Protein AF-0000000066426567 (afdb_homodimer)

Structure (mmCIF, N/CA/C/O backbone):
data_AF-0000000066426567-model_v1
#
loop_
_entity.id
_entity.type
_entity.pdbx_description
1 polymer beta-lactamase
#
loop_
_atom_site.group_PDB
_atom_site.id
_atom_site.type_symbol
_atom_site.label_atom_id
_atom_site.label_alt_id
_atom_site.label_comp_id
_atom_site.label_asym_id
_atom_site.label_entity_id
_atom_site.label_seq_id
_atom_site.pdbx_PDB_ins_code
_atom_site.Cartn_x
_atom_site.Cartn_y
_atom_site.Cartn_z
_atom_site.occupancy
_atom_site.B_iso_or_equiv
_atom_site.auth_seq_id
_atom_site.auth_comp_id
_atom_site.auth_asym_id
_atom_site.auth_atom_id
_atom_site.pdbx_PDB_model_num
ATOM 1 N N . MET A 1 1 ? -44.25 -19.406 -2.99 1 33.38 1 MET A N 1
ATOM 2 C CA . MET A 1 1 ? -43.844 -18.672 -1.799 1 33.38 1 MET A CA 1
ATOM 3 C C . MET A 1 1 ? -42.312 -18.672 -1.669 1 33.38 1 MET A C 1
ATOM 5 O O . MET A 1 1 ? -41.781 -18.109 -0.719 1 33.38 1 MET A O 1
ATOM 9 N N . ARG A 1 2 ? -41.656 -19.625 -2.244 1 47.28 2 ARG A N 1
ATOM 10 C CA . ARG A 1 2 ? -40.219 -19.734 -2.217 1 47.28 2 ARG A CA 1
ATOM 11 C C . ARG A 1 2 ? -39.562 -18.609 -3.012 1 47.28 2 ARG A C 1
ATOM 13 O O . ARG A 1 2 ? -38.438 -18.203 -2.721 1 47.28 2 ARG A O 1
ATOM 20 N N . ILE A 1 3 ? -40.156 -18.156 -3.947 1 51.81 3 ILE A N 1
ATOM 21 C CA . ILE A 1 3 ? -39.625 -17.125 -4.828 1 51.81 3 ILE A CA 1
ATOM 22 C C . ILE A 1 3 ? -39.562 -15.781 -4.09 1 51.81 3 ILE A C 1
ATOM 24 O O . ILE A 1 3 ? -38.656 -14.977 -4.305 1 51.81 3 ILE A O 1
ATOM 28 N N . PHE A 1 4 ? -40.312 -15.57 -3.094 1 50.72 4 PHE A N 1
ATOM 29 C CA . PHE A 1 4 ? -40.438 -14.25 -2.488 1 50.72 4 PHE A CA 1
ATOM 30 C C . PHE A 1 4 ? -39.25 -13.961 -1.563 1 50.72 4 PHE A C 1
ATOM 32 O O . PHE A 1 4 ? -38.812 -12.812 -1.426 1 50.72 4 PHE A O 1
ATOM 39 N N . LEU A 1 5 ? -38.656 -14.961 -0.998 1 50.44 5 LEU A N 1
ATOM 40 C CA . LEU A 1 5 ? -37.594 -14.719 -0.027 1 50.44 5 LEU A CA 1
ATOM 41 C C . LEU A 1 5 ? -36.281 -14.352 -0.728 1 50.44 5 LEU A C 1
ATOM 43 O O . LEU A 1 5 ? -35.531 -13.516 -0.241 1 50.44 5 LEU A O 1
ATOM 47 N N . THR A 1 6 ? -36 -14.922 -1.84 1 51.44 6 THR A N 1
ATOM 48 C CA . THR A 1 6 ? -34.75 -14.625 -2.529 1 51.44 6 THR A CA 1
ATOM 49 C C . THR A 1 6 ? -34.75 -13.18 -3.016 1 51.44 6 THR A C 1
ATOM 51 O O . THR A 1 6 ? -33.688 -12.531 -3.016 1 51.44 6 THR A O 1
ATOM 54 N N . LEU A 1 7 ? -35.844 -12.758 -3.324 1 52.84 7 LEU A N 1
ATOM 55 C CA . LEU A 1 7 ? -35.969 -11.406 -3.854 1 52.84 7 LEU A CA 1
ATOM 56 C C . LEU A 1 7 ? -35.688 -10.375 -2.764 1 52.84 7 LEU A C 1
ATOM 58 O O . LEU A 1 7 ? -35.125 -9.312 -3.037 1 52.84 7 LEU A O 1
ATOM 62 N N . PHE A 1 8 ? -36 -10.727 -1.576 1 52.53 8 PHE A N 1
ATOM 63 C CA . PHE A 1 8 ? -35.812 -9.766 -0.488 1 52.53 8 PHE A CA 1
ATOM 64 C C . PHE A 1 8 ? -34.344 -9.562 -0.161 1 52.53 8 PHE A C 1
ATOM 66 O O . PHE A 1 8 ? -33.938 -8.445 0.148 1 52.53 8 PHE A O 1
ATOM 73 N N . LEU A 1 9 ? -33.625 -10.57 -0.222 1 53.44 9 LEU A N 1
ATOM 74 C CA . LEU A 1 9 ? -32.219 -10.438 0.154 1 53.44 9 LEU A CA 1
ATOM 75 C C . LEU A 1 9 ? -31.453 -9.609 -0.874 1 53.44 9 LEU A C 1
ATOM 77 O O . LEU A 1 9 ? -30.594 -8.797 -0.512 1 53.44 9 LEU A O 1
ATOM 81 N N . PHE A 1 10 ? -31.734 -9.805 -2.064 1 56.19 10 PHE A N 1
ATOM 82 C CA . PHE A 1 10 ? -31.062 -9.055 -3.117 1 56.19 10 PHE A CA 1
ATOM 83 C C . PHE A 1 10 ? -31.438 -7.578 -3.057 1 56.19 10 PHE A C 1
ATOM 85 O O . PHE A 1 10 ? -30.594 -6.707 -3.299 1 56.19 10 PHE A O 1
ATOM 92 N N . PHE A 1 11 ? -32.625 -7.281 -2.742 1 54.25 11 PHE A N 1
ATOM 93 C CA . PHE A 1 11 ? -33.094 -5.898 -2.689 1 54.25 11 PHE A CA 1
ATOM 94 C C . PHE A 1 11 ? -32.406 -5.141 -1.562 1 54.25 11 PHE A C 1
ATOM 96 O O . PHE A 1 11 ? -32.062 -3.965 -1.713 1 54.25 11 PHE A O 1
ATOM 103 N N . ASN A 1 12 ? -32.094 -5.82 -0.555 1 58.53 12 ASN A N 1
ATOM 104 C CA . ASN A 1 12 ? -31.484 -5.168 0.595 1 58.53 12 ASN A CA 1
ATOM 105 C C . ASN A 1 12 ? -30.047 -4.785 0.312 1 58.53 12 ASN A C 1
ATOM 107 O O . ASN A 1 12 ? -29.578 -3.736 0.758 1 58.53 12 ASN A O 1
ATOM 111 N N . SER A 1 13 ? -29.453 -5.523 -0.525 1 63.12 13 SER A N 1
ATOM 112 C CA . SER A 1 13 ? -28.047 -5.238 -0.817 1 63.12 13 SER A CA 1
ATOM 113 C C . SER A 1 13 ? -27.906 -3.982 -1.675 1 63.12 13 SER A C 1
ATOM 115 O O . SER A 1 13 ? -27.047 -3.137 -1.412 1 63.12 13 SER A O 1
ATOM 117 N N . LEU A 1 14 ? -28.75 -3.771 -2.664 1 67.44 14 LEU A N 1
ATOM 118 C CA . LEU A 1 14 ? -28.703 -2.604 -3.535 1 67.44 14 LEU A CA 1
ATOM 119 C C . LEU A 1 14 ? -29.062 -1.334 -2.77 1 67.44 14 LEU A C 1
ATOM 121 O O . LEU A 1 14 ? -28.453 -0.284 -2.979 1 67.44 14 LEU A O 1
ATOM 125 N N . PHE A 1 15 ? -29.984 -1.5 -1.911 1 73.06 15 PHE A N 1
ATOM 126 C CA . PHE A 1 15 ? -30.375 -0.354 -1.1 1 73.06 15 PHE A CA 1
ATOM 127 C C . PHE A 1 15 ? -29.25 0.048 -0.151 1 73.06 15 PHE A C 1
ATOM 129 O O . PHE A 1 15 ? -28.984 1.237 0.036 1 73.06 15 PHE A O 1
ATOM 136 N N . ALA A 1 16 ? -28.641 -0.868 0.372 1 81.56 16 ALA A N 1
ATOM 137 C CA . ALA A 1 16 ? -27.547 -0.599 1.294 1 81.56 16 ALA A CA 1
ATOM 138 C C . ALA A 1 16 ? -26.406 0.134 0.591 1 81.56 16 ALA A C 1
ATOM 140 O O . ALA A 1 16 ? -25.797 1.039 1.164 1 81.56 16 ALA A O 1
ATOM 141 N N . LEU A 1 17 ? -26.203 -0.146 -0.603 1 81 17 LEU A N 1
ATOM 142 C CA . LEU A 1 17 ? -25.141 0.509 -1.363 1 81 17 LEU A CA 1
ATOM 143 C C . LEU A 1 17 ? -25.484 1.969 -1.634 1 81 17 LEU A C 1
ATOM 145 O O . LEU A 1 17 ? -24.625 2.85 -1.511 1 81 17 LEU A O 1
ATOM 149 N N . SER A 1 18 ? -26.656 2.164 -1.962 1 87.88 18 SER A N 1
ATOM 150 C CA . SER A 1 18 ? -27.109 3.531 -2.197 1 87.88 18 SER A CA 1
ATOM 151 C C . SER A 1 18 ? -27.031 4.367 -0.925 1 87.88 18 SER A C 1
ATOM 153 O O . SER A 1 18 ? -26.609 5.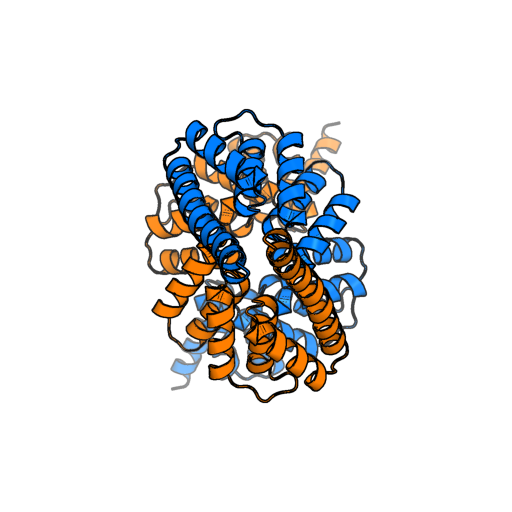527 -0.962 1 87.88 18 SER A O 1
ATOM 155 N N . GLU A 1 19 ? -27.453 3.779 0.129 1 92.94 19 GLU A N 1
ATOM 156 C CA . GLU A 1 19 ? -27.391 4.48 1.407 1 92.94 19 GLU A CA 1
ATOM 157 C C . GLU A 1 19 ? -25.953 4.754 1.816 1 92.94 19 GLU A C 1
ATOM 159 O O . GLU A 1 19 ? -25.641 5.816 2.361 1 92.94 19 GLU A O 1
ATOM 164 N N . LEU A 1 20 ? -25.125 3.857 1.618 1 93.06 20 LEU A N 1
ATOM 165 C CA . LEU A 1 20 ? -23.703 4.051 1.909 1 93.06 20 LEU A CA 1
ATOM 166 C C . LEU A 1 20 ? -23.141 5.223 1.112 1 93.06 20 LEU A C 1
ATOM 168 O O . LEU A 1 20 ? -22.406 6.051 1.655 1 93.06 20 LEU A O 1
ATOM 172 N N . GLU A 1 21 ? -23.5 5.246 -0.104 1 91.88 21 GLU A N 1
ATOM 173 C CA . GLU A 1 21 ? -23.062 6.34 -0.964 1 91.88 21 GLU A CA 1
ATOM 174 C C . GLU A 1 21 ? -23.547 7.688 -0.437 1 91.88 21 GLU A C 1
ATOM 176 O O . GLU A 1 21 ? -22.812 8.672 -0.458 1 91.88 21 GLU A O 1
ATOM 181 N N . GLU A 1 22 ? -24.703 7.691 -0.044 1 94.94 22 GLU A N 1
ATOM 182 C CA . GLU A 1 22 ? -25.25 8.914 0.547 1 94.94 22 GLU A CA 1
ATOM 183 C C . GLU A 1 22 ? -24.453 9.32 1.79 1 94.94 22 GLU A C 1
ATOM 185 O O . GLU A 1 22 ? -24.125 10.492 1.968 1 94.94 22 GLU A O 1
ATOM 190 N N . GLY A 1 23 ? -24.219 8.383 2.656 1 95.81 23 GLY A N 1
ATOM 191 C CA . GLY A 1 23 ? -23.406 8.656 3.838 1 95.81 23 GLY A CA 1
ATOM 192 C C . GLY A 1 23 ? -22.031 9.211 3.51 1 95.81 23 GLY A C 1
ATOM 193 O O . GLY A 1 23 ? -21.578 10.164 4.145 1 95.81 23 GLY A O 1
ATOM 194 N N . LEU A 1 24 ? -21.422 8.68 2.523 1 92.62 24 LEU A N 1
ATOM 19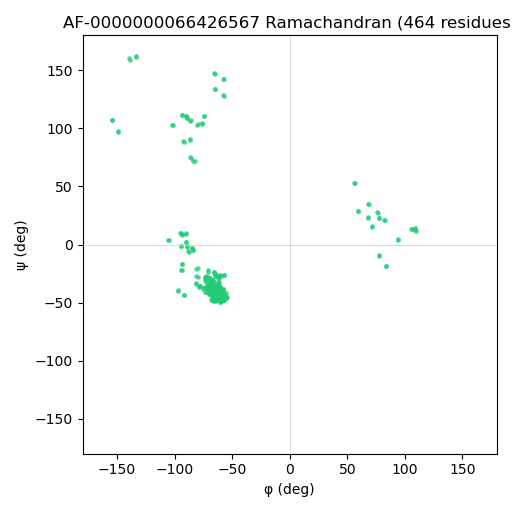5 C CA . LEU A 1 24 ? -20.094 9.125 2.105 1 92.62 24 LEU A CA 1
ATOM 196 C C . LEU A 1 24 ? -20.156 10.539 1.548 1 92.62 24 LEU A C 1
ATOM 198 O O . LEU A 1 24 ? -19.25 11.352 1.808 1 92.62 24 LEU A O 1
ATOM 202 N N . LYS A 1 25 ? -21.172 10.789 0.806 1 93.44 25 LYS A N 1
ATOM 203 C CA . LYS A 1 25 ? -21.344 12.141 0.281 1 93.44 25 LYS A CA 1
ATOM 204 C C . LYS A 1 25 ? -21.5 13.156 1.411 1 93.44 25 LYS A C 1
ATOM 206 O O . LYS A 1 25 ? -20.922 14.234 1.362 1 93.44 25 LYS A O 1
ATOM 211 N N . LEU A 1 26 ? -22.25 12.828 2.348 1 95.75 26 LEU A N 1
ATOM 212 C CA . LEU A 1 26 ? -22.453 13.703 3.502 1 95.75 26 LEU A CA 1
ATOM 213 C C . LEU A 1 26 ? -21.141 13.898 4.266 1 95.75 26 LEU A C 1
ATOM 215 O O . LEU A 1 26 ? -20.828 15.008 4.684 1 95.75 26 LEU A O 1
ATOM 219 N N . TYR A 1 27 ? -20.406 12.852 4.449 1 94.06 27 TYR A N 1
ATOM 220 C CA . TYR A 1 27 ? -19.109 12.914 5.113 1 94.06 27 TYR A CA 1
ATOM 221 C C . TYR A 1 27 ? -18.172 13.875 4.383 1 94.06 27 TYR A C 1
ATOM 223 O O . TYR A 1 27 ? -17.531 14.719 5.008 1 94.06 27 TYR A O 1
ATOM 231 N N . GLU A 1 28 ? -18.141 13.734 3.082 1 88.56 28 GLU A N 1
ATOM 232 C CA . GLU A 1 28 ? -17.281 14.586 2.262 1 88.56 28 GLU A CA 1
ATOM 233 C C . GLU A 1 28 ? -17.719 16.047 2.344 1 88.56 28 GLU A C 1
ATOM 235 O O . GLU A 1 28 ? -16.891 16.953 2.207 1 88.56 28 GLU A O 1
ATOM 240 N N . ALA A 1 29 ? -18.938 16.219 2.625 1 93.69 29 ALA A N 1
ATOM 241 C CA . ALA A 1 29 ? -19.5 17.562 2.748 1 93.69 29 ALA A CA 1
ATOM 242 C C . ALA A 1 29 ? -19.391 18.062 4.184 1 93.69 29 ALA A C 1
ATOM 244 O O . ALA A 1 29 ? -19.969 19.094 4.531 1 93.69 29 ALA A O 1
ATOM 245 N N . ASN A 1 30 ? -18.797 17.234 4.996 1 94.69 30 ASN A N 1
ATOM 246 C CA . ASN A 1 30 ? -18.547 17.578 6.395 1 94.69 30 ASN A CA 1
ATOM 247 C C . ASN A 1 30 ? -19.828 17.594 7.207 1 94.69 30 ASN A C 1
ATOM 249 O O . ASN A 1 30 ? -19.922 18.297 8.211 1 94.69 30 ASN A O 1
ATOM 253 N N . LYS A 1 31 ? -20.828 17.016 6.668 1 97 31 LYS A N 1
ATOM 254 C CA . LYS A 1 31 ? -22.047 16.766 7.434 1 97 31 LYS A CA 1
ATOM 255 C C . LYS A 1 31 ? -21.938 15.484 8.242 1 97 31 LYS A C 1
ATOM 257 O O . LYS A 1 31 ? -22.703 14.539 8.039 1 97 31 LYS A O 1
ATOM 262 N N . PHE A 1 32 ? -21.172 15.531 9.219 1 97.44 32 PHE A N 1
ATOM 263 C CA . PHE A 1 32 ? -20.688 14.336 9.906 1 97.44 32 PHE A CA 1
ATOM 264 C C . PHE A 1 32 ? -21.797 13.711 10.742 1 97.44 32 PHE A C 1
ATOM 266 O O . PHE A 1 32 ? -21.906 12.484 10.836 1 97.44 32 PHE A O 1
ATOM 273 N N . ASP A 1 33 ? -22.641 14.539 11.336 1 96.81 33 ASP A N 1
ATOM 274 C CA . ASP A 1 33 ? -23.719 14.008 12.172 1 96.81 33 ASP A CA 1
ATOM 275 C C . ASP A 1 33 ? -24.672 13.133 11.359 1 96.81 33 ASP A C 1
ATOM 277 O O . ASP A 1 33 ? -25.031 12.031 11.781 1 96.81 33 ASP A O 1
ATOM 281 N N . LYS A 1 34 ? -25.031 13.672 10.242 1 97.56 34 LYS A N 1
ATOM 282 C CA . LYS A 1 34 ? -25.922 12.922 9.367 1 97.56 34 LYS A CA 1
ATOM 283 C C . LYS A 1 34 ? -25.234 11.672 8.812 1 97.56 34 LYS A C 1
ATOM 285 O O . LYS A 1 34 ? -25.859 10.609 8.734 1 97.56 34 LYS A O 1
ATOM 290 N N . ALA A 1 35 ? -23.984 11.836 8.422 1 98 35 ALA A N 1
ATOM 291 C CA . ALA A 1 35 ? -23.219 10.688 7.938 1 98 35 ALA A CA 1
ATOM 292 C C . ALA A 1 35 ? -23.125 9.602 9.008 1 98 35 ALA A C 1
ATOM 294 O O . ALA A 1 35 ? -23.312 8.414 8.711 1 98 35 ALA A O 1
ATOM 295 N N . TYR A 1 36 ? -22.891 10.008 10.203 1 98.12 36 TYR A N 1
ATOM 296 C CA . TYR A 1 36 ? -22.734 9.07 11.32 1 98.12 36 TYR A CA 1
ATOM 297 C C . TYR A 1 36 ? -23.984 8.219 11.484 1 98.12 36 TYR A C 1
ATOM 299 O O . TYR A 1 36 ? -23.891 7.004 11.68 1 98.12 36 TYR A O 1
ATOM 307 N N . GLU A 1 37 ? -25.125 8.852 11.43 1 97.94 37 GLU A N 1
ATOM 308 C CA . GLU A 1 37 ? -26.375 8.141 11.609 1 97.94 37 GLU A CA 1
ATOM 309 C C . GLU A 1 37 ? -26.578 7.09 10.523 1 97.94 37 GLU A C 1
ATOM 311 O O . GLU A 1 37 ? -27.031 5.977 10.797 1 97.94 37 GLU A O 1
ATOM 316 N N . ILE A 1 38 ? -26.25 7.473 9.359 1 97.81 38 ILE A N 1
ATOM 317 C CA . ILE A 1 38 ? -26.375 6.547 8.242 1 97.81 38 ILE A CA 1
ATOM 318 C C . ILE A 1 38 ? -25.406 5.379 8.43 1 97.81 38 ILE A C 1
ATOM 320 O O . ILE A 1 38 ? -25.797 4.215 8.32 1 97.81 38 ILE A O 1
ATOM 324 N N . PHE A 1 39 ? -24.141 5.711 8.766 1 98 39 PHE A N 1
ATOM 325 C CA . PHE A 1 39 ? -23.141 4.668 8.938 1 98 39 PHE A CA 1
ATOM 326 C C . PHE A 1 39 ? -23.516 3.74 10.086 1 98 39 PHE A C 1
ATOM 328 O O . PHE A 1 39 ? -23.328 2.523 9.992 1 98 39 PHE A O 1
ATOM 335 N N . LYS A 1 40 ? -24.031 4.336 11.133 1 98.12 40 LYS A N 1
ATOM 336 C CA . LYS A 1 40 ? -24.422 3.533 12.281 1 98.12 40 LYS A CA 1
ATOM 337 C C . LYS A 1 40 ? -25.516 2.533 11.906 1 98.12 40 LYS A C 1
ATOM 339 O O . LYS A 1 40 ? -25.422 1.352 12.25 1 98.12 40 LYS A O 1
ATOM 344 N N . SER A 1 41 ? -26.5 2.992 11.242 1 97.44 41 SER A N 1
ATOM 345 C CA . SER A 1 41 ? -27.594 2.133 10.805 1 97.44 41 SER A CA 1
ATOM 346 C C . SER A 1 41 ? -27.094 1.011 9.906 1 97.44 41 SER A C 1
ATOM 348 O O . SER A 1 41 ? -27.469 -0.151 10.078 1 97.44 41 SER A O 1
ATOM 350 N N . LEU A 1 42 ? -26.234 1.379 8.977 1 97.38 42 LEU A N 1
ATOM 351 C CA . LEU A 1 42 ? -25.719 0.405 8.031 1 97.38 42 LEU A CA 1
ATOM 352 C C . LEU A 1 42 ? -24.781 -0.579 8.727 1 97.38 42 LEU A C 1
ATOM 354 O O . LEU A 1 42 ? -24.766 -1.766 8.391 1 97.38 42 LEU A O 1
ATOM 358 N N . CYS A 1 43 ? -24.016 -0.107 9.625 1 97.62 43 CYS A N 1
ATOM 359 C CA . CYS A 1 43 ? -23.109 -0.983 10.367 1 97.62 43 CYS A CA 1
ATOM 360 C C . CYS A 1 43 ? -23.891 -1.994 11.195 1 97.62 43 CYS A C 1
ATOM 362 O O . CYS A 1 43 ? -23.484 -3.152 11.312 1 97.62 43 CYS A O 1
ATOM 364 N N . GLU A 1 44 ? -24.984 -1.58 11.758 1 97.06 44 GLU A N 1
ATOM 365 C CA . GLU A 1 44 ? -25.875 -2.486 12.484 1 97.06 44 GLU A CA 1
ATOM 366 C C . GLU A 1 44 ? -26.391 -3.604 11.578 1 97.06 44 GLU A C 1
ATOM 368 O O . GLU A 1 44 ? -26.656 -4.715 12.039 1 97.06 44 GLU A O 1
ATOM 373 N N . LYS A 1 45 ? -26.453 -3.289 10.297 1 95.62 45 LYS A N 1
ATOM 374 C CA . LYS A 1 45 ? -26.891 -4.262 9.305 1 95.62 45 LYS A CA 1
ATOM 375 C C . LYS A 1 45 ? -25.703 -5.004 8.695 1 95.62 45 LYS A C 1
ATOM 377 O O . LYS A 1 45 ? -25.812 -5.555 7.598 1 95.62 45 LYS A O 1
ATOM 382 N N . ASP A 1 46 ? -24.531 -4.797 9.258 1 95.5 46 ASP A N 1
ATOM 383 C CA . ASP A 1 46 ? -23.328 -5.555 8.961 1 95.5 46 ASP A CA 1
ATOM 384 C C . ASP A 1 46 ? -22.719 -5.125 7.621 1 95.5 46 ASP A C 1
ATOM 386 O O . ASP A 1 46 ? -22.188 -5.953 6.883 1 95.5 46 ASP A O 1
ATOM 390 N N . ILE A 1 47 ? -22.984 -3.889 7.293 1 93.81 47 ILE A N 1
ATOM 391 C CA . ILE A 1 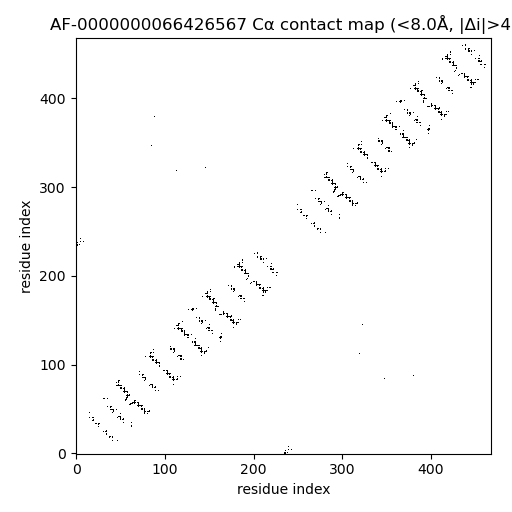47 ? -22.266 -3.332 6.16 1 93.81 47 ILE A CA 1
ATOM 392 C C . ILE A 1 47 ? -20.875 -2.891 6.613 1 93.81 47 ILE A C 1
ATOM 394 O O . ILE A 1 47 ? -20.719 -1.827 7.219 1 93.81 47 ILE A O 1
ATOM 398 N N . SER A 1 48 ? -19.875 -3.676 6.293 1 94.88 48 SER A N 1
ATOM 399 C CA . SER A 1 48 ? -18.531 -3.543 6.848 1 94.88 48 SER A CA 1
ATOM 400 C C . SER A 1 48 ? -17.953 -2.158 6.57 1 94.88 48 SER A C 1
ATOM 402 O O . SER A 1 48 ? -17.297 -1.566 7.438 1 94.88 48 SER A O 1
ATOM 404 N N . LYS A 1 49 ? -18.203 -1.618 5.402 1 93 49 LYS A N 1
ATOM 405 C CA . LYS A 1 49 ? -17.656 -0.316 5.035 1 93 49 LYS A CA 1
ATOM 406 C C . LYS A 1 49 ? -18.219 0.788 5.93 1 93 49 LYS A C 1
ATOM 408 O O . LYS A 1 49 ? -17.516 1.757 6.238 1 93 49 LYS A O 1
ATOM 413 N N . ALA A 1 50 ? -19.453 0.636 6.25 1 96.81 50 ALA A N 1
ATOM 414 C CA . ALA A 1 50 ? -20.047 1.611 7.152 1 96.81 50 ALA A CA 1
ATOM 415 C C . ALA A 1 50 ? -19.422 1.535 8.539 1 96.81 50 ALA A C 1
ATOM 417 O O . ALA A 1 50 ? -19.188 2.564 9.18 1 96.81 50 ALA A O 1
ATOM 418 N N . CYS A 1 51 ? -19.156 0.361 9.047 1 97.94 51 CYS A N 1
ATOM 419 C CA . CYS A 1 51 ? -18.484 0.183 10.32 1 97.94 51 CYS A CA 1
ATOM 420 C C . CYS A 1 51 ? -17.078 0.78 10.281 1 97.94 51 CYS A C 1
ATOM 422 O O . CYS A 1 51 ? -16.641 1.415 11.242 1 97.94 51 CYS A O 1
ATOM 424 N N . PHE A 1 52 ? -16.469 0.602 9.211 1 97.5 52 PHE A N 1
ATOM 425 C CA . PHE A 1 52 ? -15.148 1.19 8.992 1 97.5 52 PHE A CA 1
ATOM 426 C C . PHE A 1 52 ? -15.211 2.709 9.086 1 97.5 52 PHE A C 1
ATOM 428 O O . PHE A 1 52 ? -14.367 3.334 9.734 1 97.5 52 PHE A O 1
ATOM 435 N N . SER A 1 53 ? -16.188 3.24 8.445 1 96.69 53 SER A N 1
ATOM 436 C CA . SER A 1 53 ? -16.344 4.691 8.453 1 96.69 53 SER A CA 1
ATOM 437 C C . SER A 1 53 ? -16.594 5.215 9.859 1 96.69 53 SER A C 1
ATOM 439 O O . SER A 1 53 ? -16.031 6.246 10.25 1 96.69 53 SER A O 1
ATOM 441 N N . LEU A 1 54 ? -17.375 4.5 10.602 1 98 54 LEU A N 1
ATOM 442 C CA . LEU A 1 54 ? -17.594 4.871 11.992 1 98 54 LEU A CA 1
ATOM 443 C C . LEU A 1 54 ? -16.297 4.82 12.781 1 98 54 LEU A C 1
ATOM 445 O O . LEU A 1 54 ? -16 5.723 13.57 1 98 54 LEU A O 1
ATOM 449 N N . ALA A 1 55 ? -15.523 3.762 12.562 1 98.25 55 ALA A N 1
ATOM 450 C CA . ALA A 1 55 ? -14.234 3.621 13.234 1 98.25 55 ALA A CA 1
ATOM 451 C C . ALA A 1 55 ? -13.32 4.801 12.93 1 98.25 55 ALA A C 1
ATOM 453 O O . ALA A 1 55 ? -12.727 5.387 13.836 1 98.25 55 ALA A O 1
ATOM 454 N N . PHE A 1 56 ? -13.281 5.164 11.719 1 95.31 56 PHE A N 1
ATOM 455 C CA . PHE A 1 56 ? -12.438 6.266 11.273 1 95.31 56 PHE A CA 1
ATOM 4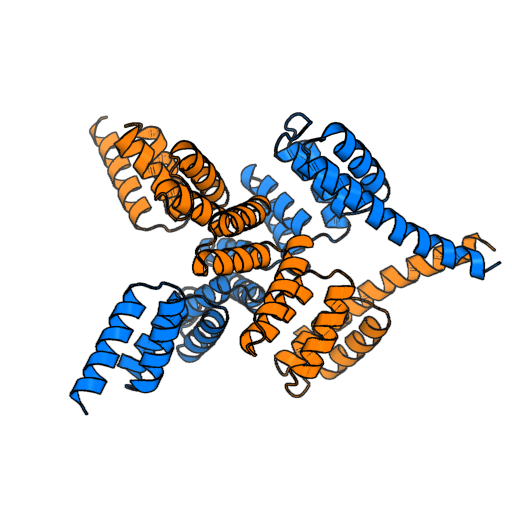56 C C . PHE A 1 56 ? -12.875 7.578 11.906 1 95.31 56 PHE A C 1
ATOM 458 O O . PHE A 1 56 ? -12.031 8.383 12.312 1 95.31 56 PHE A O 1
ATOM 465 N N . MET A 1 57 ? -14.133 7.773 11.945 1 97 57 MET A N 1
ATOM 466 C CA . MET A 1 57 ? -14.664 8.992 12.555 1 97 57 MET A CA 1
ATOM 467 C C . MET A 1 57 ? -14.25 9.094 14.016 1 97 57 MET A C 1
ATOM 469 O O . MET A 1 57 ? -13.859 10.164 14.492 1 97 57 MET A O 1
ATOM 473 N N . HIS A 1 58 ? -14.266 8.023 14.742 1 97.75 58 HIS A N 1
ATOM 474 C CA . HIS A 1 58 ? -13.859 8.016 16.141 1 97.75 58 HIS A CA 1
ATOM 475 C C . HIS A 1 58 ? -12.352 8.172 16.281 1 97.75 58 HIS A C 1
ATOM 477 O O . HIS A 1 58 ? -11.875 8.836 17.203 1 97.75 58 HIS A O 1
ATOM 483 N N . GLU A 1 59 ? -11.586 7.562 15.383 1 96.44 59 GLU A N 1
ATOM 484 C CA . GLU A 1 59 ? -10.133 7.633 15.43 1 96.44 59 GLU A CA 1
ATOM 485 C C . GLU A 1 59 ? -9.641 9.047 15.133 1 96.44 59 GLU A C 1
ATOM 487 O O . GLU A 1 59 ? -8.688 9.523 15.758 1 96.44 59 GLU A O 1
ATOM 492 N N . SER A 1 60 ? -10.367 9.695 14.203 1 93 60 SER A N 1
ATOM 493 C CA . SER A 1 60 ? -9.883 10.977 13.688 1 93 60 SER A CA 1
ATOM 494 C C . SER A 1 60 ? -10.695 12.133 14.258 1 93 60 SER A C 1
ATOM 496 O O . SER A 1 60 ? -10.508 13.281 13.852 1 93 60 SER A O 1
ATOM 498 N N . ALA A 1 61 ? -11.586 11.859 15.109 1 95.06 61 ALA A N 1
ATOM 499 C CA . ALA A 1 61 ? -12.422 12.883 15.734 1 95.06 61 ALA A CA 1
ATOM 500 C C . ALA A 1 61 ? -13.156 13.703 14.68 1 95.06 61 ALA A C 1
ATOM 502 O O . ALA A 1 61 ? -13.078 14.93 14.68 1 95.06 61 ALA A O 1
ATOM 503 N N . ARG A 1 62 ? -13.812 13.062 13.836 1 93.81 62 ARG A N 1
ATOM 504 C CA . ARG A 1 62 ? -14.625 13.719 12.812 1 93.81 62 ARG A CA 1
ATOM 505 C C . ARG A 1 62 ? -16.094 13.695 13.188 1 93.81 62 ARG A C 1
ATOM 507 O O . ARG A 1 62 ? -16.797 12.703 12.953 1 93.81 62 ARG A O 1
ATOM 514 N N . GLY A 1 63 ? -16.656 14.75 13.648 1 94.38 63 GLY A N 1
ATOM 515 C CA . GLY A 1 63 ? -18.062 14.867 14.016 1 94.38 63 GLY A CA 1
ATOM 516 C C . GLY A 1 63 ? -18.375 14.234 15.359 1 94.38 63 GLY A C 1
ATOM 517 O O . GLY A 1 63 ? -19.516 14.328 15.836 1 94.38 63 GLY A O 1
ATOM 518 N N . VAL A 1 64 ? -17.453 13.547 15.891 1 96.31 64 VAL A N 1
ATOM 519 C CA . VAL A 1 64 ? -17.562 12.938 17.203 1 96.31 64 VAL A CA 1
ATOM 520 C C . VAL A 1 64 ? -16.234 13.094 17.953 1 96.31 64 VAL A C 1
ATOM 522 O O . VAL A 1 64 ? -15.211 13.438 17.344 1 96.31 64 VAL A O 1
ATOM 525 N N . SER A 1 65 ? -16.172 12.977 19.25 1 96.12 65 SER A N 1
ATOM 526 C CA . SER A 1 65 ? -14.922 13.016 20.016 1 96.12 65 SER A CA 1
ATOM 527 C C . SER A 1 65 ? -14.031 11.82 19.703 1 96.12 65 SER A C 1
ATOM 529 O O . SER A 1 65 ? -14.531 10.727 19.422 1 96.12 65 SER A O 1
ATOM 531 N N . LYS A 1 66 ? -12.742 12.055 19.766 1 96.75 66 LYS A N 1
ATOM 532 C CA . LYS A 1 66 ? -11.812 10.945 19.609 1 96.75 66 LYS A CA 1
ATOM 533 C C . LYS A 1 66 ? -12.062 9.867 20.656 1 96.75 66 LYS A C 1
ATOM 535 O O . LYS A 1 66 ? -12.203 10.172 21.844 1 96.75 66 LYS A O 1
ATOM 540 N N . ASP A 1 67 ? -12.195 8.727 20.234 1 98 67 ASP A N 1
ATOM 541 C CA . ASP A 1 67 ? -12.406 7.566 21.094 1 98 67 ASP A CA 1
ATOM 542 C C . ASP A 1 67 ? -11.797 6.312 20.469 1 98 67 ASP A C 1
ATOM 544 O O . ASP A 1 67 ? -12.445 5.629 19.672 1 98 67 ASP A O 1
ATOM 548 N N . LEU A 1 68 ? -10.602 5.973 20.875 1 97.44 68 LEU A N 1
ATOM 549 C CA . LEU A 1 68 ? -9.844 4.887 20.266 1 97.44 68 LEU A CA 1
ATOM 550 C C . LEU A 1 68 ? -10.469 3.533 20.594 1 97.44 68 LEU A C 1
ATOM 552 O O . LEU A 1 68 ? -10.359 2.586 19.812 1 97.44 68 LEU A O 1
ATOM 556 N N . ASN A 1 69 ? -11.109 3.475 21.719 1 97.69 69 ASN A N 1
ATOM 557 C CA . ASN A 1 69 ? -11.797 2.232 22.047 1 97.69 69 ASN A CA 1
ATOM 558 C C . ASN A 1 69 ? -12.977 1.965 21.125 1 97.69 69 ASN A C 1
ATOM 560 O O . ASN A 1 69 ? -13.164 0.837 20.656 1 97.69 69 ASN A O 1
ATOM 564 N N . GLN A 1 70 ? -13.758 3.018 20.906 1 98.06 70 GLN A N 1
ATOM 565 C CA . GLN A 1 70 ? -14.859 2.865 19.953 1 98.06 70 GLN A CA 1
ATOM 566 C C . GLN A 1 70 ? -14.336 2.57 18.547 1 98.06 70 GLN A C 1
ATOM 568 O O . GLN A 1 70 ? -14.891 1.736 17.844 1 98.06 70 GLN A O 1
ATOM 573 N N . ALA A 1 71 ? -13.266 3.268 18.156 1 98.38 71 ALA A N 1
ATOM 574 C CA . ALA A 1 71 ? -12.648 3 16.859 1 98.38 71 ALA A CA 1
ATOM 575 C C . ALA A 1 71 ? -12.258 1.53 16.734 1 98.38 71 ALA A C 1
ATOM 577 O O . ALA A 1 71 ? -12.602 0.878 15.742 1 98.38 71 ALA A O 1
ATOM 578 N N . TYR A 1 72 ? -11.656 0.983 17.75 1 98.44 72 TYR A N 1
ATOM 579 C CA . TYR A 1 72 ? -11.234 -0.413 17.766 1 98.44 72 TYR A CA 1
ATOM 580 C C . TYR A 1 72 ? -12.422 -1.345 17.578 1 98.44 72 TYR A C 1
ATOM 582 O O . TYR A 1 72 ? -12.367 -2.277 16.766 1 98.44 72 TYR A O 1
ATOM 590 N N . LYS A 1 73 ? -13.445 -1.107 18.297 1 98.44 73 LYS A N 1
ATOM 591 C CA . LYS A 1 73 ? -14.617 -1.974 18.25 1 98.44 73 LYS A CA 1
ATOM 592 C C . LYS A 1 73 ? -15.211 -2.014 16.844 1 98.44 73 LYS A C 1
ATOM 594 O O . LYS A 1 73 ? -15.555 -3.084 16.344 1 98.44 73 LYS A O 1
ATOM 599 N N . PHE A 1 74 ? -15.32 -0.837 16.266 1 98.62 74 PHE A N 1
ATOM 600 C CA . PHE A 1 74 ? -15.898 -0.771 14.938 1 98.62 74 PHE A CA 1
ATOM 601 C C . PHE A 1 74 ? -14.945 -1.359 13.898 1 98.62 74 PHE A C 1
ATOM 603 O O . PHE A 1 74 ? -15.375 -2.033 12.961 1 98.62 74 PHE A O 1
ATOM 610 N N . TYR A 1 75 ? -13.625 -1.11 14.016 1 98.5 75 TYR A N 1
ATOM 611 C CA . TYR A 1 75 ? -12.664 -1.766 13.133 1 98.5 75 TYR A CA 1
ATOM 612 C C . TYR A 1 75 ? -12.75 -3.281 13.266 1 98.5 75 TYR A C 1
ATOM 614 O O . TYR A 1 75 ? -12.711 -4 12.266 1 98.5 75 TYR A O 1
ATOM 622 N N . ASP A 1 76 ? -12.812 -3.723 14.5 1 98.56 76 ASP A N 1
ATOM 623 C CA . ASP A 1 76 ? -12.891 -5.16 14.75 1 98.56 76 ASP A CA 1
ATOM 624 C C . ASP A 1 76 ? -14.102 -5.777 14.062 1 98.56 76 ASP A C 1
ATOM 626 O O . ASP A 1 76 ? -14 -6.84 13.445 1 98.56 76 ASP A O 1
ATOM 630 N N . LYS A 1 77 ? -15.242 -5.121 14.203 1 98.12 77 LYS A N 1
ATOM 631 C CA . LYS A 1 77 ? -16.453 -5.617 13.547 1 98.12 77 LYS A CA 1
ATOM 632 C C . LYS A 1 77 ? -16.266 -5.648 12.031 1 98.12 77 LYS A C 1
ATOM 634 O O . LYS A 1 77 ? -16.578 -6.656 11.391 1 98.12 77 LYS A O 1
ATOM 639 N N . ALA A 1 78 ? -15.797 -4.559 11.453 1 97.75 78 ALA A N 1
ATOM 640 C CA . ALA A 1 78 ? -15.578 -4.492 10.008 1 97.75 78 ALA A CA 1
ATOM 641 C C . ALA A 1 78 ? -14.586 -5.559 9.555 1 97.75 78 ALA A C 1
ATOM 643 O O . ALA A 1 78 ? -14.766 -6.168 8.5 1 97.75 78 ALA A O 1
ATOM 644 N N . CYS A 1 79 ? -13.562 -5.777 10.305 1 97.25 79 CYS A N 1
ATOM 645 C CA . CYS A 1 79 ? -12.562 -6.793 10 1 97.25 79 CYS A CA 1
ATOM 646 C C . CYS A 1 79 ? -13.172 -8.188 10.023 1 97.25 79 CYS A C 1
ATOM 648 O O . CYS A 1 79 ? -12.945 -8.984 9.117 1 97.25 79 CYS A O 1
ATOM 650 N N . LYS A 1 80 ? -13.953 -8.438 11.039 1 96.06 80 LYS A N 1
ATOM 651 C CA . LYS A 1 80 ? -14.625 -9.734 11.156 1 96.06 80 LYS A CA 1
ATOM 652 C C . LYS A 1 80 ? -15.562 -9.969 9.977 1 96.06 80 LYS A C 1
ATOM 654 O O . LYS A 1 80 ? -15.789 -11.117 9.578 1 96.06 80 LYS A O 1
ATOM 659 N N . LEU A 1 81 ? -16.031 -8.891 9.422 1 93.06 81 LEU A N 1
ATOM 660 C CA . LEU A 1 81 ? -16.922 -8.977 8.266 1 93.06 81 LEU A CA 1
ATOM 661 C C . LEU A 1 81 ? -16.125 -9.086 6.973 1 93.06 81 LEU A C 1
ATOM 663 O O . LEU A 1 81 ? -16.703 -9.109 5.883 1 93.06 81 LEU A O 1
ATOM 667 N N . GLY A 1 82 ? -14.828 -9.023 7.055 1 90.94 82 GLY A N 1
ATOM 668 C CA . GLY A 1 82 ? -14.016 -9.375 5.906 1 90.94 82 GLY A CA 1
ATOM 669 C C . GLY A 1 82 ? -13.391 -8.164 5.227 1 90.94 82 GLY A C 1
ATOM 670 O O . GLY A 1 82 ? -12.867 -8.273 4.121 1 90.94 82 GLY A O 1
ATOM 671 N N . LEU A 1 83 ? -13.414 -6.992 5.867 1 92.69 83 LEU A N 1
ATOM 672 C CA . LEU A 1 83 ? -12.836 -5.801 5.258 1 92.69 83 LEU A CA 1
ATOM 673 C C . LEU A 1 83 ? -11.359 -5.668 5.625 1 92.69 83 LEU A C 1
ATOM 675 O O . LEU A 1 83 ? -11.031 -5.238 6.73 1 92.69 83 LEU A O 1
ATOM 679 N N . ALA A 1 84 ? -10.5 -5.887 4.699 1 94.12 84 ALA A N 1
ATOM 680 C CA . ALA A 1 84 ? -9.062 -5.965 4.93 1 94.12 84 ALA A CA 1
ATOM 681 C C . ALA A 1 84 ? -8.523 -4.66 5.508 1 94.12 84 ALA A C 1
ATOM 683 O O . ALA A 1 84 ? -7.746 -4.668 6.465 1 94.12 84 ALA A O 1
ATOM 684 N N . ASN A 1 85 ? -9.008 -3.547 5 1 94.88 85 ASN A N 1
ATOM 685 C CA . ASN A 1 85 ? -8.539 -2.244 5.461 1 94.88 85 ASN A CA 1
ATOM 686 C C . ASN A 1 85 ? -8.859 -2.021 6.934 1 94.88 85 ASN A C 1
ATOM 688 O O . ASN A 1 85 ? -8.094 -1.38 7.652 1 94.88 85 ASN A O 1
ATOM 692 N N . ALA A 1 86 ? -9.961 -2.516 7.266 1 97.25 86 ALA A N 1
ATOM 693 C CA . ALA A 1 86 ? -10.344 -2.381 8.672 1 97.25 86 ALA A CA 1
ATOM 694 C C . ALA A 1 86 ? -9.391 -3.164 9.57 1 97.25 86 ALA A C 1
ATOM 696 O O . ALA A 1 86 ? -9.016 -2.688 10.648 1 97.25 86 ALA A O 1
ATOM 697 N N . CYS A 1 87 ? -8.984 -4.355 9.141 1 98 87 CYS A N 1
ATOM 698 C CA . CYS A 1 87 ? -8.031 -5.156 9.898 1 98 87 CYS A CA 1
ATOM 699 C C . CYS A 1 87 ? -6.684 -4.453 9.992 1 98 87 CYS A C 1
ATOM 701 O O . CYS A 1 87 ? -6.062 -4.434 11.062 1 98 87 CYS A O 1
ATOM 703 N N . SER A 1 88 ? -6.305 -3.873 8.922 1 97.81 88 SER A N 1
ATOM 704 C CA . SER A 1 88 ? -5.023 -3.178 8.891 1 97.81 88 SER A CA 1
ATOM 705 C C . SER A 1 88 ? -5.035 -1.958 9.805 1 97.81 88 SER A C 1
ATOM 707 O O . SER A 1 88 ? -4.098 -1.743 10.578 1 97.81 88 SER A O 1
ATOM 709 N N . ASN A 1 89 ? -6.113 -1.167 9.742 1 97.38 89 ASN A N 1
ATOM 710 C CA . ASN A 1 89 ? -6.199 0.014 10.594 1 97.38 89 ASN A CA 1
ATOM 711 C C . ASN A 1 89 ? -6.297 -0.364 12.07 1 97.38 89 ASN A C 1
ATOM 713 O O . ASN A 1 89 ? -5.715 0.305 12.922 1 97.38 89 ASN A O 1
ATOM 717 N N . MET A 1 90 ? -7 -1.407 12.297 1 98.06 90 MET A N 1
ATOM 718 C CA . MET A 1 90 ? -7.051 -1.933 13.656 1 98.06 90 MET A CA 1
ATOM 719 C C . MET A 1 90 ? -5.656 -2.318 14.141 1 98.06 90 MET A C 1
ATOM 721 O O . MET A 1 90 ? -5.285 -2.014 15.281 1 98.06 90 MET A O 1
ATOM 725 N N . ALA A 1 91 ? -4.91 -2.971 13.297 1 98.44 91 ALA A N 1
ATOM 726 C CA . ALA A 1 91 ? -3.551 -3.391 13.625 1 98.44 91 ALA A CA 1
ATOM 727 C C . ALA A 1 91 ? -2.672 -2.189 13.961 1 98.44 91 ALA A C 1
ATOM 729 O O . ALA A 1 91 ? -1.928 -2.211 14.945 1 98.44 91 ALA A O 1
ATOM 730 N N . LEU A 1 92 ? -2.793 -1.179 13.18 1 96.94 92 LEU A N 1
ATOM 731 C CA . LEU A 1 92 ? -2.008 0.03 13.406 1 96.94 92 LEU A CA 1
ATOM 732 C C . LEU A 1 92 ? -2.391 0.69 14.727 1 96.94 92 LEU A C 1
ATOM 734 O O . LEU A 1 92 ? -1.522 1.163 15.461 1 96.94 92 LEU A O 1
ATOM 738 N N . LEU A 1 93 ? -3.678 0.745 14.984 1 97 93 LEU A N 1
ATOM 739 C CA . LEU A 1 93 ? -4.148 1.281 16.25 1 97 93 LEU A CA 1
ATOM 740 C C . LEU A 1 93 ? -3.549 0.507 17.422 1 97 93 LEU A C 1
ATOM 742 O O . LEU A 1 93 ? -3.045 1.105 18.375 1 97 93 LEU A O 1
ATOM 746 N N . LEU A 1 94 ? -3.553 -0.8 17.312 1 97.62 94 LEU A N 1
ATOM 747 C CA . LEU A 1 94 ? -3.016 -1.672 18.359 1 97.62 94 LEU A CA 1
ATOM 748 C C . LEU A 1 94 ? -1.51 -1.481 18.5 1 97.62 94 LEU A C 1
ATOM 750 O O . LEU A 1 94 ? -0.998 -1.385 19.609 1 97.62 94 LEU A O 1
ATOM 754 N N . GLN A 1 95 ? -0.853 -1.402 17.406 1 95.88 95 GLN A N 1
ATOM 755 C CA . GLN A 1 95 ? 0.591 -1.196 17.422 1 95.88 95 GLN A CA 1
ATOM 756 C C . GLN A 1 95 ? 0.956 0.104 18.125 1 95.88 95 GLN A C 1
ATOM 758 O O . GLN A 1 95 ? 1.878 0.132 18.938 1 95.88 95 GLN A O 1
ATOM 763 N N . ASN A 1 96 ? 0.212 1.119 17.812 1 92.75 96 ASN A N 1
ATOM 764 C CA . ASN A 1 96 ? 0.462 2.43 18.406 1 92.75 96 ASN A CA 1
ATOM 765 C C . ASN A 1 96 ? 0.2 2.424 19.906 1 92.75 96 ASN A C 1
ATOM 767 O O . ASN A 1 96 ? 0.762 3.238 20.641 1 92.75 96 ASN A O 1
ATOM 771 N N . GLN A 1 97 ? -0.61 1.506 20.297 1 94.94 97 GLN A N 1
ATOM 772 C CA . GLN A 1 97 ? -0.935 1.415 21.719 1 94.94 97 GLN A CA 1
ATOM 773 C C . GLN A 1 97 ? -0.024 0.417 22.422 1 94.94 97 GLN A C 1
ATOM 775 O O . GLN A 1 97 ? -0.186 0.161 23.625 1 94.94 97 GLN A O 1
ATOM 780 N N . GLY A 1 98 ? 0.881 -0.23 21.656 1 93.75 98 GLY A N 1
ATOM 781 C CA . GLY A 1 98 ? 1.878 -1.106 22.25 1 93.75 98 GLY A CA 1
ATOM 782 C C . GLY A 1 98 ? 1.448 -2.561 22.281 1 93.75 98 GLY A C 1
ATOM 783 O O . GLY A 1 98 ? 2.139 -3.404 22.859 1 93.75 98 GLY A O 1
ATOM 784 N N . TYR A 1 99 ? 0.302 -2.814 21.703 1 96.5 99 TYR A N 1
ATOM 785 C CA . TYR A 1 99 ? -0.168 -4.191 21.625 1 96.5 99 TYR A CA 1
ATOM 786 C C . TYR A 1 99 ? 0.4 -4.898 20.406 1 96.5 99 TYR A C 1
ATOM 788 O O . TYR A 1 99 ? -0.334 -5.203 19.453 1 96.5 99 TYR A O 1
ATOM 796 N N . GLU A 1 100 ? 1.638 -5.266 20.422 1 95.44 100 GLU A N 1
ATOM 797 C CA . GLU A 1 100 ? 2.396 -5.738 19.281 1 95.44 100 GLU A CA 1
ATOM 798 C C . GLU A 1 100 ? 1.871 -7.082 18.781 1 95.44 100 GLU A C 1
ATOM 800 O O . GLU A 1 100 ? 1.679 -7.281 17.578 1 95.44 100 GLU A O 1
ATOM 805 N N . ASN A 1 101 ? 1.624 -7.973 19.641 1 96.94 101 ASN A N 1
ATOM 806 C CA . ASN A 1 101 ? 1.17 -9.297 19.25 1 96.94 101 ASN A CA 1
ATOM 807 C C . ASN A 1 101 ? -0.22 -9.25 18.609 1 96.94 101 ASN A C 1
ATOM 809 O O . ASN A 1 101 ? -0.468 -9.891 17.594 1 96.94 101 ASN A O 1
ATOM 813 N N . GLU A 1 102 ? -1.054 -8.469 19.281 1 97.75 102 GLU A N 1
ATOM 814 C CA . GLU A 1 102 ? -2.396 -8.305 18.734 1 97.75 102 GLU A CA 1
ATOM 815 C C . GLU A 1 102 ? -2.354 -7.617 17.359 1 97.75 102 GLU A C 1
ATOM 817 O O . GLU A 1 102 ? -3.127 -7.957 16.469 1 97.75 102 GLU A O 1
ATOM 822 N N . ALA A 1 103 ? -1.461 -6.691 17.281 1 98.19 103 ALA A N 1
ATOM 823 C CA . ALA A 1 103 ? -1.288 -6.004 16 1 98.19 103 ALA A CA 1
ATOM 824 C C . ALA A 1 103 ? -0.847 -6.973 14.914 1 98.19 103 ALA A C 1
ATOM 826 O O . ALA A 1 103 ? -1.38 -6.949 13.797 1 98.19 103 ALA A O 1
ATOM 827 N N . LEU A 1 104 ? 0.062 -7.816 15.234 1 98.19 104 LEU A N 1
ATOM 828 C CA . LEU A 1 104 ? 0.57 -8.789 14.273 1 98.19 104 LEU A CA 1
ATOM 829 C C . LEU A 1 104 ? -0.543 -9.711 13.797 1 98.19 104 LEU A C 1
ATOM 831 O O . LEU A 1 104 ? -0.629 -10.023 12.602 1 98.19 104 LEU A O 1
ATOM 835 N N . LEU A 1 105 ? -1.355 -10.141 14.695 1 98 105 LEU A N 1
ATOM 836 C CA . LEU A 1 105 ? -2.479 -11 14.336 1 98 105 LEU A CA 1
ATOM 837 C C . LEU A 1 105 ? -3.434 -10.273 13.391 1 98 105 LEU A C 1
ATOM 839 O O . LEU A 1 105 ? -3.926 -10.867 12.43 1 98 105 LEU A O 1
ATOM 843 N N . ALA A 1 106 ? -3.66 -9.016 13.703 1 98.38 106 ALA A N 1
ATOM 844 C CA . ALA A 1 106 ? -4.555 -8.227 12.867 1 98.38 106 ALA A CA 1
ATOM 845 C C . ALA A 1 106 ? -3.941 -7.973 11.492 1 98.38 106 ALA A C 1
ATOM 847 O O . ALA A 1 106 ? -4.633 -8.047 10.469 1 98.38 106 ALA A O 1
ATOM 848 N N . PHE A 1 107 ? -2.674 -7.672 11.422 1 98.44 107 PHE A N 1
ATOM 849 C CA . PHE A 1 107 ? -1.989 -7.547 10.141 1 98.44 107 PHE A CA 1
ATOM 850 C C . PHE A 1 107 ? -2.09 -8.844 9.344 1 98.44 107 PHE A C 1
ATOM 852 O O . PHE A 1 107 ? -2.285 -8.812 8.125 1 98.44 107 PHE A O 1
ATOM 859 N N . ASN A 1 108 ? -1.912 -9.93 10.023 1 97.88 108 ASN A N 1
ATOM 860 C CA . ASN A 1 108 ? -1.981 -11.211 9.328 1 97.88 108 ASN A CA 1
ATOM 861 C C . ASN A 1 108 ? -3.357 -11.445 8.719 1 97.88 108 ASN A C 1
ATOM 863 O O . ASN A 1 108 ? -3.467 -11.977 7.609 1 97.88 108 ASN A O 1
ATOM 867 N N . LYS A 1 109 ? -4.395 -11.055 9.461 1 96.31 109 LYS A N 1
ATOM 868 C CA . LYS A 1 109 ? -5.738 -11.148 8.898 1 96.31 109 LYS A CA 1
ATOM 869 C C . LYS A 1 109 ? -5.879 -10.273 7.652 1 96.31 109 LYS A C 1
ATOM 871 O O . LYS A 1 109 ? -6.402 -10.719 6.629 1 96.31 109 LYS A O 1
ATOM 876 N N . ALA A 1 110 ? -5.414 -9.086 7.766 1 97.19 110 ALA A N 1
ATOM 877 C CA . ALA A 1 110 ? -5.457 -8.18 6.621 1 97.19 110 ALA A CA 1
ATOM 878 C C . ALA A 1 110 ? -4.68 -8.75 5.441 1 97.19 110 ALA A C 1
ATOM 880 O O . ALA A 1 110 ? -5.152 -8.711 4.301 1 97.19 110 ALA A O 1
ATOM 881 N N . CYS A 1 111 ? -3.51 -9.273 5.727 1 95.69 111 CYS A N 1
ATOM 882 C CA . CYS A 1 111 ? -2.678 -9.875 4.684 1 95.69 111 CYS A CA 1
ATOM 883 C C . CYS A 1 111 ? -3.387 -11.055 4.031 1 95.69 111 CYS A C 1
ATOM 885 O O . CYS A 1 111 ? -3.4 -11.172 2.805 1 95.69 111 CYS A O 1
ATOM 887 N N . THR A 1 112 ? -4.02 -11.859 4.852 1 91.94 112 THR A N 1
ATOM 888 C CA . THR A 1 112 ? -4.754 -13.016 4.352 1 91.94 112 THR A CA 1
ATOM 889 C C . THR A 1 112 ? -5.922 -12.57 3.477 1 91.94 112 THR A C 1
ATOM 891 O O . THR A 1 112 ? -6.277 -13.258 2.516 1 91.94 112 THR A O 1
ATOM 894 N N . LEU A 1 113 ? -6.41 -11.367 3.76 1 90 113 LEU A N 1
ATOM 895 C CA . LEU A 1 113 ? -7.527 -10.828 2.988 1 90 113 LEU A CA 1
ATOM 896 C C . LEU A 1 113 ? -7.027 -10.062 1.771 1 90 113 LEU A C 1
ATOM 898 O O . LEU A 1 113 ? -7.82 -9.484 1.024 1 90 113 LEU A O 1
ATOM 902 N N . GLY A 1 114 ? -5.754 -9.953 1.596 1 90.5 114 GLY A N 1
ATOM 903 C CA . GLY A 1 114 ? -5.219 -9.469 0.335 1 90.5 114 GLY A CA 1
ATOM 904 C C . GLY A 1 114 ? -4.625 -8.078 0.44 1 90.5 114 GLY A C 1
ATOM 905 O O . GLY A 1 114 ? -4.387 -7.418 -0.576 1 90.5 114 GLY A O 1
ATOM 906 N N . GLU A 1 115 ? -4.398 -7.586 1.627 1 94.19 115 GLU A N 1
ATOM 907 C CA . GLU A 1 115 ? -3.822 -6.254 1.788 1 94.19 115 GLU A CA 1
ATOM 908 C C . GLU A 1 115 ? -2.299 -6.316 1.844 1 94.19 115 GLU A C 1
ATOM 910 O O . GLU A 1 115 ? -1.725 -6.719 2.857 1 94.19 115 GLU A O 1
ATOM 915 N N . SER A 1 116 ? -1.655 -5.848 0.871 1 95.25 116 SER A N 1
ATOM 916 C CA . SER A 1 116 ? -0.229 -6.07 0.658 1 95.25 116 SER A CA 1
ATOM 917 C C . SER A 1 116 ? 0.608 -5.316 1.684 1 95.25 116 SER A C 1
ATOM 919 O O . SER A 1 116 ? 1.654 -5.801 2.119 1 95.25 116 SER A O 1
ATOM 921 N N . LEU A 1 117 ? 0.153 -4.105 2.061 1 95.94 117 LEU A N 1
ATOM 922 C CA . LEU A 1 117 ? 0.918 -3.314 3.02 1 95.94 117 LEU A CA 1
ATOM 923 C C . LEU A 1 117 ? 1.011 -4.031 4.363 1 95.94 117 LEU A C 1
ATOM 925 O O . LEU A 1 117 ? 2.049 -3.984 5.027 1 95.94 117 LEU A O 1
ATOM 929 N N . SER A 1 118 ? -0.053 -4.691 4.711 1 97.56 118 SER A N 1
ATOM 930 C CA . SER A 1 118 ? -0.037 -5.438 5.965 1 97.56 118 SER A CA 1
ATOM 931 C C . SER A 1 118 ? 0.918 -6.625 5.891 1 97.56 118 SER A C 1
ATOM 933 O O . SER A 1 118 ? 1.601 -6.941 6.867 1 97.56 118 SER A O 1
ATOM 935 N N . CYS A 1 119 ? 0.958 -7.305 4.73 1 97.31 119 CYS A N 1
ATOM 936 C CA . CYS A 1 119 ? 1.952 -8.359 4.562 1 97.31 119 CYS A CA 1
ATOM 937 C C . CYS A 1 119 ? 3.363 -7.809 4.719 1 97.31 119 CYS A C 1
ATOM 939 O O . CYS A 1 119 ? 4.211 -8.43 5.359 1 97.31 119 CYS A O 1
ATOM 941 N N . ASN A 1 120 ? 3.539 -6.668 4.168 1 96.94 120 ASN A N 1
ATOM 942 C CA . ASN A 1 120 ? 4.836 -6.008 4.281 1 96.94 120 ASN A CA 1
ATOM 943 C C . ASN A 1 120 ? 5.172 -5.676 5.73 1 96.94 120 ASN A C 1
ATOM 945 O O . ASN A 1 120 ? 6.316 -5.832 6.16 1 96.94 120 ASN A O 1
ATOM 949 N N . ASN A 1 121 ? 4.18 -5.195 6.473 1 96.5 121 ASN A N 1
ATOM 950 C CA . ASN A 1 121 ? 4.406 -4.852 7.871 1 96.5 121 ASN A CA 1
ATOM 951 C C . ASN A 1 121 ? 4.824 -6.07 8.688 1 96.5 121 ASN A C 1
ATOM 953 O O . ASN A 1 121 ? 5.695 -5.977 9.555 1 96.5 121 ASN A O 1
ATOM 957 N N . ILE A 1 122 ? 4.273 -7.18 8.391 1 97.88 122 ILE A N 1
ATOM 958 C CA . ILE A 1 122 ? 4.66 -8.414 9.07 1 97.88 122 ILE A CA 1
ATOM 959 C C . ILE A 1 122 ? 6.098 -8.773 8.703 1 97.88 122 ILE A C 1
ATOM 961 O O . ILE A 1 122 ? 6.891 -9.148 9.57 1 97.88 122 ILE A O 1
ATOM 965 N N . ALA A 1 123 ? 6.398 -8.617 7.445 1 98 123 ALA A N 1
ATOM 966 C CA . ALA A 1 123 ? 7.75 -8.914 6.98 1 98 123 ALA A CA 1
ATOM 967 C C . ALA A 1 123 ? 8.781 -8.039 7.691 1 98 123 ALA A C 1
ATOM 969 O O . ALA A 1 123 ? 9.828 -8.531 8.125 1 98 123 ALA A O 1
ATOM 970 N N . LEU A 1 124 ? 8.477 -6.766 7.773 1 95.44 124 LEU A N 1
ATOM 971 C CA . LEU A 1 124 ? 9.367 -5.848 8.477 1 95.44 124 LEU A CA 1
ATOM 972 C C . LEU A 1 124 ? 9.578 -6.297 9.914 1 95.44 124 LEU A C 1
ATOM 974 O O . LEU A 1 124 ? 10.703 -6.246 10.43 1 95.44 124 LEU A O 1
ATOM 978 N N . PHE A 1 125 ? 8.516 -6.711 10.57 1 95.94 125 PHE A N 1
ATOM 979 C CA . PHE A 1 125 ? 8.609 -7.203 11.945 1 95.94 125 PHE A CA 1
ATOM 980 C C . PHE A 1 125 ? 9.578 -8.375 12.031 1 95.94 125 PHE A C 1
ATOM 982 O O . PHE A 1 125 ? 10.492 -8.367 12.867 1 95.94 125 PHE A O 1
ATOM 989 N N . TYR A 1 126 ? 9.422 -9.305 11.141 1 97.44 126 TYR A N 1
ATOM 990 C CA . TYR A 1 126 ? 10.242 -10.508 11.211 1 97.44 126 TYR A CA 1
ATOM 991 C C . TYR A 1 126 ? 11.672 -10.219 10.766 1 97.44 126 TYR A C 1
ATOM 993 O O . TYR A 1 126 ? 12.617 -10.867 11.219 1 97.44 126 TYR A O 1
ATOM 1001 N N . GLU A 1 127 ? 11.805 -9.273 9.883 1 96.38 127 GLU A N 1
ATOM 1002 C CA . GLU A 1 127 ? 13.156 -8.844 9.539 1 96.38 127 GLU A CA 1
ATOM 1003 C C . GLU A 1 127 ? 13.891 -8.281 10.75 1 96.38 127 GLU A C 1
ATOM 1005 O O . GLU A 1 127 ? 15.055 -8.609 10.992 1 96.38 127 GLU A O 1
ATOM 1010 N N . LYS A 1 128 ? 13.203 -7.465 11.508 1 93.56 128 LYS A N 1
ATOM 1011 C CA . LYS A 1 128 ? 13.773 -6.898 12.727 1 93.56 128 LYS A CA 1
ATOM 1012 C C . LYS A 1 128 ? 14.109 -7.996 13.734 1 93.56 128 LYS A C 1
ATOM 1014 O O . LYS A 1 128 ? 15.117 -7.902 14.438 1 93.56 128 LYS A O 1
ATOM 1019 N N . GLU A 1 129 ? 13.344 -9.039 13.719 1 96.31 129 GLU A N 1
ATOM 1020 C CA . GLU A 1 129 ? 13.555 -10.164 14.625 1 96.31 129 GLU A CA 1
ATOM 1021 C C . GLU A 1 129 ? 14.594 -11.133 14.07 1 96.31 129 GLU A C 1
ATOM 1023 O O . GLU A 1 129 ? 14.859 -12.18 14.664 1 96.31 129 GLU A O 1
ATOM 1028 N N . LYS A 1 130 ? 15.062 -10.867 12.82 1 97.31 130 LYS A N 1
ATOM 1029 C CA . LYS A 1 130 ? 16.094 -11.641 12.156 1 97.31 130 LYS A CA 1
ATOM 1030 C C . LYS A 1 130 ? 15.602 -13.047 11.812 1 97.31 130 LYS A C 1
ATOM 1032 O O . LYS A 1 130 ? 16.375 -14 11.805 1 97.31 130 LYS A O 1
ATOM 1037 N N . ASP A 1 131 ? 14.352 -13.172 11.711 1 98 131 ASP A N 1
ATOM 1038 C CA . ASP A 1 131 ? 13.75 -14.391 11.188 1 98 131 ASP A CA 1
ATOM 1039 C C . ASP A 1 131 ? 13.641 -14.344 9.664 1 98 131 ASP A C 1
ATOM 1041 O O . ASP A 1 131 ? 12.625 -13.906 9.125 1 98 131 ASP A O 1
ATOM 1045 N N . GLY A 1 132 ? 14.656 -14.812 9 1 97.81 132 GLY A N 1
ATOM 1046 C CA . GLY A 1 132 ? 14.766 -14.703 7.555 1 97.81 132 GLY A CA 1
ATOM 1047 C C . GLY A 1 132 ? 13.695 -15.484 6.816 1 97.81 132 GLY A C 1
ATOM 1048 O O . GLY A 1 132 ? 13.211 -15.047 5.77 1 97.81 132 GLY A O 1
ATOM 1049 N N . GLN A 1 133 ? 13.352 -16.578 7.344 1 97.44 133 GLN A N 1
ATOM 1050 C CA . GLN A 1 133 ? 12.344 -17.406 6.703 1 97.44 133 GLN A CA 1
ATOM 1051 C C . GLN A 1 133 ? 10.984 -16.719 6.68 1 97.44 133 GLN A C 1
ATOM 1053 O O . GLN A 1 133 ? 10.359 -16.594 5.625 1 97.44 133 GLN A O 1
ATOM 1058 N N . MET A 1 134 ? 10.594 -16.188 7.84 1 97.88 134 MET A N 1
ATOM 1059 C CA . MET A 1 134 ? 9.297 -15.531 7.906 1 97.88 134 MET A CA 1
ATOM 1060 C C . MET A 1 134 ? 9.32 -14.211 7.145 1 97.88 134 MET A C 1
ATOM 1062 O O . MET A 1 134 ? 8.367 -13.883 6.43 1 97.88 134 MET A O 1
ATOM 1066 N N . ALA A 1 135 ? 10.391 -13.469 7.277 1 98.44 135 ALA A N 1
ATOM 1067 C CA . ALA A 1 135 ? 10.5 -12.195 6.566 1 98.44 135 ALA A CA 1
ATOM 1068 C C . ALA A 1 135 ? 10.375 -12.398 5.059 1 98.44 135 ALA A C 1
ATOM 1070 O O . ALA A 1 135 ? 9.578 -11.727 4.402 1 98.44 135 ALA A O 1
ATOM 1071 N N . SER A 1 136 ? 11.117 -13.375 4.562 1 98.5 136 SER A N 1
ATOM 1072 C CA . SER A 1 136 ? 11.102 -13.625 3.125 1 98.5 136 SER A CA 1
ATOM 1073 C C . SER A 1 136 ? 9.734 -14.109 2.658 1 98.5 136 SER A C 1
ATOM 1075 O O . SER A 1 136 ? 9.266 -13.727 1.584 1 98.5 136 SER A O 1
ATOM 1077 N N . SER A 1 137 ? 9.109 -14.906 3.467 1 97.44 137 SER A N 1
ATOM 1078 C CA . SER A 1 137 ? 7.793 -15.422 3.109 1 97.44 137 SER A CA 1
ATOM 1079 C C . SER A 1 137 ? 6.77 -14.297 2.992 1 97.44 137 SER A C 1
ATOM 1081 O O . SER A 1 137 ? 6 -14.25 2.031 1 97.44 137 SER A O 1
ATOM 1083 N N . PHE A 1 138 ? 6.789 -13.367 3.887 1 98.31 138 PHE A N 1
ATOM 1084 C CA . PHE A 1 138 ? 5.781 -12.32 3.879 1 98.31 138 PHE A CA 1
ATOM 1085 C C . PHE A 1 138 ? 6.133 -11.234 2.861 1 98.31 138 PHE A C 1
ATOM 1087 O O . PHE A 1 138 ? 5.242 -10.641 2.252 1 98.31 138 PHE A O 1
ATOM 1094 N N . TYR A 1 139 ? 7.41 -10.961 2.65 1 98.44 139 TYR A N 1
ATOM 1095 C CA . TYR A 1 139 ? 7.762 -10.102 1.531 1 98.44 139 TYR A CA 1
ATOM 1096 C C . TYR A 1 139 ? 7.281 -10.688 0.212 1 98.44 139 TYR A C 1
ATOM 1098 O O . TYR A 1 139 ? 6.789 -9.961 -0.656 1 98.44 139 TYR A O 1
ATOM 1106 N N . LYS A 1 140 ? 7.484 -11.977 0.056 1 97.5 140 LYS A N 1
ATOM 1107 C CA . LYS A 1 140 ? 7.043 -12.625 -1.174 1 97.5 140 LYS A CA 1
ATOM 1108 C C . LYS A 1 140 ? 5.535 -12.492 -1.357 1 97.5 140 LYS A C 1
ATOM 1110 O O . LYS A 1 140 ? 5.059 -12.211 -2.461 1 97.5 140 LYS A O 1
ATOM 1115 N N . ARG A 1 141 ? 4.797 -12.719 -0.26 1 94.19 141 ARG A N 1
ATOM 1116 C CA . ARG A 1 141 ? 3.348 -12.562 -0.333 1 94.19 141 ARG A CA 1
ATOM 1117 C C . ARG A 1 141 ? 2.975 -11.141 -0.74 1 94.19 141 ARG A C 1
ATOM 1119 O O . ARG A 1 141 ? 2.119 -10.938 -1.604 1 94.19 141 ARG A O 1
ATOM 1126 N N . SER A 1 142 ? 3.598 -10.18 -0.08 1 97.44 142 SER A N 1
ATOM 1127 C CA . SER A 1 142 ? 3.352 -8.781 -0.417 1 97.44 142 SER A CA 1
ATOM 1128 C C . SER A 1 142 ? 3.709 -8.492 -1.871 1 97.44 142 SER A C 1
ATOM 1130 O O . SER A 1 142 ? 2.973 -7.789 -2.568 1 97.44 142 SER A O 1
ATOM 1132 N N . CYS A 1 143 ? 4.797 -9.039 -2.344 1 97.19 143 CYS A N 1
ATOM 1133 C CA . CYS A 1 143 ? 5.238 -8.891 -3.727 1 97.19 143 CYS A CA 1
ATOM 1134 C C . CYS A 1 143 ? 4.23 -9.508 -4.691 1 97.19 143 CYS A C 1
ATOM 1136 O O . CYS A 1 143 ? 3.896 -8.906 -5.715 1 97.19 143 CYS A O 1
ATOM 1138 N N . ASP A 1 144 ? 3.709 -10.648 -4.332 1 93.12 144 ASP A N 1
ATOM 1139 C CA . ASP A 1 144 ? 2.713 -11.32 -5.156 1 93.12 144 ASP A CA 1
ATOM 1140 C C . ASP A 1 144 ? 1.428 -10.508 -5.25 1 93.12 144 ASP A C 1
ATOM 1142 O O . ASP A 1 144 ? 0.704 -10.586 -6.242 1 93.12 144 ASP A O 1
ATOM 1146 N N . LEU A 1 145 ? 1.271 -9.711 -4.219 1 92.62 145 LEU A N 1
ATOM 1147 C CA . LEU A 1 145 ? 0.127 -8.805 -4.211 1 92.62 145 LEU A CA 1
ATOM 1148 C C . LEU A 1 145 ? 0.489 -7.469 -4.852 1 92.62 145 LEU A C 1
ATOM 1150 O O . LEU A 1 145 ? -0.203 -6.469 -4.645 1 92.62 145 LEU A O 1
ATOM 1154 N N . LYS A 1 146 ? 1.636 -7.352 -5.484 1 95.44 146 LYS A N 1
ATOM 1155 C CA . LYS A 1 146 ? 2.064 -6.281 -6.379 1 95.44 146 LYS A CA 1
ATOM 1156 C C . LYS A 1 146 ? 2.582 -5.078 -5.59 1 95.44 146 LYS A C 1
ATOM 1158 O O . LYS A 1 146 ? 2.514 -3.943 -6.062 1 95.44 146 LYS A O 1
ATOM 1163 N N . ASN A 1 147 ? 2.984 -5.293 -4.352 1 96.19 147 ASN A N 1
ATOM 1164 C CA . ASN A 1 147 ? 3.717 -4.262 -3.619 1 96.19 147 ASN A CA 1
ATOM 1165 C C . ASN A 1 147 ? 5.164 -4.168 -4.086 1 96.19 147 ASN A C 1
ATOM 1167 O O . ASN A 1 147 ? 5.992 -5.012 -3.738 1 96.19 147 ASN A O 1
ATOM 1171 N N . ALA A 1 148 ? 5.445 -3.172 -4.84 1 96.25 148 ALA A N 1
ATOM 1172 C CA . ALA A 1 148 ? 6.742 -3.027 -5.5 1 96.25 148 ALA A CA 1
ATOM 1173 C C . ALA A 1 148 ? 7.871 -2.941 -4.48 1 96.25 148 ALA A C 1
ATOM 1175 O O . ALA A 1 148 ? 8.945 -3.518 -4.68 1 96.25 148 ALA A O 1
ATOM 1176 N N . ARG A 1 149 ? 7.652 -2.221 -3.455 1 95.12 149 ARG A N 1
ATOM 1177 C CA . ARG A 1 149 ? 8.672 -2.051 -2.43 1 95.12 149 ARG A CA 1
ATOM 1178 C C . ARG A 1 149 ? 9.023 -3.385 -1.778 1 95.12 149 ARG A C 1
ATOM 1180 O O . ARG A 1 149 ? 10.195 -3.656 -1.5 1 95.12 149 ARG A O 1
ATOM 1187 N N . ALA A 1 150 ? 7.973 -4.18 -1.532 1 97.88 150 ALA A N 1
ATOM 1188 C CA . ALA A 1 150 ? 8.203 -5.492 -0.937 1 97.88 150 ALA A CA 1
ATOM 1189 C C . ALA A 1 150 ? 9.039 -6.375 -1.862 1 97.88 150 ALA A C 1
ATOM 1191 O O . ALA A 1 150 ? 9.906 -7.121 -1.402 1 97.88 150 ALA A O 1
ATOM 1192 N N . CYS A 1 151 ? 8.766 -6.312 -3.16 1 98.31 151 CYS A N 1
ATOM 1193 C CA . CYS A 1 151 ? 9.562 -7.059 -4.121 1 98.31 151 CYS A CA 1
ATOM 1194 C C . CYS A 1 151 ? 11.031 -6.633 -4.059 1 98.31 151 CYS A C 1
ATOM 1196 O O . CYS A 1 151 ? 11.922 -7.48 -4.039 1 98.31 151 CYS A O 1
ATOM 1198 N N . TYR A 1 152 ? 11.266 -5.348 -3.973 1 98.44 152 TYR A N 1
ATOM 1199 C CA . TYR A 1 152 ? 12.617 -4.805 -3.887 1 98.44 152 TYR A CA 1
ATOM 1200 C C . TYR A 1 152 ? 13.32 -5.285 -2.619 1 98.44 152 TYR A C 1
ATOM 1202 O O . TYR A 1 152 ? 14.484 -5.68 -2.658 1 98.44 152 TYR A O 1
ATOM 1210 N N . GLN A 1 153 ? 12.586 -5.25 -1.534 1 97.56 153 GLN A N 1
ATOM 1211 C CA . GLN A 1 153 ? 13.188 -5.641 -0.266 1 97.56 153 GLN A CA 1
ATOM 1212 C C . GLN A 1 153 ? 13.586 -7.113 -0.278 1 97.56 153 GLN A C 1
ATOM 1214 O O . GLN A 1 153 ? 14.664 -7.477 0.199 1 97.56 153 GLN A O 1
ATOM 1219 N N . LEU A 1 154 ? 12.695 -7.922 -0.833 1 98.56 154 LEU A N 1
ATOM 1220 C CA . LEU A 1 154 ? 13.031 -9.336 -0.939 1 98.56 154 LEU A CA 1
ATOM 1221 C C . LEU A 1 154 ? 14.242 -9.547 -1.841 1 98.56 154 LEU A C 1
ATOM 1223 O O . LEU A 1 154 ? 15.141 -10.32 -1.509 1 98.56 154 LEU A O 1
ATOM 1227 N N . GLY A 1 155 ? 14.281 -8.812 -2.92 1 98.69 155 GLY A N 1
ATOM 1228 C CA . GLY A 1 155 ? 15.453 -8.844 -3.783 1 98.69 155 GLY A CA 1
ATOM 1229 C C . GLY A 1 155 ? 16.719 -8.422 -3.074 1 98.69 155 GLY A C 1
ATOM 1230 O O . GLY A 1 155 ? 17.766 -9.055 -3.244 1 98.69 155 GLY A O 1
ATOM 1231 N N . SER A 1 156 ? 16.641 -7.418 -2.328 1 98.12 156 SER A N 1
ATOM 1232 C CA . SER A 1 156 ? 17.797 -6.91 -1.587 1 98.12 156 SER A CA 1
ATOM 1233 C C . SER A 1 156 ? 18.312 -7.938 -0.587 1 98.12 156 SER A C 1
ATOM 1235 O O . SER A 1 156 ? 19.516 -8.102 -0.421 1 98.12 156 SER A O 1
ATOM 1237 N N . LEU A 1 157 ? 17.406 -8.648 0.096 1 98.25 157 LEU A N 1
ATOM 1238 C CA . LEU A 1 157 ? 17.828 -9.688 1.029 1 98.25 157 LEU A CA 1
ATOM 1239 C C . LEU A 1 157 ? 18.641 -10.758 0.317 1 98.25 157 LEU A C 1
ATOM 1241 O O . LEU A 1 157 ? 19.688 -11.188 0.82 1 98.25 157 LEU A O 1
ATOM 1245 N N . TYR A 1 158 ? 18.188 -11.141 -0.84 1 98.62 158 TYR A N 1
ATOM 1246 C CA . TYR A 1 158 ? 18.906 -12.148 -1.621 1 98.62 158 TYR A CA 1
ATOM 1247 C C . TYR A 1 158 ? 20.219 -11.602 -2.139 1 98.62 158 TYR A C 1
ATOM 1249 O O . TYR A 1 158 ? 21.219 -12.328 -2.203 1 98.62 158 TYR A O 1
ATOM 1257 N N . ASP A 1 159 ? 20.188 -10.383 -2.518 1 98.38 159 ASP A N 1
ATOM 1258 C CA . ASP A 1 159 ? 21.375 -9.734 -3.084 1 98.38 159 ASP A CA 1
ATOM 1259 C C . ASP A 1 159 ? 22.5 -9.656 -2.057 1 98.38 159 ASP A C 1
ATOM 1261 O O . ASP A 1 159 ? 23.641 -10.008 -2.357 1 98.38 159 ASP A O 1
ATOM 1265 N N . LYS A 1 160 ? 22.141 -9.328 -0.851 1 97.31 160 LYS A N 1
ATOM 1266 C CA . LYS A 1 160 ? 23.125 -9.094 0.198 1 97.31 160 LYS A CA 1
ATOM 1267 C C . LYS A 1 160 ? 23.375 -10.367 1.008 1 97.31 160 LYS A C 1
ATOM 1269 O O . LYS A 1 160 ? 24.344 -10.445 1.755 1 97.31 160 LYS A O 1
ATOM 1274 N N . GLY A 1 161 ? 22.516 -11.281 0.898 1 98 161 GLY A N 1
ATOM 1275 C CA . GLY A 1 161 ? 22.609 -12.469 1.736 1 98 161 GLY A CA 1
ATOM 1276 C C . GLY A 1 161 ? 22.328 -12.188 3.201 1 98 161 GLY A C 1
ATOM 1277 O O . GLY A 1 161 ? 23.016 -12.711 4.082 1 98 161 GLY A O 1
ATOM 1278 N N . GLU A 1 162 ? 21.422 -11.273 3.385 1 96.62 162 GLU A N 1
ATOM 1279 C CA . GLU A 1 162 ? 21.016 -10.93 4.742 1 96.62 162 GLU A CA 1
ATOM 1280 C C . GLU A 1 162 ? 19.797 -11.734 5.18 1 96.62 162 GLU A C 1
ATOM 1282 O O . GLU A 1 162 ? 18.719 -11.586 4.609 1 96.62 162 GLU A O 1
ATOM 1287 N N . LEU A 1 163 ? 19.828 -12.648 6.094 1 97.25 163 LEU A N 1
ATOM 1288 C CA . LEU A 1 163 ? 18.766 -13.438 6.703 1 97.25 163 LEU A CA 1
ATOM 1289 C C . LEU A 1 163 ? 18.422 -14.648 5.84 1 97.25 163 LEU A C 1
ATOM 1291 O O . LEU A 1 163 ? 17.703 -15.547 6.277 1 97.25 163 LEU A O 1
ATOM 1295 N N . VAL A 1 164 ? 18.859 -14.547 4.516 1 97.56 164 VAL A N 1
ATOM 1296 C CA . VAL A 1 164 ? 18.719 -15.68 3.604 1 97.56 164 VAL A CA 1
ATOM 1297 C C . VAL A 1 164 ? 20.016 -15.898 2.838 1 97.56 164 VAL A C 1
ATOM 1299 O O . VAL A 1 164 ? 20.891 -15.023 2.83 1 97.56 164 VAL A O 1
ATOM 1302 N N . LYS A 1 165 ? 20.203 -17.016 2.271 1 97.62 165 LYS A N 1
ATOM 1303 C CA . LYS A 1 165 ? 21.375 -17.266 1.438 1 97.62 165 LYS A CA 1
ATOM 1304 C C . LYS A 1 165 ? 21.359 -16.375 0.195 1 97.62 165 LYS A C 1
ATOM 1306 O O . LYS A 1 165 ? 20.328 -16.25 -0.467 1 97.62 165 LYS A O 1
ATOM 1311 N N . ALA A 1 166 ? 22.453 -15.789 -0.073 1 98.31 166 ALA A N 1
ATOM 1312 C CA . ALA A 1 166 ? 22.562 -14.93 -1.245 1 98.31 166 ALA A CA 1
ATOM 1313 C C . ALA A 1 166 ? 22.234 -15.688 -2.523 1 98.31 166 ALA A C 1
ATOM 1315 O O . ALA A 1 166 ? 22.547 -16.875 -2.652 1 98.31 166 ALA A O 1
ATOM 1316 N N . SER A 1 167 ? 21.609 -15.047 -3.391 1 98.5 167 SER A N 1
ATOM 1317 C CA . SER A 1 167 ? 21.25 -15.578 -4.703 1 98.5 167 SER A CA 1
ATOM 1318 C C . SER A 1 167 ? 21.078 -14.453 -5.723 1 98.5 167 SER A C 1
ATOM 1320 O O . SER A 1 167 ? 20.047 -13.773 -5.73 1 98.5 167 SER A O 1
ATOM 1322 N N . VAL A 1 168 ? 22.016 -14.352 -6.605 1 98 168 VAL A N 1
ATOM 1323 C CA . VAL A 1 168 ? 21.953 -13.312 -7.629 1 98 168 VAL A CA 1
ATOM 1324 C C . VAL A 1 168 ? 20.734 -13.539 -8.516 1 98 168 VAL A C 1
ATOM 1326 O O . VAL A 1 168 ? 20.031 -12.578 -8.867 1 98 168 VAL A O 1
ATOM 1329 N N . LYS A 1 169 ? 20.5 -14.742 -8.82 1 98.19 169 LYS A N 1
ATOM 1330 C CA . LYS A 1 169 ? 19.359 -15.086 -9.656 1 98.19 169 LYS A CA 1
ATOM 1331 C C . LYS A 1 169 ? 18.047 -14.625 -9.023 1 98.19 169 LYS A C 1
ATOM 1333 O O . LYS A 1 169 ? 17.234 -13.961 -9.672 1 98.19 169 LYS A O 1
ATOM 1338 N N . SER A 1 170 ? 17.891 -14.938 -7.742 1 98.38 170 SER A N 1
ATOM 1339 C CA . SER A 1 170 ? 16.672 -14.531 -7.047 1 98.38 170 SER A CA 1
ATOM 1340 C C . SER A 1 170 ? 16.578 -13.016 -6.914 1 98.38 170 SER A C 1
ATOM 1342 O O . SER A 1 170 ? 15.516 -12.43 -7.113 1 98.38 170 SER A O 1
ATOM 1344 N N . ALA A 1 171 ? 17.703 -12.43 -6.598 1 98.75 171 ALA A N 1
ATOM 1345 C CA . ALA A 1 171 ? 17.734 -10.977 -6.449 1 98.75 171 ALA A CA 1
ATOM 1346 C C . ALA A 1 171 ? 17.266 -10.281 -7.727 1 98.75 171 ALA A C 1
ATOM 1348 O O . ALA A 1 171 ? 16.375 -9.43 -7.688 1 98.75 171 ALA A O 1
ATOM 1349 N N . LEU A 1 172 ? 17.781 -10.719 -8.828 1 98.69 172 LEU A N 1
ATOM 1350 C CA . LEU A 1 172 ? 17.469 -10.094 -10.102 1 98.69 172 LEU A CA 1
ATOM 1351 C C . LEU A 1 172 ? 16 -10.328 -10.469 1 98.69 172 LEU A C 1
ATOM 1353 O O . LEU A 1 172 ? 15.352 -9.445 -11.031 1 98.69 172 LEU A O 1
ATOM 1357 N N . ALA A 1 173 ? 15.531 -11.508 -10.195 1 98.25 173 ALA A N 1
ATOM 1358 C CA . ALA A 1 173 ? 14.133 -11.82 -10.484 1 98.25 173 ALA A CA 1
ATOM 1359 C C . ALA A 1 173 ? 13.195 -10.883 -9.727 1 98.25 173 ALA A C 1
ATOM 1361 O O . ALA A 1 173 ? 12.242 -10.352 -10.305 1 98.25 173 ALA A O 1
ATOM 1362 N N . PHE A 1 174 ? 13.461 -10.625 -8.469 1 98.75 174 PHE A N 1
ATOM 1363 C CA . PHE A 1 174 ? 12.578 -9.797 -7.66 1 98.75 174 PHE A CA 1
ATOM 1364 C C . PHE A 1 174 ? 12.789 -8.32 -7.965 1 98.75 174 PHE A C 1
ATOM 1366 O O . PHE A 1 174 ? 11.836 -7.539 -7.957 1 98.75 174 PHE A O 1
ATOM 1373 N N . TYR A 1 175 ? 14.039 -7.918 -8.242 1 98.75 175 TYR A N 1
ATOM 1374 C CA . TYR A 1 175 ? 14.25 -6.555 -8.711 1 98.75 175 TYR A CA 1
ATOM 1375 C C . TYR A 1 175 ? 13.477 -6.301 -10.008 1 98.75 175 TYR A C 1
ATOM 1377 O O . TYR A 1 175 ? 12.922 -5.215 -10.195 1 98.75 175 TYR A O 1
ATOM 1385 N N . SER A 1 176 ? 13.484 -7.297 -10.875 1 98.44 176 SER A N 1
ATOM 1386 C CA . SER A 1 176 ? 12.758 -7.148 -12.141 1 98.44 176 SER A CA 1
ATOM 1387 C C . SER A 1 176 ? 11.266 -6.945 -11.898 1 98.44 176 SER A C 1
ATOM 1389 O O . SER A 1 176 ? 10.648 -6.086 -12.523 1 98.44 176 SER A O 1
ATOM 1391 N N . LYS A 1 177 ? 10.711 -7.742 -11 1 96.5 177 LYS A N 1
ATOM 1392 C CA . LYS A 1 177 ? 9.305 -7.57 -10.656 1 96.5 177 LYS A CA 1
ATOM 1393 C C . LYS A 1 177 ? 9.047 -6.176 -10.086 1 96.5 177 LYS A C 1
ATOM 1395 O O . LYS A 1 177 ? 8.094 -5.504 -10.484 1 96.5 177 LYS A O 1
ATOM 1400 N N . SER A 1 178 ? 9.867 -5.777 -9.188 1 98.19 178 SER A N 1
ATOM 1401 C CA . SER A 1 178 ? 9.75 -4.469 -8.547 1 98.19 178 SER A CA 1
ATOM 1402 C C . SER A 1 178 ? 9.82 -3.346 -9.578 1 98.19 178 SER A C 1
ATOM 1404 O O . SER A 1 178 ? 9.016 -2.41 -9.539 1 98.19 178 SER A O 1
ATOM 1406 N N . CYS A 1 179 ? 10.734 -3.475 -10.484 1 97.56 179 CYS A N 1
ATOM 1407 C CA . CYS A 1 179 ? 10.906 -2.482 -11.539 1 97.56 179 CYS A CA 1
ATOM 1408 C C . CYS A 1 179 ? 9.672 -2.4 -12.43 1 97.56 179 CYS A C 1
ATOM 1410 O O . CYS A 1 179 ? 9.195 -1.307 -12.734 1 97.56 179 CYS A O 1
ATOM 1412 N N . THR A 1 180 ? 9.164 -3.523 -12.781 1 94.69 180 THR A N 1
ATOM 1413 C CA . THR A 1 180 ? 7.977 -3.584 -13.625 1 94.69 180 THR A CA 1
ATOM 1414 C C . THR A 1 180 ? 6.789 -2.926 -12.93 1 94.69 180 THR A C 1
ATOM 1416 O O . THR A 1 180 ? 5.941 -2.309 -13.586 1 94.69 180 THR A O 1
ATOM 1419 N N . LEU A 1 181 ? 6.848 -2.99 -11.617 1 93.5 181 LEU A N 1
ATOM 1420 C CA . LEU A 1 181 ? 5.762 -2.41 -10.836 1 93.5 181 LEU A CA 1
ATOM 1421 C C . LEU A 1 181 ? 6.023 -0.935 -10.555 1 93.5 181 LEU A C 1
ATOM 1423 O O . LEU A 1 181 ? 5.238 -0.282 -9.859 1 93.5 181 LEU A O 1
ATOM 1427 N N . GLY A 1 182 ? 7.23 -0.387 -10.938 1 92.19 182 GLY A N 1
ATOM 1428 C CA . GLY A 1 182 ? 7.418 1.055 -10.93 1 92.19 182 GLY A CA 1
ATOM 1429 C C . GLY A 1 182 ? 8.344 1.528 -9.82 1 92.19 182 GLY A C 1
ATOM 1430 O O . GLY A 1 182 ? 8.367 2.713 -9.484 1 92.19 182 GLY A O 1
ATOM 1431 N N . PHE A 1 183 ? 9.031 0.625 -9.203 1 95.12 183 PHE A N 1
ATOM 1432 C CA . PHE A 1 183 ? 9.984 1.047 -8.188 1 95.12 183 PHE A CA 1
ATOM 1433 C C . PHE A 1 183 ? 11.328 1.386 -8.812 1 95.12 183 PHE A C 1
ATOM 1435 O O . PHE A 1 183 ? 12.148 0.496 -9.062 1 95.12 183 PHE A O 1
ATOM 1442 N N . GLY A 1 184 ? 11.641 2.615 -8.891 1 96.31 184 GLY A N 1
ATOM 1443 C CA . GLY A 1 184 ? 12.773 3.119 -9.656 1 96.31 184 GLY A CA 1
ATOM 1444 C C . GLY A 1 184 ? 14.109 2.568 -9.188 1 96.31 184 GLY A C 1
ATOM 1445 O O . GLY A 1 184 ? 14.984 2.275 -10 1 96.31 184 GLY A O 1
ATOM 1446 N N . GLU A 1 185 ? 14.258 2.428 -7.895 1 96.62 185 GLU A N 1
ATOM 1447 C CA . GLU A 1 185 ? 15.516 1.91 -7.359 1 96.62 185 GLU A CA 1
ATOM 1448 C C . GLU A 1 185 ? 15.82 0.521 -7.914 1 96.62 185 GLU A C 1
ATOM 1450 O O . GLU A 1 185 ? 16.969 0.212 -8.227 1 96.62 185 GLU A O 1
ATOM 1455 N N . ALA A 1 186 ? 14.797 -0.26 -8.008 1 98.5 186 ALA A N 1
ATOM 1456 C CA . ALA A 1 186 ? 14.984 -1.61 -8.539 1 98.5 186 ALA A CA 1
ATOM 1457 C C . ALA A 1 186 ? 15.422 -1.576 -10 1 98.5 186 ALA A C 1
ATOM 1459 O O . ALA A 1 186 ? 16.297 -2.344 -10.406 1 98.5 186 ALA A O 1
ATOM 1460 N N . CYS A 1 187 ? 14.828 -0.672 -10.711 1 98.38 187 CYS A N 1
ATOM 1461 C CA . CYS A 1 187 ? 15.219 -0.522 -12.109 1 98.38 187 CYS A CA 1
ATOM 1462 C C . CYS A 1 187 ? 16.672 -0.059 -12.227 1 98.38 187 CYS A C 1
ATOM 1464 O O . CYS A 1 187 ? 17.406 -0.532 -13.086 1 98.38 187 CYS A O 1
ATOM 1466 N N . TYR A 1 188 ? 17.047 0.842 -11.414 1 98.62 188 TYR A N 1
ATOM 1467 C CA . TYR A 1 188 ? 18.422 1.343 -11.398 1 98.62 188 TYR A CA 1
ATOM 1468 C C . TYR A 1 188 ? 19.422 0.213 -11.156 1 98.62 188 TYR A C 1
ATOM 1470 O O . TYR A 1 188 ? 20.438 0.116 -11.836 1 98.62 188 TYR A O 1
ATOM 1478 N N . LEU A 1 189 ? 19.062 -0.637 -10.219 1 98.56 189 LEU A N 1
ATOM 1479 C CA . LEU A 1 189 ? 19.953 -1.738 -9.883 1 98.56 189 LEU A CA 1
ATOM 1480 C C . LEU A 1 189 ? 20.078 -2.709 -11.055 1 98.56 189 LEU A C 1
ATOM 1482 O O . LEU A 1 189 ? 21.172 -3.221 -11.328 1 98.56 189 LEU A O 1
ATOM 1486 N N . LEU A 1 190 ? 18.984 -2.943 -11.703 1 98.69 190 LEU A N 1
ATOM 1487 C CA . LEU A 1 190 ? 19.016 -3.781 -12.898 1 98.69 190 LEU A CA 1
ATOM 1488 C C . LEU A 1 190 ? 19.891 -3.143 -13.977 1 98.69 190 LEU A C 1
ATOM 1490 O O . LEU A 1 190 ? 20.625 -3.834 -14.672 1 98.69 190 LEU A O 1
ATOM 1494 N N . GLY A 1 191 ? 19.734 -1.821 -14.078 1 98.5 191 GLY A N 1
ATOM 1495 C CA . GLY A 1 191 ? 20.594 -1.102 -15.016 1 98.5 191 GLY A CA 1
ATOM 1496 C C . GLY A 1 191 ? 22.062 -1.243 -14.711 1 98.5 191 GLY A C 1
ATOM 1497 O O . GLY A 1 191 ? 22.859 -1.536 -15.609 1 98.5 191 GLY A O 1
ATOM 1498 N N . ARG A 1 192 ? 22.391 -1.086 -13.555 1 98.44 192 ARG A N 1
ATOM 1499 C CA . ARG A 1 192 ? 23.781 -1.212 -13.133 1 98.44 192 ARG A CA 1
ATOM 1500 C C . ARG A 1 192 ? 24.297 -2.623 -13.391 1 98.44 192 ARG A C 1
ATOM 1502 O O . ARG A 1 192 ? 25.438 -2.801 -13.828 1 98.44 192 ARG A O 1
ATOM 1509 N N . TYR A 1 193 ? 23.547 -3.605 -13.07 1 98.44 193 TYR A N 1
ATOM 1510 C CA . TYR A 1 193 ? 23.938 -4.992 -13.312 1 98.44 193 TYR A CA 1
ATOM 1511 C C . TYR A 1 193 ? 24.234 -5.227 -14.781 1 98.44 193 TYR A C 1
ATOM 1513 O O . TYR A 1 193 ? 25.25 -5.852 -15.125 1 98.44 193 TYR A O 1
ATOM 1521 N N . ASN A 1 194 ? 23.391 -4.766 -15.594 1 98.5 194 ASN A N 1
ATOM 1522 C CA . ASN A 1 194 ? 23.578 -4.965 -17.016 1 98.5 194 ASN A CA 1
ATOM 1523 C C . ASN A 1 194 ? 24.781 -4.176 -17.547 1 98.5 194 ASN A C 1
ATOM 1525 O O . ASN A 1 194 ? 25.484 -4.633 -18.438 1 98.5 194 ASN A O 1
ATOM 1529 N N . GLN A 1 195 ? 24.922 -3.021 -16.922 1 97.62 195 GLN A N 1
ATOM 1530 C CA . GLN A 1 195 ? 26.047 -2.172 -17.328 1 97.62 195 GLN A CA 1
ATOM 1531 C C . GLN A 1 195 ? 27.375 -2.797 -16.922 1 97.62 195 GLN A C 1
ATOM 1533 O O . GLN A 1 195 ? 28.297 -2.9 -17.75 1 97.62 195 GLN A O 1
ATOM 1538 N N . LEU A 1 196 ? 27.469 -3.229 -15.703 1 97.5 196 LEU A N 1
ATOM 1539 C CA . LEU A 1 196 ? 28.766 -3.564 -15.133 1 97.5 196 LEU A CA 1
ATOM 1540 C C . LEU A 1 196 ? 29.031 -5.062 -15.227 1 97.5 196 LEU A C 1
ATOM 1542 O O . LEU A 1 196 ? 30.156 -5.48 -15.492 1 97.5 196 LEU A O 1
ATOM 1546 N N . GLU A 1 197 ? 28.047 -5.863 -15.008 1 97.56 197 GLU A N 1
ATOM 1547 C CA . GLU A 1 197 ? 28.25 -7.305 -14.953 1 97.56 197 GLU A CA 1
ATOM 1548 C C . GLU A 1 197 ? 28.047 -7.949 -16.312 1 97.56 197 GLU A C 1
ATOM 1550 O O . GLU A 1 197 ? 28.844 -8.781 -16.75 1 97.56 197 GLU A O 1
ATOM 1555 N N . LYS A 1 198 ? 27.031 -7.562 -17.016 1 97.62 198 LYS A N 1
ATOM 1556 C CA . LYS A 1 198 ? 26.719 -8.172 -18.297 1 97.62 198 LYS A CA 1
ATOM 1557 C C . LYS A 1 198 ? 27.344 -7.387 -19.453 1 97.62 198 LYS A C 1
ATOM 1559 O O . LYS A 1 198 ? 27.453 -7.891 -20.578 1 97.62 198 LYS A O 1
ATOM 1564 N N . GLN A 1 199 ? 27.625 -6.117 -19.141 1 97.12 199 GLN A N 1
ATOM 1565 C CA . GLN A 1 199 ? 28.156 -5.203 -20.141 1 97.12 199 GLN A CA 1
ATOM 1566 C C . GLN A 1 199 ? 27.203 -5.051 -21.328 1 97.12 199 GLN A C 1
ATOM 1568 O O . GLN A 1 199 ? 27.641 -4.973 -22.469 1 97.12 199 GLN A O 1
ATOM 1573 N N . ASP A 1 200 ? 25.984 -5.215 -21.078 1 97.31 200 ASP A N 1
ATOM 1574 C CA . ASP A 1 200 ? 24.906 -4.973 -22.047 1 97.31 200 ASP A CA 1
ATOM 1575 C C . ASP A 1 200 ? 24.375 -3.543 -21.922 1 97.31 200 ASP A C 1
ATOM 1577 O O . ASP A 1 200 ? 23.391 -3.295 -21.219 1 97.31 200 ASP A O 1
ATOM 1581 N N . LEU A 1 201 ? 24.953 -2.689 -22.609 1 96.44 201 LEU A N 1
ATOM 1582 C CA . LEU A 1 201 ? 24.688 -1.263 -22.484 1 96.44 201 LEU A CA 1
ATOM 1583 C C . LEU A 1 201 ? 23.281 -0.931 -22.969 1 96.44 201 LEU A C 1
ATOM 1585 O O . LEU A 1 201 ? 22.641 -0.02 -22.438 1 96.44 201 LEU A O 1
ATOM 1589 N N . THR A 1 202 ? 22.812 -1.662 -23.938 1 96.88 202 THR A N 1
ATOM 1590 C CA . THR A 1 202 ? 21.469 -1.433 -24.438 1 96.88 202 THR A CA 1
ATOM 1591 C C . THR A 1 202 ? 20.422 -1.725 -23.359 1 96.88 202 THR A C 1
ATOM 1593 O O . THR A 1 202 ? 19.531 -0.91 -23.109 1 96.88 202 THR A O 1
ATOM 1596 N N . LYS A 1 203 ? 20.594 -2.842 -22.734 1 97.5 203 LYS A N 1
ATOM 1597 C CA . LYS A 1 203 ? 19.688 -3.195 -21.656 1 97.5 203 LYS A CA 1
ATOM 1598 C C . LYS A 1 203 ? 19.844 -2.252 -20.469 1 97.5 203 LYS A C 1
ATOM 1600 O O . LYS A 1 203 ? 18.859 -1.874 -19.828 1 97.5 203 LYS A O 1
ATOM 1605 N N . ALA A 1 204 ? 21.078 -1.938 -20.156 1 98.25 204 ALA A N 1
ATOM 1606 C CA . ALA A 1 204 ? 21.328 -0.987 -19.078 1 98.25 204 ALA A CA 1
ATOM 1607 C C . ALA A 1 204 ? 20.594 0.329 -19.328 1 98.25 204 ALA A C 1
ATOM 1609 O O . ALA A 1 204 ? 19.922 0.85 -18.438 1 98.25 204 ALA A O 1
ATOM 1610 N N . LYS A 1 205 ? 20.688 0.799 -20.516 1 97.31 205 LYS A N 1
ATOM 1611 C CA . LYS A 1 205 ? 20.047 2.059 -20.891 1 97.31 205 LYS A CA 1
ATOM 1612 C C . LYS A 1 205 ? 18.531 1.979 -20.719 1 97.31 205 LYS A C 1
ATOM 1614 O O . LYS A 1 205 ? 17.906 2.92 -20.234 1 97.31 205 LYS A O 1
ATOM 1619 N N . ARG A 1 206 ? 18.031 0.925 -21.156 1 97.62 206 ARG A N 1
ATOM 1620 C CA . ARG A 1 206 ? 16.594 0.732 -21.016 1 97.62 206 ARG A CA 1
ATOM 1621 C C . ARG A 1 206 ? 16.156 0.796 -19.562 1 97.62 206 ARG A C 1
ATOM 1623 O O . ARG A 1 206 ? 15.211 1.501 -19.219 1 97.62 206 ARG A O 1
ATOM 1630 N N . TYR A 1 207 ? 16.875 0.121 -18.688 1 98.44 207 TYR A N 1
ATOM 1631 C CA . TYR A 1 207 ? 16.516 0.097 -17.266 1 98.44 207 TYR A CA 1
ATOM 1632 C C . TYR A 1 207 ? 16.75 1.454 -16.625 1 98.44 207 TYR A C 1
ATOM 1634 O O . TYR A 1 207 ? 15.961 1.911 -15.805 1 98.44 207 TYR A O 1
ATOM 1642 N N . PHE A 1 208 ? 17.828 2.098 -16.969 1 98.38 208 PHE A N 1
ATOM 1643 C CA . PHE A 1 208 ? 18.062 3.445 -16.453 1 98.38 208 PHE A CA 1
ATOM 1644 C C . PHE A 1 208 ? 16.953 4.387 -16.906 1 98.38 208 PHE A C 1
ATOM 1646 O O . PHE A 1 208 ? 16.516 5.246 -16.125 1 98.38 208 PHE A O 1
ATOM 1653 N N . GLY A 1 209 ? 16.531 4.258 -18.156 1 97.38 209 GLY A N 1
ATOM 1654 C CA . GLY A 1 209 ? 15.406 5.047 -18.641 1 97.38 209 GLY A CA 1
ATOM 1655 C C . GLY A 1 209 ? 14.133 4.84 -17.828 1 97.38 209 GLY A C 1
ATOM 1656 O O . GLY A 1 209 ? 13.453 5.805 -17.484 1 97.38 209 GLY A O 1
ATOM 1657 N N . MET A 1 210 ? 13.867 3.582 -17.516 1 95.69 210 MET A N 1
ATOM 1658 C CA . MET A 1 210 ? 12.703 3.256 -16.703 1 95.69 210 MET A CA 1
ATOM 1659 C C . MET A 1 210 ? 12.82 3.863 -15.312 1 95.69 210 MET A C 1
ATOM 1661 O O . MET A 1 210 ? 11.852 4.406 -14.781 1 95.69 210 MET A O 1
ATOM 1665 N N . ALA A 1 211 ? 13.953 3.705 -14.727 1 97.75 211 ALA A N 1
ATOM 1666 C CA . ALA A 1 211 ? 14.188 4.293 -13.414 1 97.75 211 ALA A CA 1
ATOM 1667 C C . ALA A 1 211 ? 14.039 5.809 -13.453 1 97.75 211 ALA A C 1
ATOM 1669 O O . ALA A 1 211 ? 13.5 6.414 -12.523 1 97.75 211 ALA A O 1
ATOM 1670 N N . CYS A 1 212 ? 14.539 6.434 -14.531 1 96.06 212 CYS A N 1
ATOM 1671 C CA . CYS A 1 212 ? 14.445 7.879 -14.695 1 96.06 212 CYS A CA 1
ATOM 1672 C C . CYS A 1 212 ? 12.992 8.328 -14.812 1 96.06 212 CYS A C 1
ATOM 1674 O O . CYS A 1 212 ? 12.609 9.352 -14.258 1 96.06 212 CYS A O 1
ATOM 1676 N N . ASP A 1 213 ? 12.227 7.57 -15.508 1 91.81 213 ASP A N 1
ATOM 1677 C CA . ASP A 1 213 ? 10.797 7.844 -15.609 1 91.81 213 ASP A CA 1
ATOM 1678 C C . ASP A 1 213 ? 10.148 7.875 -14.227 1 91.81 213 ASP A C 1
ATOM 1680 O O . ASP A 1 213 ? 9.141 8.562 -14.031 1 91.81 213 ASP A O 1
ATOM 1684 N N . GLN A 1 214 ? 10.766 7.16 -13.328 1 91.25 214 GLN A N 1
ATOM 1685 C CA . GLN A 1 214 ? 10.281 7.141 -11.953 1 91.25 214 GLN A CA 1
ATOM 1686 C C . GLN A 1 214 ? 11.016 8.164 -11.094 1 91.25 214 GLN A C 1
ATOM 1688 O O . GLN A 1 214 ? 11.039 8.047 -9.859 1 91.25 214 GLN A O 1
ATOM 1693 N N . LYS A 1 215 ? 11.805 9.031 -11.656 1 88.38 215 LYS A N 1
ATOM 1694 C CA . LYS A 1 215 ? 12.438 10.188 -11.047 1 88.38 215 LYS A CA 1
ATOM 1695 C C . LYS A 1 215 ? 13.648 9.781 -10.203 1 88.38 215 LYS A C 1
ATOM 1697 O O . LYS A 1 215 ? 13.992 10.453 -9.234 1 88.38 215 LYS A O 1
ATOM 1702 N N . HIS A 1 216 ? 14.172 8.656 -10.523 1 94.5 216 HIS A N 1
ATOM 1703 C CA . HIS A 1 216 ? 15.406 8.242 -9.875 1 94.5 216 HIS A CA 1
ATOM 1704 C C . HIS A 1 216 ? 16.594 9.031 -10.406 1 94.5 216 HIS A C 1
ATOM 1706 O O . HIS A 1 216 ? 17.078 8.758 -11.508 1 94.5 216 HIS A O 1
ATOM 1712 N N . GLN A 1 217 ? 17.141 9.836 -9.672 1 94.25 217 GLN A N 1
ATOM 1713 C CA . GLN A 1 217 ? 18.062 10.867 -10.141 1 94.25 217 GLN A CA 1
ATOM 1714 C C . GLN A 1 217 ? 19.344 10.25 -10.695 1 94.25 217 GLN A C 1
ATOM 1716 O O . GLN A 1 217 ? 19.781 10.586 -11.797 1 94.25 217 GLN A O 1
ATOM 1721 N N . GLU A 1 218 ? 19.906 9.344 -9.938 1 96.88 218 GLU A N 1
ATOM 1722 C CA . GLU A 1 218 ? 21.141 8.719 -10.391 1 96.88 218 GLU A CA 1
ATOM 1723 C C . GLU A 1 218 ? 20.938 7.973 -11.703 1 96.88 218 GLU A C 1
ATOM 1725 O O . GLU A 1 218 ? 21.812 7.953 -12.562 1 96.88 218 GLU A O 1
ATOM 1730 N N . ALA A 1 219 ? 19.781 7.406 -11.828 1 97.94 219 ALA A N 1
ATOM 1731 C CA . ALA A 1 219 ? 19.484 6.668 -13.055 1 97.94 219 ALA A CA 1
ATOM 1732 C C . ALA A 1 219 ? 19.344 7.613 -14.242 1 97.94 219 ALA A C 1
ATOM 1734 O O . ALA A 1 219 ? 19.719 7.27 -15.367 1 97.94 219 ALA A O 1
ATOM 1735 N N . CYS A 1 220 ? 18.766 8.758 -14.008 1 97.25 220 CYS A N 1
ATOM 1736 C CA . CYS A 1 220 ? 18.656 9.742 -15.07 1 97.25 220 CYS A CA 1
ATOM 1737 C C . CYS A 1 220 ? 20.031 10.188 -15.555 1 97.25 220 CYS A C 1
ATOM 1739 O O . CYS A 1 220 ? 20.266 10.328 -16.766 1 97.25 220 CYS A O 1
ATOM 1741 N N . ALA A 1 221 ? 20.922 10.414 -14.664 1 97.31 221 ALA A N 1
ATOM 1742 C CA . ALA A 1 221 ? 22.297 10.781 -15.016 1 97.31 221 ALA A CA 1
ATOM 1743 C C . ALA A 1 221 ? 22.969 9.672 -15.82 1 97.31 221 ALA A C 1
ATOM 1745 O O . ALA A 1 221 ? 23.609 9.938 -16.844 1 97.31 221 ALA A O 1
ATOM 1746 N N . ALA A 1 222 ? 22.797 8.453 -15.391 1 96.94 222 ALA A N 1
ATOM 1747 C CA . ALA A 1 222 ? 23.391 7.309 -16.078 1 96.94 222 ALA A CA 1
ATOM 1748 C C . ALA A 1 222 ? 22.797 7.16 -17.484 1 96.94 222 ALA A C 1
ATOM 1750 O O . ALA A 1 222 ? 23.531 6.855 -18.438 1 96.94 222 ALA A O 1
ATOM 1751 N N . TYR A 1 223 ? 21.5 7.34 -17.594 1 97.19 223 TYR A N 1
ATOM 1752 C CA . TYR A 1 223 ? 20.812 7.289 -18.891 1 97.19 223 TYR A CA 1
ATOM 1753 C C . TYR A 1 223 ? 21.391 8.32 -19.844 1 97.19 223 TYR A C 1
ATOM 1755 O O . TYR A 1 223 ? 21.672 8.008 -21 1 97.19 223 TYR A O 1
ATOM 1763 N N . LYS A 1 224 ? 21.578 9.508 -19.359 1 95.62 224 LYS A N 1
ATOM 1764 C CA . LYS A 1 224 ? 22.141 10.594 -20.156 1 95.62 224 LYS A CA 1
ATOM 1765 C C . LYS A 1 224 ? 23.562 10.273 -20.609 1 95.62 224 LYS A C 1
ATOM 1767 O O . LYS A 1 224 ? 23.922 10.523 -21.766 1 95.62 224 LYS A O 1
ATOM 1772 N N . GLU A 1 225 ? 24.328 9.766 -19.719 1 95.25 225 GLU A N 1
ATOM 1773 C CA . GLU A 1 225 ? 25.703 9.406 -20.016 1 95.25 225 GLU A CA 1
ATOM 1774 C C . GLU A 1 225 ? 25.781 8.367 -21.125 1 95.25 225 GLU A C 1
ATOM 1776 O O . GLU A 1 225 ? 26.609 8.469 -22.031 1 95.25 225 GLU A O 1
ATOM 1781 N N . LEU A 1 226 ? 24.953 7.398 -21.094 1 94.06 226 LEU A N 1
ATOM 1782 C CA . LEU A 1 226 ? 24.969 6.336 -22.094 1 94.06 226 LEU A CA 1
ATOM 1783 C C . LEU A 1 226 ? 24.469 6.848 -23.438 1 94.06 226 LEU A C 1
ATOM 1785 O O . LEU A 1 226 ? 24.922 6.398 -24.484 1 94.06 226 LEU A O 1
ATOM 1789 N N . ASN A 1 227 ? 23.531 7.754 -23.391 1 90.69 227 ASN A N 1
ATOM 1790 C CA . ASN A 1 227 ? 23.016 8.352 -24.609 1 90.69 227 ASN A CA 1
ATOM 1791 C C . ASN A 1 227 ? 24.062 9.234 -25.297 1 90.69 227 ASN A C 1
ATOM 1793 O O . ASN A 1 227 ? 24.094 9.32 -26.516 1 90.69 227 ASN A O 1
ATOM 1797 N N . SER A 1 228 ? 24.781 9.875 -24.469 1 86.38 228 SER A N 1
ATOM 1798 C CA . SER A 1 228 ? 25.812 10.727 -25.016 1 86.38 228 SER A CA 1
ATOM 1799 C C . SER A 1 228 ? 26.922 9.898 -25.672 1 86.38 228 SER A C 1
ATOM 1801 O O . SER A 1 228 ? 27.531 10.328 -26.656 1 86.38 228 SER A O 1
ATOM 1803 N N . LYS A 1 229 ? 27.156 8.734 -25.203 1 78.88 229 LYS A N 1
ATOM 1804 C CA . LYS A 1 229 ? 28.172 7.855 -25.766 1 78.88 229 LYS A CA 1
ATOM 1805 C C . LYS A 1 229 ? 27.703 7.254 -27.094 1 78.88 229 LYS A C 1
ATOM 1807 O O . LYS A 1 229 ? 28.516 6.984 -27.984 1 78.88 229 LYS A O 1
ATOM 1812 N N . ASP A 1 230 ? 26.484 6.953 -27.141 1 69.75 230 ASP A N 1
ATOM 1813 C CA . ASP A 1 230 ? 25.953 6.461 -28.406 1 69.75 230 ASP A CA 1
ATOM 1814 C C . ASP A 1 230 ? 26.109 7.508 -29.516 1 69.75 230 ASP A C 1
ATOM 1816 O O . ASP A 1 230 ? 26.328 7.164 -30.672 1 69.75 230 ASP A O 1
ATOM 1820 N N . ILE A 1 231 ? 25.922 8.727 -29.094 1 61.38 231 ILE A N 1
ATOM 1821 C CA . ILE A 1 231 ? 26.078 9.797 -30.078 1 61.38 231 ILE A CA 1
ATOM 1822 C C . ILE A 1 231 ? 27.547 9.922 -30.5 1 61.38 231 ILE A C 1
ATOM 1824 O O . ILE A 1 231 ? 27.844 10.164 -31.656 1 61.38 231 ILE A O 1
ATOM 1828 N N . GLU A 1 232 ? 28.344 9.664 -29.516 1 53.94 232 GLU A N 1
ATOM 1829 C CA . GLU A 1 232 ? 29.75 9.797 -29.891 1 53.94 232 GLU A CA 1
ATOM 1830 C C . GLU A 1 232 ? 30.188 8.641 -30.797 1 53.94 232 GLU A C 1
ATOM 1832 O O . GLU A 1 232 ? 31.125 8.789 -31.578 1 53.94 232 GLU A O 1
ATOM 1837 N N . LEU A 1 233 ? 29.516 7.59 -30.609 1 49.06 233 LEU A N 1
ATOM 1838 C CA . LEU A 1 233 ? 29.953 6.469 -31.438 1 49.06 233 LEU A CA 1
ATOM 1839 C C . LEU A 1 233 ? 29.375 6.574 -32.844 1 49.06 233 LEU A C 1
ATOM 1841 O O . LEU A 1 233 ? 29.828 5.887 -33.75 1 49.06 233 LEU A O 1
ATOM 1845 N N . TYR A 1 234 ? 28.297 7.305 -33.062 1 44.09 234 TYR A N 1
ATOM 1846 C CA . TYR A 1 234 ? 27.922 7.535 -34.469 1 44.09 234 TYR A CA 1
ATOM 1847 C C . TYR A 1 234 ? 28.438 8.883 -34.938 1 44.09 234 TYR A C 1
ATOM 1849 O O . TYR A 1 234 ? 28.516 9.844 -34.188 1 44.09 234 TYR A O 1
ATOM 1857 N N . MET B 1 1 ? -43.125 -21.328 5.16 1 30.55 1 MET B N 1
ATOM 1858 C CA . MET B 1 1 ? -42.344 -21.531 3.955 1 30.55 1 MET B CA 1
ATOM 1859 C C . MET B 1 1 ? -41.344 -20.375 3.764 1 30.55 1 MET B C 1
ATOM 1861 O O . MET B 1 1 ? -40.594 -20.344 2.791 1 30.55 1 MET B O 1
ATOM 1865 N N . ARG B 1 2 ? -41.625 -19.234 4.332 1 46.03 2 ARG B N 1
ATOM 1866 C CA . ARG B 1 2 ? -40.75 -18.078 4.227 1 46.03 2 ARG B CA 1
ATOM 1867 C C . ARG B 1 2 ? -39.469 -18.297 4.984 1 46.03 2 ARG B C 1
ATOM 1869 O O . ARG B 1 2 ? -38.438 -17.688 4.66 1 46.03 2 ARG B O 1
ATOM 1876 N N . ILE B 1 3 ? -39.5 -19 5.914 1 50.47 3 ILE B N 1
ATOM 1877 C CA . ILE B 1 3 ? -38.344 -19.266 6.758 1 50.47 3 ILE B CA 1
ATOM 1878 C C . ILE B 1 3 ? -37.344 -20.125 5.996 1 50.47 3 ILE B C 1
ATOM 1880 O O . ILE B 1 3 ? -36.125 -19.969 6.16 1 50.47 3 ILE B O 1
ATOM 1884 N N . PHE B 1 4 ? -37.688 -20.828 5.035 1 50.41 4 PHE B N 1
ATOM 1885 C CA . PHE B 1 4 ? -36.812 -21.797 4.406 1 50.41 4 PHE B CA 1
ATOM 1886 C C . PHE B 1 4 ? -35.875 -21.109 3.42 1 50.41 4 PHE B C 1
ATOM 1888 O O . PHE B 1 4 ? -34.719 -21.547 3.229 1 50.41 4 PHE B O 1
ATOM 1895 N N . LEU B 1 5 ? -36.25 -20.016 2.857 1 50.66 5 LEU B N 1
ATOM 1896 C CA . LEU B 1 5 ? -35.438 -19.375 1.829 1 50.66 5 LEU B CA 1
ATOM 1897 C C . LEU B 1 5 ? -34.281 -18.609 2.455 1 50.66 5 LEU B C 1
ATOM 1899 O O . LEU B 1 5 ? -33.156 -18.594 1.914 1 50.66 5 LEU B O 1
ATOM 1903 N N . THR B 1 6 ? -34.469 -18 3.574 1 51.72 6 THR B N 1
ATOM 1904 C CA . THR B 1 6 ? -33.375 -17.234 4.195 1 51.72 6 THR B CA 1
ATOM 1905 C C . THR B 1 6 ? -32.25 -18.141 4.652 1 51.72 6 THR B C 1
ATOM 1907 O O . THR B 1 6 ? -31.094 -17.781 4.582 1 51.72 6 THR B O 1
ATOM 1910 N N . LEU B 1 7 ? -32.656 -19.25 5 1 52.75 7 LEU B N 1
ATOM 1911 C CA . LEU B 1 7 ? -31.656 -20.203 5.5 1 52.75 7 LEU B CA 1
ATOM 1912 C C . LEU B 1 7 ? -30.75 -20.688 4.371 1 52.75 7 LEU B C 1
ATOM 1914 O O . LEU B 1 7 ? -29.578 -20.938 4.59 1 52.75 7 LEU B O 1
ATOM 1918 N N . PHE B 1 8 ? -31.297 -20.734 3.215 1 52.56 8 PHE B N 1
ATOM 1919 C CA . PHE B 1 8 ? -30.531 -21.266 2.092 1 52.56 8 PHE B CA 1
ATOM 1920 C C . PHE B 1 8 ? -29.438 -20.281 1.685 1 52.56 8 PHE B C 1
ATOM 1922 O O . PHE B 1 8 ? -28.328 -20.688 1.311 1 52.56 8 PHE B O 1
ATOM 1929 N N . LEU B 1 9 ? -29.734 -19.062 1.727 1 53.66 9 LEU B N 1
ATOM 1930 C CA . LEU B 1 9 ? -28.734 -18.094 1.284 1 53.66 9 LEU B CA 1
ATOM 1931 C C . LEU B 1 9 ? -27.562 -18.031 2.254 1 53.66 9 LEU B C 1
ATOM 1933 O O . LEU B 1 9 ? -26.406 -17.922 1.831 1 53.66 9 LEU B O 1
ATOM 1937 N N . PHE B 1 10 ? -27.828 -18.094 3.459 1 56.41 10 PHE B N 1
ATOM 1938 C CA . PHE B 1 10 ? -26.766 -18.047 4.457 1 56.41 10 PHE B CA 1
ATOM 1939 C C . PHE B 1 10 ? -25.891 -19.297 4.375 1 56.41 10 PHE B C 1
ATOM 1941 O O . PHE B 1 10 ? -24.672 -19.219 4.551 1 56.41 10 PHE B O 1
ATOM 1948 N N . PHE B 1 11 ? -26.469 -20.391 4.109 1 54.66 11 PHE B N 1
ATOM 1949 C CA . PHE B 1 11 ? -25.734 -21.656 4.039 1 54.66 11 PHE B CA 1
ATOM 1950 C C . PHE B 1 11 ? -24.766 -21.641 2.857 1 54.66 11 PHE B C 1
ATOM 1952 O O . PHE B 1 11 ? -23.641 -22.156 2.959 1 54.66 11 PHE B O 1
ATOM 1959 N N . ASN B 1 12 ? -25.141 -21.016 1.854 1 58.62 12 ASN B N 1
ATOM 1960 C CA . ASN B 1 12 ? -24.312 -21 0.656 1 58.62 12 ASN B CA 1
ATOM 1961 C C . ASN B 1 12 ? -23.062 -20.141 0.854 1 58.62 12 ASN B C 1
ATOM 1963 O O . ASN B 1 12 ? -21.984 -20.484 0.349 1 58.62 12 ASN B O 1
ATOM 1967 N N . SER B 1 13 ? -23.188 -19.188 1.674 1 63.22 13 SER B N 1
ATOM 1968 C CA . SER B 1 13 ? -22.047 -18.312 1.886 1 63.22 13 SER B CA 1
ATOM 1969 C C . SER B 1 13 ? -20.969 -19.016 2.699 1 63.22 13 SER B C 1
ATOM 1971 O O . SER B 1 13 ? -19.781 -18.922 2.369 1 63.22 13 SER B O 1
ATOM 1973 N N . LEU B 1 14 ? -21.312 -19.766 3.711 1 67.62 14 LEU B N 1
ATOM 1974 C CA . LEU B 1 14 ? -20.344 -20.469 4.547 1 67.62 14 LEU B CA 1
ATOM 1975 C C . LEU B 1 14 ? -19.656 -21.594 3.768 1 67.62 14 LEU B C 1
ATOM 1977 O O . LEU B 1 14 ? -18.453 -21.812 3.918 1 67.62 14 LEU B O 1
ATOM 1981 N N . PHE B 1 15 ? -20.438 -22.203 2.967 1 73.56 15 PHE B N 1
ATOM 1982 C CA . PHE B 1 15 ? -19.875 -23.266 2.148 1 73.56 15 PHE B CA 1
ATOM 1983 C C . PHE B 1 15 ? -18.891 -22.703 1.132 1 73.56 15 PHE B C 1
ATOM 1985 O O . PHE B 1 15 ? -17.828 -23.297 0.898 1 73.56 15 PHE B O 1
ATOM 1992 N N . ALA B 1 16 ? -19.219 -21.656 0.603 1 81.88 16 ALA B N 1
ATOM 1993 C CA . ALA B 1 16 ? -18.344 -21.031 -0.385 1 81.88 16 ALA B CA 1
ATOM 1994 C C . ALA B 1 16 ? -17 -20.641 0.237 1 81.88 16 ALA B C 1
ATOM 1996 O O . ALA B 1 16 ? -15.953 -20.781 -0.392 1 81.88 16 ALA B O 1
ATOM 1997 N N . LEU B 1 17 ? -17 -20.266 1.425 1 81.56 17 LEU B N 1
ATOM 1998 C CA . LEU B 1 17 ? -15.781 -19.875 2.111 1 81.56 17 LEU B CA 1
ATOM 1999 C C . LEU B 1 17 ? -14.891 -21.094 2.361 1 81.56 17 LEU B C 1
ATOM 2001 O O . LEU B 1 17 ? -13.672 -21.016 2.168 1 81.56 17 LEU B O 1
ATOM 2005 N N . SER B 1 18 ? -15.484 -22.094 2.744 1 88 18 SER B N 1
ATOM 2006 C CA . SER B 1 18 ? -14.734 -23.312 2.967 1 88 18 SER B CA 1
ATOM 2007 C C . SER B 1 18 ? -14.117 -23.828 1.67 1 88 18 SER B C 1
ATOM 2009 O O . SER B 1 18 ? -12.969 -24.281 1.655 1 88 18 SER B O 1
ATOM 2011 N N . GLU B 1 19 ? -14.906 -23.797 0.66 1 93 19 GLU B N 1
ATOM 2012 C CA . GLU B 1 19 ? -14.406 -24.234 -0.639 1 93 19 GLU B CA 1
ATOM 2013 C C . GLU B 1 19 ? -13.281 -23.344 -1.129 1 93 19 GLU B C 1
ATOM 2015 O O . GLU B 1 19 ? -12.305 -23.812 -1.715 1 93 19 GLU B O 1
ATOM 2020 N N . LEU B 1 20 ? -13.398 -22.125 -0.951 1 93.19 20 LEU B N 1
ATOM 2021 C CA . LEU B 1 20 ? -12.344 -21.188 -1.319 1 93.19 20 LEU B CA 1
ATOM 2022 C C . LEU B 1 20 ? -11.047 -21.516 -0.583 1 93.19 20 LEU B C 1
ATOM 2024 O O . LEU B 1 20 ? -9.969 -21.531 -1.185 1 93.19 20 LEU B O 1
ATOM 2028 N N . GLU B 1 21 ? -11.211 -21.781 0.653 1 92.06 21 GLU B N 1
ATOM 2029 C CA . GLU B 1 21 ? -10.055 -22.156 1.461 1 92.06 21 GLU B CA 1
ATOM 2030 C C . GLU B 1 21 ? -9.383 -23.406 0.928 1 92.06 21 GLU B C 1
ATOM 2032 O O . GLU B 1 21 ? -8.148 -23.5 0.888 1 92.06 21 GLU B O 1
ATOM 2037 N N . GLU B 1 22 ? -10.148 -24.297 0.59 1 95 22 GLU B N 1
ATOM 2038 C CA . GLU B 1 22 ? -9.617 -25.516 -0.001 1 95 22 GLU B CA 1
ATOM 2039 C C . GLU B 1 22 ? -8.859 -25.219 -1.294 1 95 22 GLU B C 1
ATOM 2041 O O . GLU B 1 22 ? -7.773 -25.75 -1.519 1 95 22 GLU B O 1
ATOM 2046 N N . GLY B 1 23 ? -9.453 -24.438 -2.148 1 95.88 23 GLY B N 1
ATOM 2047 C CA . GLY B 1 23 ? -8.781 -24.047 -3.377 1 95.88 23 GLY B CA 1
ATOM 2048 C C . GLY B 1 23 ? -7.449 -23.359 -3.137 1 95.88 23 GLY B C 1
ATOM 2049 O O . GLY B 1 23 ? -6.465 -23.656 -3.82 1 95.88 23 GLY B O 1
ATOM 2050 N N . LEU B 1 24 ? -7.395 -22.531 -2.174 1 92.88 24 LEU B N 1
ATOM 2051 C CA . LEU B 1 24 ? -6.168 -21.812 -1.84 1 92.88 24 LEU B CA 1
ATOM 2052 C C . LEU B 1 24 ? -5.105 -22.781 -1.314 1 92.88 24 LEU B C 1
ATOM 2054 O O . LEU B 1 24 ? -3.926 -22.641 -1.641 1 92.88 24 LEU B O 1
ATOM 2058 N N . LYS B 1 25 ? -5.539 -23.688 -0.529 1 93.62 25 LYS B N 1
ATOM 2059 C CA . LYS B 1 25 ? -4.613 -24.703 -0.028 1 93.62 25 LYS B CA 1
ATOM 2060 C C . LYS B 1 25 ? -4.008 -25.516 -1.173 1 93.62 25 LYS B C 1
ATOM 2062 O O . LYS B 1 25 ? -2.805 -25.781 -1.183 1 93.62 25 LYS B O 1
ATOM 2067 N N . LEU B 1 26 ? -4.805 -25.891 -2.051 1 95.94 26 LEU B N 1
ATOM 2068 C CA . LEU B 1 26 ? -4.34 -26.641 -3.215 1 95.94 26 LEU B CA 1
ATOM 2069 C C . LEU B 1 26 ? -3.379 -25.797 -4.051 1 95.94 26 LEU B C 1
ATOM 2071 O O . LEU B 1 26 ? -2.35 -26.297 -4.508 1 95.94 26 LEU B O 1
ATOM 2075 N N . TYR B 1 27 ? -3.684 -24.562 -4.258 1 94.19 27 TYR B N 1
ATOM 2076 C CA . TYR B 1 27 ? -2.818 -23.641 -4.988 1 94.19 27 TYR B CA 1
ATOM 2077 C C . TYR B 1 27 ? -1.446 -23.547 -4.332 1 94.19 27 TYR B C 1
ATOM 2079 O O . TYR B 1 27 ? -0.42 -23.625 -5.012 1 94.19 27 TYR B O 1
ATOM 2087 N N . GLU B 1 28 ? -1.456 -23.406 -3.031 1 88.88 28 GLU B N 1
ATOM 2088 C CA . GLU B 1 28 ? -0.21 -23.297 -2.279 1 88.88 28 GLU B CA 1
ATOM 2089 C C . GLU B 1 28 ? 0.604 -24.578 -2.371 1 88.88 28 GLU B C 1
ATOM 2091 O O . GLU B 1 28 ? 1.834 -24.547 -2.301 1 88.88 28 GLU B O 1
ATOM 2096 N N . ALA B 1 29 ? -0.099 -25.625 -2.596 1 93.94 29 ALA B N 1
ATOM 2097 C CA . ALA B 1 29 ? 0.548 -26.922 -2.723 1 93.94 29 ALA B CA 1
ATOM 2098 C C . ALA B 1 29 ? 0.93 -27.203 -4.172 1 93.94 29 ALA B C 1
ATOM 2100 O O . ALA B 1 29 ? 1.311 -28.328 -4.512 1 93.94 29 ALA B O 1
ATOM 2101 N N . ASN B 1 30 ? 0.65 -26.234 -5 1 94.75 30 ASN B N 1
ATOM 2102 C CA . ASN B 1 30 ? 0.994 -26.312 -6.418 1 94.75 30 ASN B CA 1
ATOM 2103 C C . ASN B 1 30 ? 0.117 -27.312 -7.16 1 94.75 30 ASN B C 1
ATOM 2105 O O . ASN B 1 30 ? 0.528 -27.875 -8.18 1 94.75 30 ASN B O 1
ATOM 2109 N N . LYS B 1 31 ? -0.941 -27.688 -6.551 1 97.06 31 LYS B N 1
ATOM 2110 C CA . LYS B 1 31 ? -1.972 -28.453 -7.242 1 97.06 31 LYS B CA 1
ATOM 2111 C C . LYS B 1 31 ? -2.906 -27.531 -8.031 1 97.06 31 LYS B C 1
ATOM 2113 O O . LYS B 1 31 ? -4.105 -27.484 -7.754 1 97.06 31 LYS B O 1
ATOM 2118 N N . PHE B 1 32 ? -2.422 -27.016 -9.039 1 97.5 32 PHE B N 1
ATOM 2119 C CA . PHE B 1 32 ? -3.043 -25.891 -9.727 1 97.5 32 PHE B CA 1
ATOM 2120 C C . PHE B 1 32 ? -4.289 -26.344 -10.484 1 97.5 32 PHE B C 1
ATOM 2122 O O . PHE B 1 32 ? -5.281 -25.609 -10.539 1 97.5 32 PHE B O 1
ATOM 2129 N N . ASP B 1 33 ? -4.246 -27.547 -11.047 1 96.81 33 ASP B N 1
ATOM 2130 C CA . ASP B 1 33 ? -5.398 -28.016 -11.805 1 96.81 33 ASP B CA 1
ATOM 2131 C C . ASP B 1 33 ? -6.633 -28.141 -10.922 1 96.81 33 ASP B C 1
ATOM 2133 O O . ASP B 1 33 ? -7.723 -27.703 -11.297 1 96.81 33 ASP B O 1
ATOM 2137 N N . LYS B 1 34 ? -6.406 -28.719 -9.805 1 97.62 34 LYS B N 1
ATOM 2138 C CA . LYS B 1 34 ? -7.516 -28.891 -8.867 1 97.62 34 LYS B CA 1
ATOM 2139 C C . LYS B 1 34 ? -7.977 -27.547 -8.32 1 97.62 34 LYS B C 1
ATOM 2141 O O . LYS B 1 34 ? -9.18 -27.297 -8.188 1 97.62 34 LYS B O 1
ATOM 2146 N N . ALA B 1 35 ? -7.008 -26.688 -8 1 98.06 35 ALA B N 1
ATOM 2147 C CA . ALA B 1 35 ? -7.344 -25.344 -7.531 1 98.06 35 ALA B CA 1
ATOM 2148 C C . ALA B 1 35 ? -8.156 -24.578 -8.57 1 98.06 35 ALA B C 1
ATOM 2150 O O . ALA B 1 35 ? -9.156 -23.938 -8.242 1 98.06 35 ALA B O 1
ATOM 2151 N N . TYR B 1 36 ? -7.762 -24.703 -9.789 1 98.12 36 TYR B N 1
ATOM 2152 C CA . TYR B 1 36 ? -8.422 -24 -10.891 1 98.12 36 TYR B CA 1
ATOM 2153 C C . TYR B 1 36 ? -9.898 -24.391 -10.969 1 98.12 36 TYR B C 1
ATOM 2155 O O . TYR B 1 36 ? -10.766 -23.5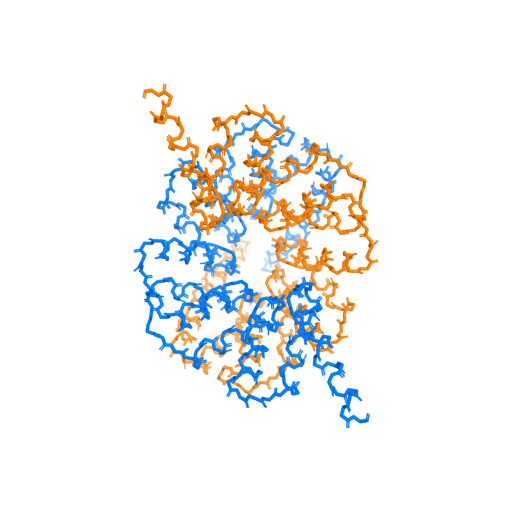31 -11.133 1 98.12 36 TYR B O 1
ATOM 2163 N N . GLU B 1 37 ? -10.164 -25.656 -10.875 1 97.94 37 GLU B N 1
ATOM 2164 C CA . GLU B 1 37 ? -11.539 -26.141 -10.969 1 97.94 37 GLU B CA 1
ATOM 2165 C C . GLU B 1 37 ? -12.406 -25.578 -9.844 1 97.94 37 GLU B C 1
ATOM 2167 O O . GLU B 1 37 ? -13.555 -25.188 -10.07 1 97.94 37 GLU B O 1
ATOM 2172 N N . ILE B 1 38 ? -11.836 -25.547 -8.703 1 97.88 38 ILE B N 1
ATOM 2173 C CA . ILE B 1 38 ? -12.555 -25.016 -7.555 1 97.88 38 ILE B CA 1
ATOM 2174 C C . ILE B 1 38 ? -12.812 -23.516 -7.762 1 97.88 38 ILE B C 1
ATOM 2176 O O . ILE B 1 38 ? -13.938 -23.047 -7.605 1 97.88 38 ILE B O 1
ATOM 2180 N N . PHE B 1 39 ? -11.742 -22.781 -8.18 1 98 39 PHE B N 1
ATOM 2181 C CA . PHE B 1 39 ? -11.875 -21.344 -8.383 1 98 39 PHE B CA 1
ATOM 2182 C C . PHE B 1 39 ? -12.883 -21.047 -9.484 1 98 39 PHE B C 1
ATOM 2184 O O . PHE B 1 39 ? -13.68 -20.109 -9.367 1 98 39 PHE B O 1
ATOM 2191 N N . LYS B 1 40 ? -12.836 -21.859 -10.516 1 98.06 40 LYS B N 1
ATOM 2192 C CA . LYS B 1 40 ? -13.766 -21.656 -11.625 1 98.06 40 LYS B CA 1
ATOM 2193 C C . LYS B 1 40 ? -15.211 -21.812 -11.164 1 98.06 40 LYS B C 1
ATOM 2195 O O . LYS B 1 40 ? -16.062 -20.969 -11.484 1 98.06 40 LYS B O 1
ATOM 2200 N N . SER B 1 41 ? -15.484 -22.844 -10.461 1 97.5 41 SER B N 1
ATOM 2201 C CA . SER B 1 41 ? -16.828 -23.078 -9.945 1 97.5 41 SER B CA 1
ATOM 2202 C C . SER B 1 41 ? -17.297 -21.953 -9.039 1 97.5 41 SER B C 1
ATOM 2204 O O . SER B 1 41 ? -18.422 -21.469 -9.164 1 97.5 41 SER B O 1
ATOM 2206 N N . LEU B 1 42 ? -16.406 -21.531 -8.172 1 97.44 42 LEU B N 1
ATOM 2207 C CA . LEU B 1 42 ? -16.734 -20.469 -7.23 1 97.44 42 LEU B CA 1
ATOM 2208 C C . LEU B 1 42 ? -16.906 -19.125 -7.949 1 97.44 42 LEU B C 1
ATOM 2210 O O . LEU B 1 42 ? -17.766 -18.328 -7.586 1 97.44 42 LEU B O 1
ATOM 2214 N N . CYS B 1 43 ? -16.094 -18.891 -8.898 1 97.62 43 CYS B N 1
ATOM 2215 C CA . CYS B 1 43 ? -16.188 -17.656 -9.664 1 97.62 43 CYS B CA 1
ATOM 2216 C C . CYS B 1 43 ? -17.516 -17.594 -10.43 1 97.62 43 CYS B C 1
ATOM 2218 O O . CYS B 1 43 ? -18.125 -16.531 -10.539 1 97.62 43 CYS B O 1
ATOM 2220 N N . GLU B 1 44 ? -17.953 -18.703 -10.93 1 97.06 44 GLU B N 1
ATOM 2221 C CA . GLU B 1 44 ? -19.266 -18.781 -11.586 1 97.06 44 GLU B CA 1
ATOM 2222 C C . GLU B 1 44 ? -20.391 -18.422 -10.625 1 97.06 44 GLU B C 1
ATOM 2224 O O . GLU B 1 44 ? -21.422 -17.891 -11.039 1 97.06 44 GLU B O 1
ATOM 2229 N N . LYS B 1 45 ? -20.125 -18.641 -9.352 1 95.62 45 LYS B N 1
ATOM 2230 C CA . LYS B 1 45 ? -21.094 -18.312 -8.312 1 95.62 45 LYS B CA 1
ATOM 2231 C C . LYS B 1 45 ? -20.844 -16.922 -7.746 1 95.62 45 LYS B C 1
ATOM 2233 O O . LYS B 1 45 ? -21.266 -16.609 -6.633 1 95.62 45 LYS B O 1
ATOM 2238 N N . ASP B 1 46 ? -19.938 -16.172 -8.375 1 95.5 46 ASP B N 1
ATOM 2239 C CA . ASP B 1 46 ? -19.688 -14.758 -8.125 1 95.5 46 ASP B CA 1
ATOM 2240 C C . ASP B 1 46 ? -18.906 -14.555 -6.832 1 95.5 46 ASP B C 1
ATOM 2242 O O . ASP B 1 46 ? -19.125 -13.594 -6.102 1 95.5 46 ASP B O 1
ATOM 2246 N N . ILE B 1 47 ? -18.141 -15.57 -6.523 1 93.88 47 ILE B N 1
ATOM 2247 C CA . ILE B 1 47 ? -17.172 -15.359 -5.449 1 93.88 47 ILE B CA 1
ATOM 2248 C C . ILE B 1 47 ? -15.953 -14.617 -5.984 1 93.88 47 ILE B C 1
ATOM 2250 O O . ILE B 1 47 ? -15.086 -15.211 -6.625 1 93.88 47 ILE B O 1
ATOM 2254 N N . SER B 1 48 ? -15.867 -13.344 -5.691 1 94.94 48 SER B N 1
ATOM 2255 C CA . SER B 1 48 ? -14.914 -12.43 -6.324 1 94.94 48 SER B CA 1
ATOM 2256 C C . SER B 1 48 ? -13.477 -12.898 -6.117 1 94.94 48 SER B C 1
ATOM 2258 O O . SER B 1 48 ? -12.656 -12.82 -7.031 1 94.94 48 SER B O 1
ATOM 2260 N N . LYS B 1 49 ? -13.188 -13.422 -4.945 1 93.25 49 LYS B N 1
ATOM 2261 C CA . LYS B 1 49 ? -11.828 -13.852 -4.645 1 93.25 49 LYS B CA 1
ATOM 2262 C C . LYS B 1 49 ? -11.414 -15.023 -5.535 1 93.25 49 LYS B C 1
ATOM 2264 O O . LYS B 1 49 ? -10.242 -15.141 -5.906 1 93.25 49 LYS B O 1
ATOM 2269 N N . ALA B 1 50 ? -12.352 -15.859 -5.789 1 96.94 50 ALA B N 1
ATOM 2270 C CA . ALA B 1 50 ? -12.062 -16.969 -6.684 1 96.94 50 ALA B CA 1
ATOM 2271 C C . ALA B 1 50 ? -11.781 -16.484 -8.102 1 96.94 50 ALA B C 1
ATOM 2273 O O . ALA B 1 50 ? -10.883 -17 -8.773 1 96.94 50 ALA B O 1
ATOM 2274 N N . CYS B 1 51 ? -12.531 -15.539 -8.578 1 98 51 CYS B N 1
ATOM 2275 C CA . CYS B 1 51 ? -12.289 -14.938 -9.891 1 98 51 CYS B CA 1
ATOM 2276 C C . CYS B 1 51 ? -10.914 -14.273 -9.938 1 98 51 CYS B C 1
ATOM 2278 O O . CYS B 1 51 ? -10.203 -14.391 -10.938 1 98 51 CYS B O 1
ATOM 2280 N N . PHE B 1 52 ? -10.57 -13.656 -8.914 1 97.62 52 PHE B N 1
ATOM 2281 C CA . PHE B 1 52 ? -9.25 -13.047 -8.781 1 97.62 52 PHE B CA 1
ATOM 2282 C C . PHE B 1 52 ? -8.156 -14.102 -8.906 1 97.62 52 PHE B C 1
ATOM 2284 O O . PHE B 1 52 ? -7.168 -13.891 -9.609 1 97.62 52 PHE B O 1
ATOM 2291 N N . SER B 1 53 ? -8.367 -15.164 -8.227 1 96.81 53 SER B N 1
ATOM 2292 C CA . SER B 1 53 ? -7.371 -16.234 -8.258 1 96.81 53 SER B CA 1
ATOM 2293 C C . SER B 1 53 ? -7.219 -16.797 -9.664 1 96.81 53 SER B C 1
ATOM 2295 O O . SER B 1 53 ? -6.102 -17.078 -10.109 1 96.81 53 SER B O 1
ATOM 2297 N N . LEU B 1 54 ? -8.32 -16.953 -10.336 1 98.06 54 LEU B N 1
ATOM 2298 C CA . LEU B 1 54 ? -8.258 -17.391 -11.727 1 98.06 54 LEU B CA 1
ATOM 2299 C C . LEU B 1 54 ? -7.48 -16.391 -12.578 1 98.06 54 LEU B C 1
ATOM 2301 O O . LEU B 1 54 ? -6.656 -16.781 -13.406 1 98.06 54 LEU B O 1
ATOM 2305 N N . ALA B 1 55 ? -7.758 -15.109 -12.383 1 98.31 55 ALA B N 1
ATOM 2306 C CA . ALA B 1 55 ? -7.055 -14.062 -13.117 1 98.31 55 ALA B CA 1
ATOM 2307 C C . ALA B 1 55 ? -5.551 -14.141 -12.891 1 98.31 55 ALA B C 1
ATOM 2309 O O . ALA B 1 55 ? -4.766 -14.109 -13.844 1 98.31 55 ALA B O 1
ATOM 2310 N N . PHE B 1 56 ? -5.176 -14.336 -11.695 1 95.5 56 PHE B N 1
ATOM 2311 C CA . PHE B 1 56 ? -3.77 -14.414 -11.32 1 95.5 56 PHE B CA 1
ATOM 2312 C C . PHE B 1 56 ? -3.104 -15.617 -11.969 1 95.5 56 PHE B C 1
ATOM 2314 O O . PHE B 1 56 ? -1.967 -15.531 -12.438 1 95.5 56 PHE B O 1
ATOM 2321 N N . MET B 1 57 ? -3.795 -16.703 -11.945 1 97.12 57 MET B N 1
ATOM 2322 C CA . MET B 1 57 ? -3.258 -17.922 -12.555 1 97.12 57 MET B CA 1
ATOM 2323 C C . MET B 1 57 ? -2.992 -17.703 -14.039 1 97.12 57 MET B C 1
ATOM 2325 O O . MET B 1 57 ? -1.957 -18.125 -14.555 1 97.12 57 MET B O 1
ATOM 2329 N N . HIS B 1 58 ? -3.852 -17.031 -14.734 1 97.81 58 HIS B N 1
ATOM 2330 C CA . HIS B 1 58 ? -3.666 -16.766 -16.156 1 97.81 58 HIS B CA 1
ATOM 2331 C C . HIS B 1 58 ? -2.564 -15.727 -16.375 1 97.81 58 HIS B C 1
ATOM 2333 O O . HIS B 1 58 ? -1.793 -15.828 -17.328 1 97.81 58 HIS B O 1
ATOM 2339 N N . GLU B 1 59 ? -2.469 -14.727 -15.508 1 96.5 59 GLU B N 1
ATOM 2340 C CA . GLU B 1 59 ? -1.464 -13.68 -15.633 1 96.5 59 GLU B CA 1
ATOM 2341 C C . GLU B 1 59 ? -0.06 -14.227 -15.398 1 96.5 59 GLU B C 1
ATOM 2343 O O . GLU B 1 59 ? 0.885 -13.844 -16.094 1 96.5 59 GLU B O 1
ATOM 2348 N N . SER B 1 60 ? 0.009 -15.172 -14.445 1 93.06 60 SER B N 1
ATOM 2349 C CA . SER B 1 60 ? 1.313 -15.641 -13.992 1 93.06 60 SER B CA 1
ATOM 2350 C C . SER B 1 60 ? 1.627 -17.031 -14.547 1 93.06 60 SER B C 1
ATOM 2352 O O . SER B 1 60 ? 2.639 -17.641 -14.188 1 93.06 60 SER B O 1
ATOM 2354 N N . ALA B 1 61 ? 0.785 -17.531 -15.352 1 95.12 61 ALA B N 1
ATOM 2355 C CA . ALA B 1 61 ? 0.971 -18.844 -15.953 1 95.12 61 ALA B CA 1
ATOM 2356 C C . ALA B 1 61 ? 1.162 -19.922 -14.883 1 95.12 61 ALA B C 1
ATOM 2358 O O . ALA B 1 61 ? 2.139 -20.672 -14.922 1 95.12 61 ALA B O 1
ATOM 2359 N N . ARG B 1 62 ? 0.301 -19.984 -13.992 1 93.88 62 ARG B N 1
ATOM 2360 C CA . ARG B 1 62 ? 0.32 -21 -12.945 1 93.88 62 ARG B CA 1
ATOM 2361 C C . ARG B 1 62 ? -0.689 -22.109 -13.234 1 93.88 62 ARG B C 1
ATOM 2363 O O . ARG B 1 62 ? -1.877 -21.969 -12.938 1 93.88 62 ARG B O 1
ATOM 2370 N N . GLY B 1 63 ? -0.286 -23.219 -13.68 1 94.38 63 GLY B N 1
ATOM 2371 C CA . GLY B 1 63 ? -1.141 -24.359 -13.977 1 94.38 63 GLY B CA 1
ATOM 2372 C C . GLY B 1 63 ? -1.901 -24.219 -15.281 1 94.38 63 GLY B C 1
ATOM 2373 O O . GLY B 1 63 ? -2.604 -25.141 -15.703 1 94.38 63 GLY B O 1
ATOM 2374 N N . VAL B 1 64 ? -1.862 -23.078 -15.852 1 96.38 64 VAL B N 1
ATOM 2375 C CA . VAL B 1 64 ? -2.457 -22.781 -17.141 1 96.38 64 VAL B CA 1
ATOM 2376 C C . VAL B 1 64 ? -1.512 -21.906 -17.953 1 96.38 64 VAL B C 1
ATOM 2378 O O . VAL B 1 64 ? -0.552 -21.344 -17.422 1 96.38 64 VAL B O 1
ATOM 2381 N N . SER B 1 65 ? -1.61 -21.828 -19.266 1 96.12 65 SER B N 1
ATOM 2382 C CA . SER B 1 65 ? -0.807 -20.938 -20.094 1 96.12 65 SER B CA 1
ATOM 2383 C C . SER B 1 65 ? -1.108 -19.469 -19.797 1 96.12 65 SER B C 1
ATOM 2385 O O . SER B 1 65 ? -2.246 -19.109 -19.469 1 96.12 65 SER B O 1
ATOM 2387 N N . LYS B 1 66 ? -0.083 -18.656 -19.922 1 96.75 66 LYS B N 1
ATOM 2388 C CA . LYS B 1 66 ? -0.298 -17.219 -19.797 1 96.75 66 LYS B CA 1
ATOM 2389 C C . LYS B 1 66 ? -1.333 -16.719 -20.797 1 96.75 66 LYS B C 1
ATOM 2391 O O . LYS B 1 66 ? -1.266 -17.062 -21.984 1 96.75 66 LYS B O 1
ATOM 2396 N N . ASP B 1 67 ? -2.252 -16.062 -20.344 1 98.06 67 ASP B N 1
ATOM 2397 C CA . ASP B 1 67 ? -3.312 -15.484 -21.172 1 98.06 67 ASP B CA 1
ATOM 2398 C C . ASP B 1 67 ? -3.826 -14.188 -20.547 1 98.06 67 ASP B C 1
ATOM 2400 O O . ASP B 1 67 ? -4.715 -14.203 -19.703 1 98.06 67 ASP B O 1
ATOM 2404 N N . LEU B 1 68 ? -3.328 -13.07 -21.016 1 97.5 68 LEU B N 1
ATOM 2405 C CA . LEU B 1 68 ? -3.613 -11.773 -20.406 1 97.5 68 LEU B CA 1
ATOM 2406 C C . LEU B 1 68 ? -5.055 -11.359 -20.672 1 97.5 68 LEU B C 1
ATOM 2408 O O . LEU B 1 68 ? -5.652 -10.633 -19.875 1 97.5 68 LEU B O 1
ATOM 2412 N N . ASN B 1 69 ? -5.578 -11.828 -21.75 1 97.69 69 ASN B N 1
ATOM 2413 C CA . ASN B 1 69 ? -6.98 -11.531 -22.016 1 97.69 69 ASN B CA 1
ATOM 2414 C C . ASN B 1 69 ? -7.902 -12.219 -21.016 1 97.69 69 ASN B C 1
ATOM 2416 O O . ASN B 1 69 ? -8.852 -11.609 -20.516 1 97.69 69 ASN B O 1
ATOM 2420 N N . GLN B 1 70 ? -7.621 -13.5 -20.781 1 98.12 70 GLN B N 1
ATOM 2421 C CA . GLN B 1 70 ? -8.406 -14.195 -19.766 1 98.12 70 GLN B CA 1
ATOM 2422 C C . GLN B 1 70 ? -8.203 -13.578 -18.391 1 98.12 70 GLN B C 1
ATOM 2424 O O . GLN B 1 70 ? -9.164 -13.43 -17.625 1 98.12 70 GLN B O 1
ATOM 2429 N N . ALA B 1 71 ? -6.957 -13.219 -18.078 1 98.38 71 ALA B N 1
ATOM 2430 C CA . ALA B 1 71 ? -6.684 -12.547 -16.812 1 98.38 71 ALA B CA 1
ATOM 2431 C C . ALA B 1 71 ? -7.531 -11.289 -16.656 1 98.38 71 ALA B C 1
ATOM 2433 O O . ALA B 1 71 ? -8.195 -11.094 -15.641 1 98.38 71 ALA B O 1
ATOM 2434 N N . TYR B 1 72 ? -7.598 -10.484 -17.688 1 98.44 72 TYR B N 1
ATOM 2435 C CA . TYR B 1 72 ? -8.375 -9.25 -17.688 1 98.44 72 TYR B CA 1
ATOM 2436 C C . TYR B 1 72 ? -9.844 -9.531 -17.406 1 98.44 72 TYR B C 1
ATOM 2438 O O . TYR B 1 72 ? -10.469 -8.859 -16.594 1 98.44 72 TYR B O 1
ATOM 2446 N N . LYS B 1 73 ? -10.383 -10.484 -18.094 1 98.44 73 LYS B N 1
ATOM 2447 C CA . LYS B 1 73 ? -11.797 -10.797 -17.953 1 98.44 73 LYS B CA 1
ATOM 2448 C C . LYS B 1 73 ? -12.141 -11.18 -16.516 1 98.44 73 LYS B C 1
ATOM 2450 O O . LYS B 1 73 ? -13.141 -10.719 -15.969 1 98.44 73 LYS B O 1
ATOM 2455 N N . PHE B 1 74 ? -11.297 -12.023 -15.969 1 98.62 74 PHE B N 1
ATOM 2456 C CA . PHE B 1 74 ? -11.555 -12.469 -14.602 1 98.62 74 PHE B CA 1
ATOM 2457 C C . PHE B 1 74 ? -11.312 -11.344 -13.609 1 98.62 74 PHE B C 1
ATOM 2459 O O . PHE B 1 74 ? -12.055 -11.203 -12.633 1 98.62 74 PHE B O 1
ATOM 2466 N N . TYR B 1 75 ? -10.266 -10.508 -13.797 1 98.56 75 TYR B N 1
ATOM 2467 C CA . TYR B 1 75 ? -10.078 -9.336 -12.961 1 98.56 75 TYR B CA 1
ATOM 2468 C C . TYR B 1 75 ? -11.281 -8.398 -13.047 1 98.56 75 TYR B C 1
ATOM 2470 O O . TYR B 1 75 ? -11.75 -7.879 -12.031 1 98.56 75 TYR B O 1
ATOM 2478 N N . ASP B 1 76 ? -11.727 -8.195 -14.266 1 98.62 76 ASP B N 1
ATOM 2479 C CA . ASP B 1 76 ? -12.867 -7.309 -14.477 1 98.62 76 ASP B CA 1
ATOM 2480 C C . ASP B 1 76 ? -14.094 -7.801 -13.711 1 98.62 76 ASP B C 1
ATOM 2482 O O . ASP B 1 76 ? -14.789 -7.012 -13.07 1 98.62 76 ASP B O 1
ATOM 2486 N N . LYS B 1 77 ? -14.359 -9.094 -13.805 1 98.12 77 LYS B N 1
ATOM 2487 C CA . LYS B 1 77 ? -15.484 -9.656 -13.062 1 98.12 77 LYS B CA 1
ATOM 2488 C C . LYS B 1 77 ? -15.312 -9.469 -11.562 1 98.12 77 LYS B C 1
ATOM 2490 O O . LYS B 1 77 ? -16.234 -9.016 -10.875 1 98.12 77 LYS B O 1
ATOM 2495 N N . ALA B 1 78 ? -14.148 -9.82 -11.047 1 97.81 78 ALA B N 1
ATOM 2496 C CA . ALA B 1 78 ? -13.875 -9.664 -9.617 1 97.81 78 ALA B CA 1
ATOM 2497 C C . ALA B 1 78 ? -14.008 -8.203 -9.188 1 97.81 78 ALA B C 1
ATOM 2499 O O . ALA B 1 78 ? -14.523 -7.914 -8.109 1 97.81 78 ALA B O 1
ATOM 2500 N N . CYS B 1 79 ? -13.531 -7.305 -9.984 1 97.31 79 CYS B N 1
ATOM 2501 C CA . CYS B 1 79 ? -13.617 -5.875 -9.711 1 97.31 79 CYS B CA 1
ATOM 2502 C C . CYS B 1 79 ? -15.07 -5.418 -9.664 1 97.31 79 CYS B C 1
ATOM 2504 O O . CYS B 1 79 ? -15.469 -4.695 -8.75 1 97.31 79 CYS B O 1
ATOM 2506 N N . LYS B 1 80 ? -15.836 -5.871 -10.617 1 96.06 80 LYS B N 1
ATOM 2507 C CA . LYS B 1 80 ? -17.25 -5.531 -10.664 1 96.06 80 LYS B CA 1
ATOM 2508 C C . LYS B 1 80 ? -17.984 -6.055 -9.43 1 96.06 80 LYS B C 1
ATOM 2510 O O . LYS B 1 80 ? -18.969 -5.461 -8.992 1 96.06 80 LYS B O 1
ATOM 2515 N N . LEU B 1 81 ? -17.453 -7.105 -8.883 1 93.06 81 LEU B N 1
ATOM 2516 C CA . LEU B 1 81 ? -18.031 -7.695 -7.684 1 93.06 81 LEU B CA 1
ATOM 2517 C C . LEU B 1 81 ? -17.516 -6.996 -6.43 1 93.06 81 LEU B C 1
ATOM 2519 O O . LEU B 1 81 ? -17.859 -7.395 -5.312 1 93.06 81 LEU B O 1
ATOM 2523 N N . GLY B 1 82 ? -16.625 -6.051 -6.586 1 90.94 82 GLY B N 1
ATOM 2524 C CA . GLY B 1 82 ? -16.281 -5.184 -5.469 1 90.94 82 GLY B CA 1
ATOM 2525 C C . GLY B 1 82 ? -14.93 -5.496 -4.855 1 90.94 82 GLY B C 1
ATOM 2526 O O . GLY B 1 82 ? -14.609 -5.004 -3.775 1 90.94 82 GLY B O 1
ATOM 2527 N N . LEU B 1 83 ? -14.109 -6.297 -5.523 1 92.69 83 LEU B N 1
ATOM 2528 C CA . LEU B 1 83 ? -12.797 -6.625 -4.973 1 92.69 83 LEU B CA 1
ATOM 2529 C C . LEU B 1 83 ? -11.75 -5.613 -5.422 1 92.69 83 LEU B C 1
ATOM 2531 O O . LEU B 1 83 ? -11.266 -5.672 -6.559 1 92.69 83 LEU B O 1
ATOM 2535 N N . ALA B 1 84 ? -11.289 -4.801 -4.547 1 94.12 84 ALA B N 1
ATOM 2536 C CA . ALA B 1 84 ? -10.414 -3.67 -4.855 1 94.12 84 ALA B CA 1
ATOM 2537 C C . ALA B 1 84 ? -9.117 -4.141 -5.492 1 94.12 84 ALA B C 1
ATOM 2539 O O . ALA B 1 84 ? -8.664 -3.572 -6.492 1 94.12 84 ALA B O 1
ATOM 2540 N N . ASN B 1 85 ? -8.57 -5.223 -4.988 1 94.94 85 ASN B N 1
ATOM 2541 C CA . ASN B 1 85 ? -7.305 -5.734 -5.508 1 94.94 85 ASN B CA 1
ATOM 2542 C C . ASN B 1 85 ? -7.434 -6.16 -6.969 1 94.94 85 ASN B C 1
ATOM 2544 O O . ASN B 1 85 ? -6.484 -6.027 -7.742 1 94.94 85 ASN B O 1
ATOM 2548 N N . ALA B 1 86 ? -8.539 -6.672 -7.227 1 97.38 86 ALA B N 1
ATOM 2549 C CA . ALA B 1 86 ? -8.766 -7.082 -8.609 1 97.38 86 ALA B CA 1
ATOM 2550 C C . ALA B 1 86 ? -8.773 -5.875 -9.539 1 97.38 86 ALA B C 1
ATOM 2552 O O . ALA B 1 86 ? -8.234 -5.93 -10.648 1 97.38 86 ALA B O 1
ATOM 2553 N N . CYS B 1 87 ? -9.391 -4.773 -9.102 1 98.06 87 CYS B N 1
ATOM 2554 C CA . CYS B 1 87 ? -9.406 -3.547 -9.891 1 98.06 87 CYS B CA 1
ATOM 2555 C C . CYS B 1 87 ? -7.996 -2.998 -10.078 1 98.06 87 CYS B C 1
ATOM 2557 O O . CYS B 1 87 ? -7.637 -2.57 -11.172 1 98.06 87 CYS B O 1
ATOM 2559 N N . SER B 1 88 ? -7.258 -3.066 -9.039 1 97.88 88 SER B N 1
ATOM 2560 C CA . SER B 1 88 ? -5.895 -2.555 -9.102 1 97.88 88 SER B CA 1
ATOM 2561 C C . SER B 1 88 ? -5.031 -3.389 -10.039 1 97.88 88 SER B C 1
ATOM 2563 O O . SER B 1 88 ? -4.297 -2.844 -10.867 1 97.88 88 SER B O 1
ATOM 2565 N N . ASN B 1 89 ? -5.141 -4.723 -9.938 1 97.44 89 ASN B N 1
ATOM 2566 C CA . ASN B 1 89 ? -4.355 -5.586 -10.812 1 97.44 89 ASN B CA 1
ATOM 2567 C C . ASN B 1 89 ? -4.785 -5.445 -12.266 1 97.44 89 ASN B C 1
ATOM 2569 O O . ASN B 1 89 ? -3.945 -5.469 -13.172 1 97.44 89 ASN B O 1
ATOM 2573 N N . MET B 1 90 ? -6.047 -5.297 -12.43 1 98.12 90 MET B N 1
ATOM 2574 C CA . MET B 1 90 ? -6.551 -5.02 -13.773 1 98.12 90 MET B CA 1
ATOM 2575 C C . MET B 1 90 ? -5.949 -3.73 -14.328 1 98.12 90 MET B C 1
ATOM 2577 O O . MET B 1 90 ? -5.539 -3.676 -15.484 1 98.12 90 MET B O 1
ATOM 2581 N N . ALA B 1 91 ? -5.898 -2.713 -13.508 1 98.5 91 ALA B N 1
ATOM 2582 C CA . ALA B 1 91 ? -5.34 -1.422 -13.891 1 98.5 91 ALA B CA 1
ATOM 2583 C C . ALA B 1 91 ? -3.877 -1.56 -14.305 1 98.5 91 ALA B C 1
ATOM 2585 O O . ALA B 1 91 ? -3.461 -1.008 -15.328 1 98.5 91 ALA B O 1
ATOM 2586 N N . LEU B 1 92 ? -3.15 -2.299 -13.555 1 97 92 LEU B N 1
ATOM 2587 C CA . LEU B 1 92 ? -1.738 -2.51 -13.852 1 97 92 LEU B CA 1
ATOM 2588 C C . LEU B 1 92 ? -1.565 -3.264 -15.164 1 97 92 LEU B C 1
ATOM 2590 O O . LEU B 1 92 ? -0.68 -2.941 -15.961 1 97 92 LEU B O 1
ATOM 2594 N N . LEU B 1 93 ? -2.385 -4.277 -15.344 1 97 93 LEU B N 1
ATOM 2595 C CA . LEU B 1 93 ? -2.359 -5.016 -16.609 1 97 93 LEU B CA 1
ATOM 2596 C C . LEU B 1 93 ? -2.615 -4.086 -17.781 1 97 93 LEU B C 1
ATOM 2598 O O . LEU B 1 93 ? -1.888 -4.125 -18.781 1 97 93 LEU B O 1
ATOM 2602 N N . LEU B 1 94 ? -3.598 -3.225 -17.641 1 97.62 94 LEU B N 1
ATOM 2603 C CA . LEU B 1 94 ? -3.957 -2.271 -18.688 1 97.62 94 LEU B CA 1
ATOM 2604 C C . LEU B 1 94 ? -2.832 -1.27 -18.922 1 97.62 94 LEU B C 1
ATOM 2606 O O . LEU B 1 94 ? -2.482 -0.976 -20.062 1 97.62 94 LEU B O 1
ATOM 2610 N N . GLN B 1 95 ? -2.275 -0.796 -17.875 1 95.81 95 GLN B N 1
ATOM 2611 C CA . GLN B 1 95 ? -1.174 0.155 -17.969 1 95.81 95 GLN B CA 1
ATOM 2612 C C . GLN B 1 95 ? 0.005 -0.442 -18.719 1 95.81 95 GLN B C 1
ATOM 2614 O O . GLN B 1 95 ? 0.586 0.214 -19.594 1 95.81 95 GLN B O 1
ATOM 2619 N N . ASN B 1 96 ? 0.297 -1.665 -18.391 1 92.75 96 ASN B N 1
ATOM 2620 C CA . ASN B 1 96 ? 1.414 -2.354 -19.031 1 92.75 96 ASN B CA 1
ATOM 2621 C C . ASN B 1 96 ? 1.157 -2.58 -20.516 1 92.75 96 ASN B C 1
ATOM 2623 O O . ASN B 1 96 ? 2.098 -2.711 -21.312 1 92.75 96 ASN B O 1
ATOM 2627 N N . GLN B 1 97 ? -0.09 -2.594 -20.844 1 95 97 GLN B N 1
ATOM 2628 C CA . GLN B 1 97 ? -0.45 -2.811 -22.234 1 95 97 GLN B CA 1
ATOM 2629 C C . GLN B 1 97 ? -0.65 -1.485 -22.969 1 95 97 GLN B C 1
ATOM 2631 O O . GLN B 1 97 ? -1.024 -1.467 -24.141 1 95 97 GLN B O 1
ATOM 2636 N N . GLY B 1 98 ? -0.5 -0.351 -22.234 1 93.81 98 GLY B N 1
ATOM 2637 C CA . GLY B 1 98 ? -0.542 0.963 -22.859 1 93.81 98 GLY B CA 1
ATOM 2638 C C . GLY B 1 98 ? -1.923 1.592 -22.828 1 93.81 98 GLY B C 1
ATOM 2639 O O . GLY B 1 98 ? -2.139 2.65 -23.422 1 93.81 98 GLY B O 1
ATOM 2640 N N . TYR B 1 99 ? -2.832 0.904 -22.172 1 96.62 99 TYR B N 1
ATOM 2641 C CA . TYR B 1 99 ? -4.176 1.456 -22.047 1 96.62 99 TYR B CA 1
ATOM 2642 C C . TYR B 1 99 ? -4.266 2.377 -20.828 1 96.62 99 TYR B C 1
ATOM 2644 O O . TYR B 1 99 ? -4.926 2.047 -19.844 1 96.62 99 TYR B O 1
ATOM 2652 N N . GLU B 1 100 ? -3.732 3.553 -20.922 1 95.56 100 GLU B N 1
ATOM 2653 C CA . GLU B 1 100 ? -3.527 4.465 -19.797 1 95.56 100 GLU B CA 1
ATOM 2654 C C . GLU B 1 100 ? -4.859 4.965 -19.25 1 95.56 100 GLU B C 1
ATOM 2656 O O . GLU B 1 100 ? -5.066 4.977 -18.031 1 95.56 100 GLU B O 1
ATOM 2661 N N . ASN B 1 101 ? -5.738 5.344 -20.062 1 97 101 ASN B N 1
ATOM 2662 C CA . ASN B 1 101 ? -7.012 5.883 -19.609 1 97 101 ASN B CA 1
ATOM 2663 C C . ASN B 1 101 ? -7.848 4.816 -18.906 1 97 101 ASN B C 1
ATOM 2665 O O . ASN B 1 101 ? -8.438 5.078 -17.844 1 97 101 ASN B O 1
ATOM 2669 N N . GLU B 1 102 ? -7.852 3.656 -19.531 1 97.81 102 GLU B N 1
ATOM 2670 C CA . GLU B 1 102 ? -8.578 2.553 -18.922 1 97.81 102 GLU B CA 1
ATOM 2671 C C . GLU B 1 102 ? -7.953 2.164 -17.578 1 97.81 102 GLU B C 1
ATOM 2673 O O . GLU B 1 102 ? -8.664 1.825 -16.625 1 97.81 102 GLU B O 1
ATOM 2678 N N . ALA B 1 103 ? -6.664 2.232 -17.562 1 98.19 103 ALA B N 1
ATOM 2679 C CA . ALA B 1 103 ? -5.961 1.941 -16.328 1 98.19 103 ALA B CA 1
ATOM 2680 C C . ALA B 1 103 ? -6.34 2.939 -15.234 1 98.19 103 ALA B C 1
ATOM 2682 O O . ALA B 1 103 ? -6.613 2.549 -14.094 1 98.19 103 ALA B O 1
ATOM 2683 N N . LEU B 1 104 ? -6.395 4.168 -15.578 1 98.19 104 LEU B N 1
ATOM 2684 C CA . LEU B 1 104 ? -6.738 5.211 -14.625 1 98.19 104 LEU B CA 1
ATOM 2685 C C . LEU B 1 104 ? -8.141 4.996 -14.062 1 98.19 104 LEU B C 1
ATOM 2687 O O . LEU B 1 104 ? -8.367 5.168 -12.867 1 98.19 104 LEU B O 1
ATOM 2691 N N . LEU B 1 105 ? -9.047 4.645 -14.914 1 98 105 LEU B N 1
ATOM 2692 C CA . LEU B 1 105 ? -10.414 4.367 -14.469 1 98 105 LEU B CA 1
ATOM 2693 C C . LEU B 1 105 ? -10.445 3.199 -13.492 1 98 105 LEU B C 1
ATOM 2695 O O . LEU B 1 105 ? -11.164 3.238 -12.492 1 98 105 LEU B O 1
ATOM 2699 N N . ALA B 1 106 ? -9.656 2.189 -13.82 1 98.38 106 ALA B N 1
ATOM 2700 C CA . ALA B 1 106 ? -9.609 1.017 -12.953 1 98.38 106 ALA B CA 1
ATOM 2701 C C . ALA B 1 106 ? -8.938 1.348 -11.625 1 98.38 106 ALA B C 1
ATOM 2703 O O . ALA B 1 106 ? -9.391 0.898 -10.57 1 98.38 106 ALA B O 1
ATOM 2704 N N . PHE B 1 107 ? -7.879 2.105 -11.633 1 98.44 107 PHE B N 1
ATOM 2705 C CA . PHE B 1 107 ? -7.27 2.57 -10.391 1 98.44 107 PHE B CA 1
ATOM 2706 C C . PHE B 1 107 ? -8.266 3.367 -9.562 1 98.44 107 PHE B C 1
ATOM 2708 O O . PHE B 1 107 ? -8.305 3.232 -8.336 1 98.44 107 PHE B O 1
ATOM 2715 N N . ASN B 1 108 ? -9 4.195 -10.219 1 97.88 108 ASN B N 1
ATOM 2716 C CA . ASN B 1 108 ? -9.977 5.008 -9.492 1 97.88 108 ASN B CA 1
ATOM 2717 C C . ASN B 1 108 ? -11.016 4.137 -8.797 1 97.88 108 ASN B C 1
ATOM 2719 O O . ASN B 1 108 ? -11.43 4.43 -7.676 1 97.88 108 ASN B O 1
ATOM 2723 N N . LYS B 1 109 ? -11.438 3.084 -9.492 1 96.31 109 LYS B N 1
ATOM 2724 C CA . LYS B 1 109 ? -12.367 2.148 -8.852 1 96.31 109 LYS B CA 1
ATOM 2725 C C . LYS B 1 109 ? -11.727 1.502 -7.621 1 96.31 109 LYS B C 1
ATOM 2727 O O . LYS B 1 109 ? -12.352 1.428 -6.562 1 96.31 109 LYS B O 1
ATOM 2732 N N . ALA B 1 110 ? -10.539 1.06 -7.793 1 97.19 110 ALA B N 1
ATOM 2733 C CA . ALA B 1 110 ? -9.828 0.459 -6.668 1 97.19 110 ALA B CA 1
ATOM 2734 C C . ALA B 1 110 ? -9.68 1.45 -5.516 1 97.19 110 ALA B C 1
ATOM 2736 O O . ALA B 1 110 ? -9.898 1.099 -4.355 1 97.19 110 ALA B O 1
ATOM 2737 N N . CYS B 1 111 ? -9.32 2.666 -5.852 1 95.56 111 CYS B N 1
ATOM 2738 C CA . CYS B 1 111 ? -9.164 3.711 -4.848 1 95.56 111 CYS B CA 1
ATOM 2739 C C . C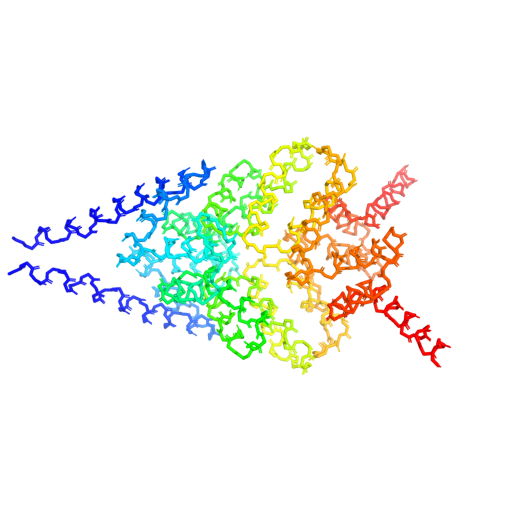YS B 1 111 ? -10.484 3.969 -4.125 1 95.56 111 CYS B C 1
ATOM 2741 O O . CYS B 1 111 ? -10.516 4.066 -2.896 1 95.56 111 CYS B O 1
ATOM 2743 N N . THR B 1 112 ? -11.547 3.996 -4.895 1 91.69 112 THR B N 1
ATOM 2744 C CA . THR B 1 112 ? -12.875 4.215 -4.32 1 91.69 112 THR B CA 1
ATOM 2745 C C . THR B 1 112 ? -13.266 3.066 -3.398 1 91.69 112 THR B C 1
ATOM 2747 O O . THR B 1 112 ? -13.945 3.273 -2.393 1 91.69 112 THR B O 1
ATOM 2750 N N . LEU B 1 113 ? -12.688 1.903 -3.691 1 89.69 113 LEU B N 1
ATOM 2751 C CA . LEU B 1 113 ? -12.977 0.728 -2.875 1 89.69 113 LEU B CA 1
ATOM 2752 C C . LEU B 1 113 ? -12 0.63 -1.704 1 89.69 113 LEU B C 1
ATOM 2754 O O . LEU B 1 113 ? -12.047 -0.329 -0.931 1 89.69 113 LEU B O 1
ATOM 2758 N N . GLY B 1 114 ? -11.078 1.533 -1.595 1 90.25 114 GLY B N 1
ATOM 2759 C CA . GLY B 1 114 ? -10.297 1.644 -0.376 1 90.25 114 GLY B CA 1
ATOM 2760 C C . GLY B 1 114 ? -8.859 1.176 -0.545 1 90.25 114 GLY B C 1
ATOM 2761 O O . GLY B 1 114 ? -8.156 0.944 0.44 1 90.25 114 GLY B O 1
ATOM 2762 N N . GLU B 1 115 ? -8.406 0.995 -1.761 1 94.06 115 GLU B N 1
ATOM 2763 C CA . GLU B 1 115 ? -7.031 0.55 -1.982 1 94.06 115 GLU B CA 1
ATOM 2764 C C . GLU B 1 115 ? -6.082 1.737 -2.119 1 94.06 115 GLU B C 1
ATOM 2766 O O . GLU B 1 115 ? -6.066 2.41 -3.152 1 94.06 115 GLU B O 1
ATOM 2771 N N . SER B 1 116 ? -5.266 1.934 -1.192 1 95.12 116 SER B N 1
ATOM 2772 C CA . SER B 1 116 ? -4.484 3.158 -1.053 1 95.12 116 SER B CA 1
ATOM 2773 C C . SER B 1 116 ? -3.42 3.262 -2.143 1 95.12 116 SER B C 1
ATOM 2775 O O . SER B 1 116 ? -3.123 4.355 -2.623 1 95.12 116 SER B O 1
ATOM 2777 N N . LEU B 1 117 ? -2.834 2.113 -2.529 1 95.94 117 LEU B N 1
ATOM 2778 C CA . LEU B 1 117 ? -1.791 2.143 -3.549 1 95.94 117 LEU B CA 1
ATOM 2779 C C . LEU B 1 117 ? -2.344 2.652 -4.875 1 95.94 117 LEU B C 1
ATOM 2781 O O . LEU B 1 117 ? -1.659 3.383 -5.598 1 95.94 117 LEU B O 1
ATOM 2785 N N . SER B 1 118 ? -3.555 2.283 -5.148 1 97.56 118 SER B N 1
ATOM 2786 C CA . SER B 1 118 ? -4.176 2.756 -6.383 1 97.56 118 SER B CA 1
ATOM 2787 C C . SER B 1 118 ? -4.434 4.258 -6.332 1 97.56 118 SER B C 1
ATOM 2789 O O . SER B 1 118 ? -4.273 4.957 -7.336 1 97.56 118 SER B O 1
ATOM 2791 N N . CYS B 1 119 ? -4.852 4.766 -5.152 1 97.25 119 CYS B N 1
ATOM 2792 C CA . CYS B 1 119 ? -4.984 6.211 -5.016 1 97.25 119 CYS B CA 1
ATOM 2793 C C . CYS B 1 119 ? -3.652 6.906 -5.266 1 97.25 119 CYS B C 1
ATOM 2795 O O . CYS B 1 119 ? -3.602 7.938 -5.938 1 97.25 119 CYS B O 1
ATOM 2797 N N . ASN B 1 120 ? -2.648 6.301 -4.754 1 97 120 ASN B N 1
ATOM 2798 C CA . ASN B 1 120 ? -1.308 6.84 -4.953 1 97 120 ASN B CA 1
ATOM 2799 C C . ASN B 1 120 ? -0.914 6.84 -6.426 1 97 120 ASN B C 1
ATOM 2801 O O . ASN B 1 120 ? -0.306 7.793 -6.914 1 97 120 ASN B O 1
ATOM 2805 N N . ASN B 1 121 ? -1.243 5.758 -7.121 1 96.5 121 ASN B N 1
ATOM 2806 C CA . ASN B 1 121 ? -0.911 5.668 -8.539 1 96.5 121 ASN B CA 1
ATOM 2807 C C . ASN B 1 121 ? -1.598 6.766 -9.352 1 96.5 121 ASN B C 1
ATOM 2809 O O . ASN B 1 121 ? -1.001 7.332 -10.266 1 96.5 121 ASN B O 1
ATOM 2813 N N . ILE B 1 122 ? -2.775 7.086 -8.992 1 97.88 122 ILE B N 1
ATOM 2814 C CA . ILE B 1 122 ? -3.486 8.172 -9.656 1 97.88 122 ILE B CA 1
ATOM 2815 C C . ILE B 1 122 ? -2.797 9.5 -9.359 1 97.88 122 ILE B C 1
ATOM 2817 O O . ILE B 1 122 ? -2.607 10.32 -10.266 1 97.88 122 ILE B O 1
ATOM 2821 N N . ALA B 1 123 ? -2.412 9.648 -8.125 1 98 123 ALA B N 1
ATOM 2822 C CA . ALA B 1 123 ? -1.725 10.875 -7.727 1 98 123 ALA B CA 1
ATOM 2823 C C . ALA B 1 123 ? -0.431 11.062 -8.516 1 98 123 ALA B C 1
ATOM 2825 O O . ALA B 1 123 ? -0.137 12.156 -8.992 1 98 123 ALA B O 1
ATOM 2826 N N . LEU B 1 124 ? 0.321 10 -8.609 1 95.38 124 LEU B N 1
ATOM 2827 C CA . LEU B 1 124 ? 1.559 10.047 -9.383 1 95.38 124 LEU B CA 1
ATOM 2828 C C . LEU B 1 124 ? 1.285 10.469 -10.82 1 95.38 124 LEU B C 1
ATOM 2830 O O . LEU B 1 124 ? 2.035 11.258 -11.398 1 95.38 124 LEU B O 1
ATOM 2834 N N . PHE B 1 125 ? 0.237 9.922 -11.406 1 95.94 125 PHE B N 1
ATOM 2835 C CA . PHE B 1 125 ? -0.144 10.281 -12.766 1 95.94 125 PHE B CA 1
ATOM 2836 C C . PHE B 1 125 ? -0.392 11.781 -12.883 1 95.94 125 PHE B C 1
ATOM 2838 O O . PHE B 1 125 ? 0.161 12.438 -13.766 1 95.94 125 PHE B O 1
ATOM 2845 N N . TYR B 1 126 ? -1.141 12.305 -11.961 1 97.5 126 TYR B N 1
ATOM 2846 C CA . TYR B 1 126 ? -1.509 13.711 -12.039 1 97.5 126 TYR B CA 1
ATOM 2847 C C . TYR B 1 126 ? -0.328 14.602 -11.688 1 97.5 126 TYR B C 1
ATOM 2849 O O . TYR B 1 126 ? -0.226 15.734 -12.172 1 97.5 126 TYR B O 1
ATOM 2857 N N . GLU B 1 127 ? 0.505 14.102 -10.836 1 96.31 127 GLU B N 1
ATOM 2858 C CA . GLU B 1 127 ? 1.734 14.844 -10.578 1 96.31 127 GLU B CA 1
ATOM 2859 C C . GLU B 1 127 ? 2.572 15 -11.844 1 96.31 127 GLU B C 1
ATOM 2861 O O . GLU B 1 127 ? 3.078 16.078 -12.133 1 96.31 127 GLU B O 1
ATOM 2866 N N . LYS B 1 128 ? 2.691 13.922 -12.57 1 93.44 128 LYS B N 1
ATOM 2867 C CA . LYS B 1 128 ? 3.424 13.945 -13.836 1 93.44 128 LYS B CA 1
ATOM 2868 C C . LYS B 1 128 ? 2.77 14.898 -14.828 1 93.44 128 LYS B C 1
ATOM 2870 O O . LYS B 1 128 ? 3.461 15.578 -15.594 1 93.44 128 LYS B O 1
ATOM 2875 N N . GLU B 1 129 ? 1.485 15.016 -14.75 1 96.31 129 GLU B N 1
ATOM 2876 C CA . GLU B 1 129 ? 0.732 15.898 -15.633 1 96.31 129 GLU B CA 1
ATOM 2877 C C . GLU B 1 129 ? 0.717 17.328 -15.109 1 96.31 129 GLU B C 1
ATOM 2879 O O . GLU B 1 129 ? 0.07 18.203 -15.695 1 96.31 129 GLU B O 1
ATOM 2884 N N . LYS B 1 130 ? 1.298 17.531 -13.898 1 97.31 130 LYS B N 1
ATOM 2885 C CA . LYS B 1 130 ? 1.431 18.844 -13.266 1 97.31 130 LYS B CA 1
ATOM 2886 C C . LYS B 1 130 ? 0.069 19.391 -12.859 1 97.31 130 LYS B C 1
ATOM 2888 O O . LYS B 1 130 ? -0.136 20.609 -12.859 1 97.31 130 LYS B O 1
ATOM 2893 N N . ASP B 1 131 ? -0.844 18.547 -12.695 1 98 131 ASP B N 1
ATOM 2894 C CA . ASP B 1 131 ? -2.129 18.906 -12.109 1 98 131 ASP B CA 1
ATOM 2895 C C . ASP B 1 131 ? -2.08 18.828 -10.586 1 98 131 ASP B C 1
ATOM 2897 O O . ASP B 1 131 ? -2.391 17.781 -10.008 1 98 131 ASP B O 1
ATOM 2901 N N . GLY B 1 132 ? -1.738 19.922 -9.961 1 97.81 132 GLY B N 1
ATOM 2902 C CA . GLY B 1 132 ? -1.504 19.953 -8.531 1 97.81 132 GLY B CA 1
ATOM 2903 C C . GLY B 1 132 ? -2.754 19.672 -7.715 1 97.81 132 GLY B C 1
ATOM 2904 O O . GLY B 1 132 ? -2.688 19.047 -6.656 1 97.81 132 GLY B O 1
ATOM 2905 N N . GLN B 1 133 ? -3.828 20.141 -8.195 1 97.38 133 GLN B N 1
ATOM 2906 C CA . GLN B 1 133 ? -5.086 19.938 -7.477 1 97.38 133 GLN B CA 1
ATOM 2907 C C . GLN B 1 133 ? -5.453 18.469 -7.402 1 97.38 133 GLN B C 1
ATOM 2909 O O . GLN B 1 133 ? -5.719 17.938 -6.316 1 97.38 133 GLN B O 1
ATOM 2914 N N . MET B 1 134 ? -5.383 17.797 -8.555 1 97.81 134 MET B N 1
ATOM 2915 C CA . MET B 1 134 ? -5.742 16.391 -8.57 1 97.81 134 MET B CA 1
ATOM 2916 C C . MET B 1 134 ? -4.691 15.547 -7.844 1 97.81 134 MET B C 1
ATOM 2918 O O . MET B 1 134 ? -5.031 14.641 -7.086 1 97.81 134 MET B O 1
ATOM 2922 N N . ALA B 1 135 ? -3.438 15.859 -8.055 1 98.44 135 ALA B N 1
ATOM 2923 C CA . ALA B 1 135 ? -2.371 15.117 -7.387 1 98.44 135 ALA B CA 1
ATOM 2924 C C . ALA B 1 135 ? -2.52 15.195 -5.867 1 98.44 135 ALA B C 1
ATOM 2926 O O . ALA B 1 135 ? -2.508 14.164 -5.184 1 98.44 135 ALA B O 1
ATOM 2927 N N . SER B 1 136 ? -2.742 16.406 -5.391 1 98.5 136 SER B N 1
ATOM 2928 C CA . SER B 1 136 ? -2.859 16.594 -3.947 1 98.5 136 SER B CA 1
ATOM 2929 C C . SER B 1 136 ? -4.094 15.891 -3.396 1 98.5 136 SER B C 1
ATOM 2931 O O . SER B 1 136 ? -4.051 15.312 -2.311 1 98.5 136 SER B O 1
ATOM 2933 N N . SER B 1 137 ? -5.152 15.938 -4.145 1 97.44 137 SER B N 1
ATOM 2934 C CA . SER B 1 137 ? -6.387 15.297 -3.703 1 97.44 137 SER B CA 1
ATOM 2935 C C . SER B 1 137 ? -6.207 13.789 -3.562 1 97.44 137 SER B C 1
ATOM 2937 O O . SER B 1 137 ? -6.629 13.195 -2.564 1 97.44 137 SER B O 1
ATOM 2939 N N . PHE B 1 138 ? -5.539 13.164 -4.473 1 98.25 138 PHE B N 1
ATOM 2940 C CA . PHE B 1 138 ? -5.406 11.719 -4.438 1 98.25 138 PHE B CA 1
ATOM 2941 C C . PHE B 1 138 ? -4.309 11.297 -3.471 1 98.25 138 PHE B C 1
ATOM 2943 O O . PHE B 1 138 ? -4.406 10.242 -2.832 1 98.25 138 PHE B O 1
ATOM 2950 N N . TYR B 1 139 ? -3.258 12.078 -3.342 1 98.38 139 TYR B N 1
ATOM 2951 C CA . TYR B 1 139 ? -2.314 11.797 -2.266 1 98.38 139 TYR B CA 1
ATOM 2952 C C . TYR B 1 139 ? -3.004 11.852 -0.908 1 98.38 139 TYR B C 1
ATOM 2954 O O . TYR B 1 139 ? -2.734 11.023 -0.034 1 98.38 139 TYR B O 1
ATOM 2962 N N . LYS B 1 140 ? -3.828 12.859 -0.73 1 97.44 140 LYS B N 1
ATOM 2963 C CA . LYS B 1 140 ? -4.539 12.992 0.539 1 97.44 140 LYS B CA 1
ATOM 2964 C C . LYS B 1 140 ? -5.422 11.773 0.798 1 97.44 140 LYS B C 1
ATOM 2966 O O . LYS B 1 140 ? -5.461 11.25 1.916 1 97.44 140 LYS B O 1
ATOM 2971 N N . ARG B 1 141 ? -6.141 11.344 -0.25 1 94 141 ARG B N 1
ATOM 2972 C CA . ARG B 1 141 ? -6.969 10.148 -0.104 1 94 141 ARG B CA 1
ATOM 2973 C C . ARG B 1 141 ? -6.121 8.938 0.285 1 94 141 ARG B C 1
ATOM 2975 O O . ARG B 1 141 ? -6.484 8.188 1.19 1 94 141 ARG B O 1
ATOM 2982 N N . SER B 1 142 ? -5.027 8.758 -0.438 1 97.38 142 SER B N 1
ATOM 2983 C CA . SER B 1 142 ? -4.117 7.66 -0.125 1 97.38 142 SER B CA 1
ATOM 2984 C C . SER B 1 142 ? -3.588 7.77 1.301 1 97.38 142 SER B C 1
ATOM 2986 O O . SER B 1 142 ? -3.506 6.77 2.018 1 97.38 142 SER B O 1
ATOM 2988 N N . CYS B 1 143 ? -3.26 8.961 1.729 1 97.06 143 CYS B N 1
ATOM 2989 C CA . CYS B 1 143 ? -2.781 9.227 3.08 1 97.06 143 CYS B CA 1
ATOM 2990 C C . CYS B 1 143 ? -3.854 8.898 4.113 1 97.06 143 CYS B C 1
ATOM 2992 O O . CYS B 1 143 ? -3.564 8.273 5.137 1 97.06 143 CYS B O 1
ATOM 2994 N N . ASP B 1 144 ? -5.074 9.25 3.812 1 92.94 144 ASP B N 1
ATOM 2995 C CA . ASP B 1 144 ? -6.191 8.969 4.707 1 92.94 144 ASP B CA 1
ATOM 2996 C C . ASP B 1 144 ? -6.414 7.461 4.848 1 92.94 144 ASP B C 1
ATOM 2998 O O . ASP B 1 144 ? -6.902 6.996 5.879 1 92.94 144 ASP B O 1
ATOM 3002 N N . LEU B 1 145 ? -5.98 6.797 3.814 1 92.38 145 LEU B N 1
ATOM 3003 C CA . LEU B 1 145 ? -6.051 5.34 3.848 1 92.38 145 LEU B CA 1
ATOM 3004 C C . LEU B 1 145 ? -4.777 4.742 4.438 1 92.38 145 LEU B C 1
ATOM 3006 O O . LEU B 1 145 ? -4.496 3.559 4.246 1 92.38 145 LEU B O 1
ATOM 3010 N N . LYS B 1 146 ? -3.893 5.547 4.996 1 95.44 146 LYS B N 1
ATOM 3011 C CA . LYS B 1 146 ? -2.756 5.18 5.84 1 95.44 146 LYS B CA 1
ATOM 3012 C C . LYS B 1 146 ? -1.558 4.766 4.992 1 95.44 146 LYS B C 1
ATOM 3014 O O . LYS B 1 146 ? -0.721 3.975 5.438 1 95.44 146 LYS B O 1
ATOM 3019 N N . ASN B 1 147 ? -1.522 5.184 3.738 1 96.12 147 ASN B N 1
ATOM 3020 C CA . ASN B 1 147 ? -0.307 5.039 2.945 1 96.12 147 ASN B CA 1
ATOM 3021 C C . ASN B 1 147 ? 0.743 6.078 3.334 1 96.12 147 ASN B C 1
ATOM 3023 O O . ASN B 1 147 ? 0.63 7.246 2.965 1 96.12 147 ASN B O 1
ATOM 3027 N N . ALA B 1 148 ? 1.72 5.652 4.039 1 96.31 148 ALA B N 1
ATOM 3028 C CA . ALA B 1 148 ? 2.715 6.547 4.629 1 96.31 148 ALA B CA 1
ATOM 3029 C C . ALA B 1 148 ? 3.465 7.32 3.549 1 96.31 148 ALA B C 1
ATOM 3031 O O . ALA B 1 148 ? 3.746 8.508 3.709 1 96.31 148 ALA B O 1
ATOM 3032 N N . ARG B 1 149 ? 3.807 6.652 2.523 1 95.12 149 ARG B N 1
ATOM 3033 C CA . ARG B 1 149 ? 4.551 7.289 1.442 1 95.12 149 ARG B CA 1
ATOM 3034 C C . ARG B 1 149 ? 3.742 8.414 0.81 1 95.12 149 ARG B C 1
ATOM 3036 O O . ARG B 1 149 ? 4.289 9.469 0.477 1 95.12 149 ARG B O 1
ATOM 3043 N N . ALA B 1 150 ? 2.436 8.141 0.641 1 97.94 150 ALA B N 1
ATOM 3044 C CA . ALA B 1 150 ? 1.568 9.164 0.067 1 97.94 150 ALA B CA 1
ATOM 3045 C C . ALA B 1 150 ? 1.503 10.398 0.968 1 97.94 150 ALA B C 1
ATOM 3047 O O . ALA B 1 150 ? 1.479 11.531 0.482 1 97.94 150 ALA B O 1
ATOM 3048 N N . CYS B 1 151 ? 1.449 10.18 2.268 1 98.31 151 CYS B N 1
ATOM 3049 C CA . CYS B 1 151 ? 1.465 11.297 3.205 1 98.31 151 CYS B CA 1
ATOM 3050 C C . CYS B 1 151 ? 2.742 12.117 3.055 1 98.31 151 CYS B C 1
ATOM 3052 O O . CYS B 1 151 ? 2.691 13.344 3.006 1 98.31 151 CYS B O 1
ATOM 3054 N N . TYR B 1 152 ? 3.848 11.445 2.926 1 98.44 152 TYR B N 1
ATOM 3055 C CA . TYR B 1 152 ? 5.137 12.102 2.752 1 98.44 152 TYR B CA 1
ATOM 3056 C C . TYR B 1 152 ? 5.168 12.914 1.461 1 98.44 152 TYR B C 1
ATOM 3058 O O . TYR B 1 152 ? 5.641 14.055 1.446 1 98.44 152 TYR B O 1
ATOM 3066 N N . GLN B 1 153 ? 4.656 12.32 0.416 1 97.56 153 GLN B N 1
ATOM 3067 C CA . GLN B 1 153 ? 4.691 13 -0.874 1 97.56 153 GLN B CA 1
ATOM 3068 C C . GLN B 1 153 ? 3.844 14.266 -0.846 1 97.56 153 GLN B C 1
ATOM 3070 O O . GLN B 1 153 ? 4.254 15.305 -1.37 1 97.56 153 GLN B O 1
ATOM 3075 N N . LEU B 1 154 ? 2.689 14.148 -0.225 1 98.56 154 LEU B N 1
ATOM 3076 C CA . LEU B 1 154 ? 1.85 15.328 -0.102 1 98.56 154 LEU B CA 1
ATOM 3077 C C . LEU B 1 154 ? 2.539 16.406 0.738 1 98.56 154 LEU B C 1
ATOM 3079 O O . LEU B 1 154 ? 2.525 17.578 0.38 1 98.56 154 LEU B O 1
ATOM 3083 N N . GLY B 1 155 ? 3.168 15.977 1.797 1 98.69 155 GLY B N 1
ATOM 3084 C CA . GLY B 1 155 ? 3.959 16.891 2.596 1 98.69 155 GLY B CA 1
ATOM 3085 C C . GLY B 1 155 ? 5.074 17.562 1.811 1 98.69 155 GLY B C 1
ATOM 3086 O O . GLY B 1 155 ? 5.293 18.766 1.94 1 98.69 155 GLY B O 1
ATOM 3087 N N . SER B 1 156 ? 5.734 16.828 1.043 1 98.12 156 SER B N 1
ATOM 3088 C CA . SER B 1 156 ? 6.832 17.344 0.23 1 98.12 156 SER B CA 1
ATOM 3089 C C . SER B 1 156 ? 6.34 18.375 -0.77 1 98.12 156 SER B C 1
ATOM 3091 O O . SER B 1 156 ? 7.008 19.391 -0.998 1 98.12 156 SER B O 1
ATOM 3093 N N . LEU B 1 157 ? 5.18 18.141 -1.383 1 98.25 157 LEU B N 1
ATOM 3094 C CA . LEU B 1 157 ? 4.621 19.125 -2.311 1 98.25 157 LEU B CA 1
ATOM 3095 C C . LEU B 1 157 ? 4.387 20.453 -1.616 1 98.25 157 LEU B C 1
ATOM 3097 O O . LEU B 1 157 ? 4.719 21.516 -2.164 1 98.25 157 LEU B O 1
ATOM 3101 N N . TYR B 1 158 ? 3.871 20.406 -0.431 1 98.62 158 TYR B N 1
ATOM 3102 C CA . TYR B 1 158 ? 3.623 21.625 0.337 1 98.62 158 TYR B CA 1
ATOM 3103 C C . TYR B 1 158 ? 4.93 22.266 0.77 1 98.62 158 TYR B C 1
ATOM 3105 O O . TYR B 1 158 ? 5.043 23.5 0.8 1 98.62 158 TYR B O 1
ATOM 3113 N N . ASP B 1 159 ? 5.852 21.453 1.127 1 98.38 159 ASP B N 1
ATOM 3114 C CA . ASP B 1 159 ? 7.141 21.922 1.612 1 98.38 159 ASP B CA 1
ATOM 3115 C C . ASP B 1 159 ? 7.887 22.703 0.525 1 98.38 159 ASP B C 1
ATOM 3117 O O . ASP B 1 159 ? 8.398 23.797 0.772 1 98.38 159 ASP B O 1
ATOM 3121 N N . LYS B 1 160 ? 7.828 22.172 -0.668 1 97.25 160 LYS B N 1
ATOM 3122 C CA . LYS B 1 160 ? 8.594 22.734 -1.774 1 97.25 160 LYS B CA 1
ATOM 3123 C C . LYS B 1 160 ? 7.766 23.734 -2.562 1 97.25 160 LYS B C 1
ATOM 3125 O O . LYS B 1 160 ? 8.305 24.516 -3.355 1 97.25 160 LYS B O 1
ATOM 3130 N N . GLY B 1 161 ? 6.523 23.703 -2.391 1 97.94 161 GLY B N 1
ATOM 3131 C CA . GLY B 1 161 ? 5.648 24.531 -3.197 1 97.94 161 GLY B CA 1
ATOM 3132 C C . GLY B 1 161 ? 5.598 24.109 -4.652 1 97.94 161 GLY B C 1
ATOM 3133 O O . GLY B 1 161 ? 5.609 24.953 -5.551 1 97.94 161 GLY B O 1
ATOM 3134 N N . GLU B 1 162 ? 5.68 22.828 -4.816 1 96.5 162 GLU B N 1
ATOM 3135 C CA . GLU B 1 162 ? 5.602 22.266 -6.164 1 96.5 162 GLU B CA 1
ATOM 3136 C C . GLU B 1 162 ? 4.172 21.875 -6.516 1 96.5 162 GLU B C 1
ATOM 3138 O O . GLU B 1 162 ? 3.604 20.969 -5.895 1 96.5 162 GLU B O 1
ATOM 3143 N N . LEU B 1 163 ? 3.443 22.469 -7.402 1 97.25 163 LEU B N 1
ATOM 3144 C CA . LEU B 1 163 ? 2.117 22.172 -7.934 1 97.25 163 LEU B CA 1
ATOM 3145 C C . LEU B 1 163 ? 1.029 22.734 -7.02 1 97.25 163 LEU B C 1
ATOM 3147 O O . LEU B 1 163 ? -0.144 22.766 -7.395 1 97.25 163 LEU B O 1
ATOM 3151 N N . VAL B 1 164 ? 1.468 23.031 -5.719 1 97.56 164 VAL B N 1
ATOM 3152 C CA . VAL B 1 164 ? 0.573 23.688 -4.773 1 97.56 164 VAL B CA 1
ATOM 3153 C C . VAL B 1 164 ? 1.31 24.828 -4.07 1 97.56 164 VAL B C 1
ATOM 3155 O O . VAL B 1 164 ? 2.539 24.906 -4.137 1 97.56 164 VAL B O 1
ATOM 3158 N N . LYS B 1 165 ? 0.61 25.719 -3.49 1 97.62 165 LYS B N 1
ATOM 3159 C CA . LYS B 1 165 ? 1.245 26.781 -2.715 1 97.62 165 LYS B CA 1
ATOM 3160 C C . LYS B 1 165 ? 1.965 26.219 -1.493 1 97.62 165 LYS B C 1
ATOM 3162 O O . LYS B 1 165 ? 1.421 25.375 -0.784 1 97.62 165 LYS B O 1
ATOM 3167 N N . ALA B 1 166 ? 3.135 26.656 -1.302 1 98.25 166 ALA B N 1
ATOM 3168 C CA . ALA B 1 166 ? 3.922 26.203 -0.159 1 98.25 166 ALA B CA 1
ATOM 3169 C C . ALA B 1 166 ? 3.193 26.469 1.153 1 98.25 166 ALA B C 1
ATOM 3171 O O . ALA B 1 166 ? 2.518 27.5 1.293 1 98.25 166 ALA B O 1
ATOM 3172 N N . SER B 1 167 ? 3.307 25.609 2.035 1 98.5 167 SER B N 1
ATOM 3173 C CA . SER B 1 167 ? 2.744 25.719 3.377 1 98.5 167 SER B CA 1
ATOM 3174 C C . SER B 1 167 ? 3.527 24.875 4.375 1 98.5 167 SER B C 1
ATOM 3176 O O . SER B 1 167 ? 3.367 23.641 4.422 1 98.5 167 SER B O 1
ATOM 3178 N N . VAL B 1 168 ? 4.27 25.531 5.203 1 98 168 VAL B N 1
ATOM 3179 C CA . VAL B 1 168 ? 5.062 24.828 6.203 1 98 168 VAL B CA 1
ATOM 3180 C C . VAL B 1 168 ? 4.145 24.078 7.156 1 98 168 VAL B C 1
ATOM 3182 O O . VAL B 1 168 ? 4.422 22.938 7.52 1 98 168 VAL B O 1
ATOM 3185 N N . LYS B 1 169 ? 3.094 24.703 7.5 1 98.12 169 LYS B N 1
ATOM 3186 C CA . LYS B 1 169 ? 2.131 24.078 8.406 1 98.12 169 LYS B CA 1
ATOM 3187 C C . LYS B 1 169 ? 1.585 22.781 7.832 1 98.12 169 LYS B C 1
ATOM 3189 O O . LYS B 1 169 ? 1.593 21.75 8.5 1 98.12 169 LYS B O 1
ATOM 3194 N N . SER B 1 170 ? 1.193 22.828 6.578 1 98.38 170 SER B N 1
ATOM 3195 C CA . SER B 1 170 ? 0.659 21.625 5.938 1 98.38 170 SER B CA 1
ATOM 3196 C C . SER B 1 170 ? 1.737 20.562 5.77 1 98.38 170 SER B C 1
ATOM 3198 O O . SER B 1 170 ? 1.49 19.375 6.012 1 98.38 170 SER B O 1
ATOM 3200 N N . ALA B 1 171 ? 2.895 21.016 5.375 1 98.75 171 ALA B N 1
ATOM 3201 C CA . ALA B 1 171 ? 4.004 20.094 5.191 1 98.75 171 ALA B CA 1
ATOM 3202 C C . ALA B 1 171 ? 4.289 19.312 6.473 1 98.75 171 ALA B C 1
ATOM 3204 O O . ALA B 1 171 ? 4.34 18.078 6.461 1 98.75 171 ALA B O 1
ATOM 3205 N N . LEU B 1 172 ? 4.355 20.016 7.555 1 98.69 172 LEU B N 1
ATOM 3206 C CA . LEU B 1 172 ? 4.684 19.375 8.828 1 98.69 172 LEU B CA 1
ATOM 3207 C C . LEU B 1 172 ? 3.566 18.453 9.281 1 98.69 172 LEU B C 1
ATOM 3209 O O . LEU B 1 172 ? 3.832 17.391 9.852 1 98.69 172 LEU B O 1
ATOM 3213 N N . ALA B 1 173 ? 2.363 18.859 9.062 1 98.25 173 ALA B N 1
ATOM 3214 C CA . ALA B 1 173 ? 1.228 18.016 9.438 1 98.25 173 ALA B CA 1
ATOM 3215 C C . ALA B 1 173 ? 1.271 16.672 8.703 1 98.25 173 ALA B C 1
ATOM 3217 O O . ALA B 1 173 ? 1.079 15.617 9.32 1 98.25 173 ALA B O 1
ATOM 3218 N N . PHE B 1 174 ? 1.567 16.688 7.426 1 98.75 174 PHE B N 1
ATOM 3219 C CA . PHE B 1 174 ? 1.568 15.453 6.641 1 98.75 174 PHE B CA 1
ATOM 3220 C C . PHE B 1 174 ? 2.834 14.648 6.902 1 98.75 174 PHE B C 1
ATOM 3222 O O . PHE B 1 174 ? 2.797 13.414 6.926 1 98.75 174 PHE B O 1
ATOM 3229 N N . TYR B 1 175 ? 3.967 15.328 7.102 1 98.75 175 TYR B N 1
ATOM 3230 C CA . TYR B 1 175 ? 5.156 14.602 7.531 1 98.75 175 TYR B CA 1
ATOM 3231 C C . TYR B 1 175 ? 4.91 13.883 8.852 1 98.75 175 TYR B C 1
ATOM 3233 O O . TYR B 1 175 ? 5.375 12.758 9.047 1 98.75 175 TYR B O 1
ATOM 3241 N N . SER B 1 176 ? 4.203 14.555 9.758 1 98.44 176 SER B N 1
ATOM 3242 C CA . SER B 1 176 ? 3.906 13.945 11.047 1 98.44 176 SER B CA 1
ATOM 3243 C C . SER B 1 176 ? 3.068 12.68 10.883 1 98.44 176 SER B C 1
ATOM 3245 O O . SER B 1 176 ? 3.336 11.664 11.523 1 98.44 176 SER B O 1
ATOM 3247 N N . LYS B 1 177 ? 2.062 12.766 10.039 1 96.44 177 LYS B N 1
ATOM 3248 C CA . LYS B 1 177 ? 1.251 11.586 9.758 1 96.44 177 LYS B CA 1
ATOM 3249 C C . LYS B 1 177 ? 2.102 10.461 9.172 1 96.44 177 LYS B C 1
ATOM 3251 O O . LYS B 1 177 ? 1.998 9.305 9.602 1 96.44 177 LYS B O 1
ATOM 3256 N N . SER B 1 178 ? 2.895 10.789 8.219 1 98.19 178 SER B N 1
ATOM 3257 C CA . SER B 1 178 ? 3.77 9.828 7.555 1 98.19 178 SER B CA 1
ATOM 3258 C C . SER B 1 178 ? 4.715 9.164 8.555 1 98.19 178 SER B C 1
ATOM 3260 O O . SER B 1 178 ? 4.891 7.941 8.531 1 98.19 178 SER B O 1
ATOM 3262 N N . CYS B 1 179 ? 5.258 9.969 9.414 1 97.56 179 CYS B N 1
ATOM 3263 C CA . CYS B 1 179 ? 6.176 9.469 10.43 1 97.56 179 CYS B CA 1
ATOM 3264 C C . CYS B 1 179 ? 5.473 8.5 11.383 1 97.56 179 CYS B C 1
ATOM 3266 O O . CYS B 1 179 ? 5.996 7.43 11.68 1 97.56 179 CYS B O 1
ATOM 3268 N N . THR B 1 180 ? 4.316 8.867 11.797 1 94.62 180 THR B N 1
ATOM 3269 C CA . THR B 1 180 ? 3.535 8.031 12.695 1 94.62 180 THR B CA 1
ATOM 3270 C C . THR B 1 180 ? 3.217 6.688 12.047 1 94.62 180 THR B C 1
ATOM 3272 O O . THR B 1 180 ? 3.162 5.66 12.727 1 94.62 180 THR B O 1
ATOM 3275 N N . LEU B 1 181 ? 3.137 6.738 10.742 1 93.56 181 LEU B N 1
ATOM 3276 C CA . LEU B 1 181 ? 2.82 5.523 10 1 93.56 181 LEU B CA 1
ATOM 3277 C C . LEU B 1 181 ? 4.09 4.742 9.672 1 93.56 181 LEU B C 1
ATOM 3279 O O . LEU B 1 181 ? 4.031 3.709 9 1 93.56 181 LEU B O 1
ATOM 3283 N N . GLY B 1 182 ? 5.309 5.297 9.969 1 92.25 182 GLY B N 1
ATOM 3284 C CA . GLY B 1 182 ? 6.52 4.488 9.914 1 92.25 182 GLY B CA 1
ATOM 3285 C C . GLY B 1 182 ? 7.426 4.852 8.758 1 92.25 182 GLY B C 1
ATOM 3286 O O . GLY B 1 182 ? 8.32 4.078 8.391 1 92.25 182 GLY B O 1
ATOM 3287 N N . PHE B 1 183 ? 7.164 5.949 8.125 1 95.19 183 PHE B N 1
ATOM 3288 C CA . PHE B 1 183 ? 8.055 6.371 7.047 1 95.19 183 PHE B CA 1
ATOM 3289 C C . PHE B 1 183 ? 9.227 7.176 7.598 1 95.19 183 PHE B C 1
ATOM 3291 O O . PHE B 1 183 ? 9.109 8.383 7.82 1 95.19 183 PHE B O 1
ATOM 3298 N N . GLY B 1 184 ? 10.359 6.605 7.613 1 96.38 184 GLY B N 1
ATOM 3299 C CA . GLY B 1 184 ? 11.516 7.141 8.305 1 96.38 184 GLY B CA 1
ATOM 3300 C C . GLY B 1 184 ? 11.953 8.5 7.781 1 96.38 184 GLY B C 1
ATOM 3301 O O . GLY B 1 184 ? 12.352 9.367 8.555 1 96.38 184 GLY B O 1
ATOM 3302 N N . GLU B 1 185 ? 11.875 8.68 6.488 1 96.69 185 GLU B N 1
ATOM 3303 C CA . GLU B 1 185 ? 12.281 9.953 5.898 1 96.69 185 GLU B CA 1
ATOM 3304 C C . GLU B 1 185 ? 11.469 11.109 6.469 1 96.69 185 GLU B C 1
ATOM 3306 O O . GLU B 1 185 ? 12.008 12.188 6.73 1 96.69 185 GLU B O 1
ATOM 3311 N N . ALA B 1 186 ? 10.219 10.852 6.645 1 98.5 186 ALA B N 1
ATOM 3312 C CA . ALA B 1 186 ? 9.352 11.891 7.191 1 98.5 186 ALA B CA 1
ATOM 3313 C C . ALA B 1 186 ? 9.742 12.234 8.625 1 98.5 186 ALA B C 1
ATOM 3315 O O . ALA B 1 186 ? 9.758 13.406 9.008 1 98.5 186 ALA B O 1
ATOM 3316 N N . CYS B 1 187 ? 10.07 11.203 9.344 1 98.38 187 CYS B N 1
ATOM 3317 C CA . CYS B 1 187 ? 10.516 11.43 10.711 1 98.38 187 CYS B CA 1
ATOM 3318 C C . CYS B 1 187 ? 11.82 12.211 10.734 1 98.38 187 CYS B C 1
ATOM 3320 O O . CYS B 1 187 ? 12 13.109 11.57 1 98.38 187 CYS B O 1
ATOM 3322 N N . TYR B 1 188 ? 12.711 11.898 9.883 1 98.69 188 TYR B N 1
ATOM 3323 C CA . TYR B 1 188 ? 13.984 12.602 9.781 1 98.69 188 TYR B CA 1
ATOM 3324 C C . TYR B 1 188 ? 13.773 14.086 9.516 1 98.69 188 TYR B C 1
ATOM 3326 O O . TYR B 1 188 ? 14.406 14.938 10.148 1 98.69 188 TYR B O 1
ATOM 3334 N N . LEU B 1 189 ? 12.852 14.359 8.617 1 98.56 189 LEU B N 1
ATOM 3335 C CA . LEU B 1 189 ? 12.594 15.75 8.273 1 98.56 189 LEU B CA 1
ATOM 3336 C C . LEU B 1 189 ? 12.008 16.516 9.453 1 98.56 189 LEU B C 1
ATOM 3338 O O . LEU B 1 189 ? 12.352 17.672 9.688 1 98.56 189 LEU B O 1
ATOM 3342 N N . LEU B 1 190 ? 11.148 15.852 10.18 1 98.69 190 LEU B N 1
ATOM 3343 C CA . LEU B 1 190 ? 10.609 16.469 11.391 1 98.69 190 LEU B CA 1
ATOM 3344 C C . LEU B 1 190 ? 11.719 16.719 12.4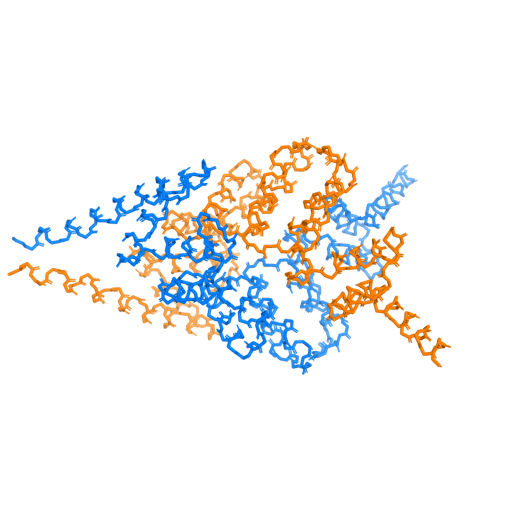06 1 98.69 190 LEU B C 1
ATOM 3346 O O . LEU B 1 190 ? 11.727 17.75 13.078 1 98.69 190 LEU B O 1
ATOM 3350 N N . GLY B 1 191 ? 12.617 15.75 12.477 1 98.5 191 GLY B N 1
ATOM 3351 C CA . GLY B 1 191 ? 13.766 15.938 13.352 1 98.5 191 GLY B CA 1
ATOM 3352 C C . GLY B 1 191 ? 14.617 17.141 12.977 1 98.5 191 GLY B C 1
ATOM 3353 O O . GLY B 1 191 ? 14.969 17.953 13.836 1 98.5 191 GLY B O 1
ATOM 3354 N N . ARG B 1 192 ? 14.875 17.234 11.789 1 98.44 192 ARG B N 1
ATOM 3355 C CA . ARG B 1 192 ? 15.672 18.359 11.305 1 98.44 192 ARG B CA 1
ATOM 3356 C C . ARG B 1 192 ? 14.969 19.688 11.562 1 98.44 192 ARG B C 1
ATOM 3358 O O . ARG B 1 192 ? 15.602 20.672 11.953 1 98.44 192 ARG B O 1
ATOM 3365 N N . TYR B 1 193 ? 13.719 19.75 11.312 1 98.44 193 TYR B N 1
ATOM 3366 C CA . TYR B 1 193 ? 12.945 20.969 11.555 1 98.44 193 TYR B CA 1
ATOM 3367 C C . TYR B 1 193 ? 13.039 21.391 13.023 1 98.44 193 TYR B C 1
ATOM 3369 O O . TYR B 1 193 ? 13.258 22.562 13.32 1 98.44 193 TYR B O 1
ATOM 3377 N N . ASN B 1 194 ? 12.883 20.469 13.867 1 98.44 194 ASN B N 1
ATOM 3378 C CA . ASN B 1 194 ? 12.938 20.781 15.289 1 98.44 194 ASN B CA 1
ATOM 3379 C C . ASN B 1 194 ? 14.344 21.172 15.719 1 98.44 194 ASN B C 1
ATOM 3381 O O . ASN B 1 194 ? 14.516 22.031 16.594 1 98.44 194 ASN B O 1
ATOM 3385 N N . GLN B 1 195 ? 15.273 20.516 15.086 1 97.69 195 GLN B N 1
ATOM 3386 C CA . GLN B 1 195 ? 16.672 20.812 15.398 1 97.69 195 GLN B CA 1
ATOM 3387 C C . GLN B 1 195 ? 17.047 22.203 14.945 1 97.69 195 GLN B C 1
ATOM 3389 O O . GLN B 1 195 ? 17.609 22.984 15.719 1 97.69 195 GLN B O 1
ATOM 3394 N N . LEU B 1 196 ? 16.703 22.531 13.727 1 97.5 196 LEU B N 1
ATOM 3395 C CA . LEU B 1 196 ? 17.266 23.703 13.094 1 97.5 196 LEU B CA 1
ATOM 3396 C C . LEU B 1 196 ? 16.328 24.891 13.219 1 97.5 196 LEU B C 1
ATOM 3398 O O . LEU B 1 196 ? 16.766 26.031 13.43 1 97.5 196 LEU B O 1
ATOM 3402 N N . GLU B 1 197 ? 15.078 24.688 13.07 1 97.56 197 GLU B N 1
ATOM 3403 C CA . GLU B 1 197 ? 14.125 25.797 13.039 1 97.56 197 GLU B CA 1
ATOM 3404 C C . GLU B 1 197 ? 13.578 26.094 14.43 1 97.56 197 GLU B C 1
ATOM 3406 O O . GLU B 1 197 ? 13.492 27.25 14.836 1 97.56 197 GLU B O 1
ATOM 3411 N N . LYS B 1 198 ? 13.242 25.078 15.164 1 97.62 198 LYS B N 1
ATOM 3412 C CA . LYS B 1 198 ? 12.648 25.281 16.484 1 97.62 198 LYS B CA 1
ATOM 3413 C C . LYS B 1 198 ? 13.719 25.25 17.578 1 97.62 198 LYS B C 1
ATOM 3415 O O . LYS B 1 198 ? 13.469 25.688 18.703 1 97.62 198 LYS B O 1
ATOM 3420 N N . GLN B 1 199 ? 14.836 24.625 17.234 1 97.06 199 GLN B N 1
ATOM 3421 C CA . GLN B 1 199 ? 15.93 24.438 18.188 1 97.06 199 GLN B CA 1
ATOM 3422 C C . GLN B 1 199 ? 15.469 23.641 19.406 1 97.06 199 GLN B C 1
ATOM 3424 O O . GLN B 1 199 ? 15.875 23.938 20.531 1 97.06 199 GLN B O 1
ATOM 3429 N N . ASP B 1 200 ? 14.539 22.828 19.234 1 97.19 200 ASP B N 1
ATOM 3430 C CA . ASP B 1 200 ? 14.062 21.891 20.234 1 97.19 200 ASP B CA 1
ATOM 3431 C C . ASP B 1 200 ? 14.781 20.547 20.109 1 97.19 200 ASP B C 1
ATOM 3433 O O . ASP B 1 200 ? 14.281 19.625 19.453 1 97.19 200 ASP B O 1
ATOM 3437 N N . LEU B 1 201 ? 15.844 20.438 20.75 1 96.38 201 LEU B N 1
ATOM 3438 C CA . LEU B 1 201 ? 16.734 19.281 20.594 1 96.38 201 LEU B CA 1
ATOM 3439 C C . LEU B 1 201 ? 16.078 18.031 21.141 1 96.38 201 LEU B C 1
ATOM 3441 O O . LEU B 1 201 ? 16.312 16.922 20.625 1 96.38 201 LEU B O 1
ATOM 3445 N N . THR B 1 202 ? 15.281 18.172 22.156 1 96.81 202 THR B N 1
ATOM 3446 C CA . THR B 1 202 ? 14.594 17.016 22.719 1 96.81 202 THR B CA 1
ATOM 3447 C C . THR B 1 202 ? 13.633 16.391 21.703 1 96.81 202 THR B C 1
ATOM 3449 O O . THR B 1 202 ? 13.648 15.188 21.484 1 96.81 202 THR B O 1
ATOM 3452 N N . LYS B 1 203 ? 12.883 17.25 21.094 1 97.5 203 LYS B N 1
ATOM 3453 C CA . LYS B 1 203 ? 11.961 16.766 20.078 1 97.5 203 LYS B CA 1
ATOM 3454 C C . LYS B 1 203 ? 12.711 16.234 18.859 1 97.5 203 LYS B C 1
ATOM 3456 O O . LYS B 1 203 ? 12.312 15.234 18.266 1 97.5 203 LYS B O 1
ATOM 3461 N N . ALA B 1 204 ? 13.734 16.969 18.484 1 98.19 204 ALA B N 1
ATOM 3462 C CA . ALA B 1 204 ? 14.555 16.5 17.375 1 98.19 204 ALA B CA 1
ATOM 3463 C C . ALA B 1 204 ? 15.078 15.094 17.625 1 98.19 204 ALA B C 1
ATOM 3465 O O . ALA B 1 204 ? 14.977 14.227 16.75 1 98.19 204 ALA B O 1
ATOM 3466 N N . LYS B 1 205 ? 15.555 14.875 18.797 1 97.31 205 LYS B N 1
ATOM 3467 C CA . LYS B 1 205 ? 16.109 13.578 19.172 1 97.31 205 LYS B CA 1
ATOM 3468 C C . LYS B 1 205 ? 15.039 12.484 19.078 1 97.31 205 LYS B C 1
ATOM 3470 O O . LYS B 1 205 ? 15.312 11.383 18.594 1 97.31 205 LYS B O 1
ATOM 3475 N N . ARG B 1 206 ? 13.93 12.805 19.562 1 97.62 206 ARG B N 1
ATOM 3476 C CA . ARG B 1 206 ? 12.836 11.844 19.516 1 97.62 206 ARG B CA 1
ATOM 3477 C C . ARG B 1 206 ? 12.523 11.445 18.078 1 97.62 206 ARG B C 1
ATOM 3479 O O . ARG B 1 206 ? 12.414 10.258 17.766 1 97.62 206 ARG B O 1
ATOM 3486 N N . TYR B 1 207 ? 12.438 12.398 17.172 1 98.44 207 TYR B N 1
ATOM 3487 C CA . TYR B 1 207 ? 12.109 12.109 15.789 1 98.44 207 TYR B CA 1
ATOM 3488 C C . TYR B 1 207 ? 13.258 11.391 15.094 1 98.44 207 TYR B C 1
ATOM 3490 O O . TYR B 1 207 ? 13.031 10.469 14.305 1 98.44 207 TYR B O 1
ATOM 3498 N N . PHE B 1 208 ? 14.469 11.781 15.367 1 98.38 208 PHE B N 1
ATOM 3499 C CA . PHE B 1 208 ? 15.602 11.055 14.812 1 98.38 208 PHE B CA 1
ATOM 3500 C C . PHE B 1 208 ? 15.602 9.609 15.289 1 98.38 208 PHE B C 1
ATOM 3502 O O . PHE B 1 208 ? 15.922 8.695 14.523 1 98.38 208 PHE B O 1
ATOM 3509 N N . GLY B 1 209 ? 15.289 9.406 16.562 1 97.44 209 GLY B N 1
ATOM 3510 C CA . GLY B 1 209 ? 15.172 8.055 17.094 1 97.44 209 GLY B CA 1
ATOM 3511 C C . GLY B 1 209 ? 14.141 7.219 16.359 1 97.44 209 GLY B C 1
ATOM 3512 O O . GLY B 1 209 ? 14.406 6.062 16.016 1 97.44 209 GLY B O 1
ATOM 3513 N N . MET B 1 210 ? 13.008 7.832 16.094 1 95.75 210 MET B N 1
ATOM 3514 C CA . MET B 1 210 ? 11.953 7.148 15.352 1 95.75 210 MET B CA 1
ATOM 3515 C C . MET B 1 210 ? 12.414 6.809 13.938 1 95.75 210 MET B C 1
ATOM 3517 O O . MET B 1 210 ? 12.156 5.711 13.445 1 95.75 210 MET B O 1
ATOM 3521 N N . ALA B 1 211 ? 13.008 7.762 13.297 1 97.81 211 ALA B N 1
ATOM 3522 C CA . ALA B 1 211 ? 13.539 7.523 11.961 1 97.81 211 ALA B CA 1
ATOM 3523 C C . ALA B 1 211 ? 14.586 6.414 11.969 1 97.81 211 ALA B C 1
ATOM 3525 O O . ALA B 1 211 ? 14.633 5.59 11.055 1 97.81 211 ALA B O 1
ATOM 3526 N N . CYS B 1 212 ? 15.438 6.402 12.992 1 96.19 212 CYS B N 1
ATOM 3527 C CA . CYS B 1 212 ? 16.469 5.387 13.133 1 96.19 212 CYS B CA 1
ATOM 3528 C C . CYS B 1 212 ? 15.859 4.004 13.312 1 96.19 212 CYS B C 1
ATOM 3530 O O . CYS B 1 212 ? 16.359 3.023 12.75 1 96.19 212 CYS B O 1
ATOM 3532 N N . ASP B 1 213 ? 14.82 3.941 14.07 1 91.94 213 ASP B N 1
ATOM 3533 C CA . ASP B 1 213 ? 14.094 2.686 14.234 1 91.94 213 ASP B CA 1
ATOM 3534 C C . ASP B 1 213 ? 13.625 2.141 12.891 1 91.94 213 ASP B C 1
ATOM 3536 O O . ASP B 1 213 ? 13.469 0.929 12.727 1 91.94 213 ASP B O 1
ATOM 3540 N N . GLN B 1 214 ? 13.445 3.066 11.969 1 91.38 214 GLN B N 1
ATOM 3541 C CA . GLN B 1 214 ? 13.039 2.68 10.625 1 91.38 214 GLN B CA 1
ATOM 3542 C C . GLN B 1 214 ? 14.242 2.545 9.703 1 91.38 214 GLN B C 1
ATOM 3544 O O . GLN B 1 214 ? 14.109 2.602 8.477 1 91.38 214 GLN B O 1
ATOM 3549 N N . LYS B 1 215 ? 15.43 2.574 10.203 1 88.5 215 LYS B N 1
ATOM 3550 C CA . LYS B 1 215 ? 16.688 2.273 9.531 1 88.5 215 LYS B CA 1
ATOM 3551 C C . LYS B 1 215 ? 17.125 3.432 8.641 1 88.5 215 LYS B C 1
ATOM 3553 O O . LYS B 1 215 ? 17.828 3.225 7.641 1 88.5 215 LYS B O 1
ATOM 3558 N N . HIS B 1 216 ? 16.641 4.578 8.961 1 94.56 216 HIS B N 1
ATOM 3559 C CA . HIS B 1 216 ? 17.109 5.77 8.258 1 94.56 216 HIS B CA 1
ATOM 3560 C C . HIS B 1 216 ? 18.516 6.156 8.711 1 94.56 216 HIS B C 1
ATOM 3562 O O . HIS B 1 216 ? 18.688 6.727 9.789 1 94.56 216 HIS B O 1
ATOM 3568 N N . GLN B 1 217 ? 19.438 6.012 7.934 1 94.38 217 GLN B N 1
ATOM 3569 C CA . GLN B 1 217 ? 20.844 6.039 8.328 1 94.38 217 GLN B CA 1
ATOM 3570 C C . GLN B 1 217 ? 21.25 7.426 8.828 1 94.38 217 GLN B C 1
ATOM 3572 O O . GLN B 1 217 ? 21.844 7.555 9.898 1 94.38 217 GLN B O 1
ATOM 3577 N N . GLU B 1 218 ? 20.891 8.422 8.062 1 96.94 218 GLU B N 1
ATOM 3578 C CA . GLU B 1 218 ? 21.25 9.773 8.461 1 96.94 218 GLU B CA 1
ATOM 3579 C C . GLU B 1 218 ? 20.641 10.133 9.812 1 96.94 218 GLU B C 1
ATOM 3581 O O . GLU B 1 218 ? 21.25 10.828 10.617 1 96.94 218 GLU B O 1
ATOM 3586 N N . ALA B 1 219 ? 19.453 9.648 10.008 1 97.94 219 ALA B N 1
ATOM 3587 C CA . ALA B 1 219 ? 18.781 9.938 11.266 1 97.94 219 ALA B CA 1
ATOM 3588 C C . ALA B 1 219 ? 19.469 9.234 12.438 1 97.94 219 ALA B C 1
ATOM 3590 O O . ALA B 1 219 ? 19.516 9.773 13.547 1 97.94 219 ALA B O 1
ATOM 3591 N N . CYS B 1 220 ? 19.938 8.047 12.195 1 97.31 220 CYS B N 1
ATOM 3592 C CA . CYS B 1 220 ? 20.672 7.336 13.242 1 97.31 220 CYS B CA 1
ATOM 3593 C C . CYS B 1 220 ? 21.938 8.094 13.641 1 97.31 220 CYS B C 1
ATOM 3595 O O . CYS B 1 220 ? 22.25 8.195 14.828 1 97.31 220 CYS B O 1
ATOM 3597 N N . ALA B 1 221 ? 22.625 8.602 12.703 1 97.31 221 ALA B N 1
ATOM 3598 C CA . ALA B 1 221 ? 23.812 9.398 12.977 1 97.31 221 ALA B CA 1
ATOM 3599 C C . ALA B 1 221 ? 23.469 10.648 13.773 1 97.31 221 ALA B C 1
ATOM 3601 O O . ALA B 1 221 ? 24.141 10.984 14.742 1 97.31 221 ALA B O 1
ATOM 3602 N N . ALA B 1 222 ? 22.422 11.312 13.383 1 96.94 222 ALA B N 1
ATOM 3603 C CA . ALA B 1 222 ? 21.984 12.523 14.07 1 96.94 222 ALA B CA 1
ATOM 3604 C C . ALA B 1 222 ? 21.562 12.219 15.508 1 96.94 222 ALA B C 1
ATOM 3606 O O . ALA B 1 222 ? 21.859 12.992 16.422 1 96.94 222 ALA B O 1
ATOM 3607 N N . TYR B 1 223 ? 20.859 11.109 15.68 1 97.25 223 TYR B N 1
ATOM 3608 C CA . TYR B 1 223 ? 20.438 10.664 17 1 97.25 223 TYR B CA 1
ATOM 3609 C C . TYR B 1 223 ? 21.641 10.438 17.906 1 97.25 223 TYR B C 1
ATOM 3611 O O . TYR B 1 223 ? 21.656 10.891 19.062 1 97.25 223 TYR B O 1
ATOM 3619 N N . LYS B 1 224 ? 22.641 9.789 17.375 1 95.62 224 LYS B N 1
ATOM 3620 C CA . LYS B 1 224 ? 23.859 9.516 18.125 1 95.62 224 LYS B CA 1
ATOM 3621 C C . LYS B 1 224 ? 24.578 10.805 18.5 1 95.62 224 LYS B C 1
ATOM 3623 O O . LYS B 1 224 ? 25.078 10.945 19.625 1 95.62 224 LYS B O 1
ATOM 3628 N N . GLU B 1 225 ? 24.656 11.688 17.578 1 95.25 225 GLU B N 1
ATOM 3629 C CA . GLU B 1 225 ? 25.297 12.977 17.812 1 95.25 225 GLU B CA 1
ATOM 3630 C C . GLU B 1 225 ? 24.625 13.742 18.938 1 95.25 225 GLU B C 1
ATOM 3632 O O . GLU B 1 225 ? 25.297 14.312 19.812 1 95.25 225 GLU B O 1
ATOM 3637 N N . LEU B 1 226 ? 23.344 13.75 18.969 1 94.06 226 LEU B N 1
ATOM 3638 C CA . LEU B 1 226 ? 22.609 14.492 20 1 94.06 226 LEU B CA 1
ATOM 3639 C C . LEU B 1 226 ? 22.734 13.805 21.359 1 94.06 226 LEU B C 1
ATOM 3641 O O . LEU B 1 226 ? 22.75 14.469 22.391 1 94.06 226 LEU B O 1
ATOM 3645 N N . ASN B 1 227 ? 22.812 12.508 21.328 1 90.69 227 ASN B N 1
ATOM 3646 C CA . ASN B 1 227 ? 23 11.758 22.578 1 90.69 227 ASN B CA 1
ATOM 3647 C C . ASN B 1 227 ? 24.375 11.984 23.172 1 90.69 227 ASN B C 1
ATOM 3649 O O . ASN B 1 227 ? 24.531 11.977 24.391 1 90.69 227 ASN B O 1
ATOM 3653 N N . SER B 1 228 ? 25.281 12.062 22.297 1 86.25 228 SER B N 1
ATOM 3654 C CA . SER B 1 228 ? 26.641 12.305 22.766 1 86.25 228 SER B CA 1
ATOM 3655 C C . SER B 1 228 ? 26.781 13.695 23.391 1 86.25 228 SER B C 1
ATOM 3657 O O . SER B 1 228 ? 27.562 13.891 24.312 1 86.25 228 SER B O 1
ATOM 3659 N N . LYS B 1 229 ? 26.016 14.633 22.938 1 79.12 229 LYS B N 1
ATOM 3660 C CA . LYS B 1 229 ? 26.047 15.992 23.469 1 79.12 229 LYS B CA 1
ATOM 3661 C C . LYS B 1 229 ? 25.359 16.062 24.828 1 79.12 229 LYS B C 1
ATOM 3663 O O . LYS B 1 229 ? 25.734 16.875 25.672 1 79.12 229 LYS B O 1
ATOM 3668 N N . ASP B 1 230 ? 24.344 15.375 24.969 1 69.88 230 ASP B N 1
ATOM 3669 C CA . ASP B 1 230 ? 23.688 15.336 26.266 1 69.88 230 ASP B CA 1
ATOM 3670 C C . ASP B 1 230 ? 24.625 14.781 27.344 1 69.88 230 ASP B C 1
ATOM 3672 O O . ASP B 1 230 ? 24.578 15.195 28.5 1 69.88 230 ASP B O 1
ATOM 3676 N N . ILE B 1 231 ? 25.391 13.828 26.891 1 61.62 231 ILE B N 1
ATOM 3677 C CA . ILE B 1 231 ? 26.344 13.266 27.844 1 61.62 231 ILE B CA 1
ATOM 3678 C C . ILE B 1 231 ? 27.422 14.305 28.172 1 61.62 231 ILE B C 1
ATOM 3680 O O . ILE B 1 231 ? 27.859 14.406 29.312 1 61.62 231 ILE B O 1
ATOM 3684 N N . GLU B 1 232 ? 27.719 15.078 27.172 1 53.03 232 GLU B N 1
ATOM 3685 C CA . GLU B 1 232 ? 28.75 16.062 27.469 1 53.03 232 GLU B CA 1
ATOM 3686 C C . GLU B 1 232 ? 28.203 17.188 28.359 1 53.03 232 GLU B C 1
ATOM 3688 O O . GLU B 1 232 ? 28.953 17.812 29.109 1 53.03 232 GLU B O 1
ATOM 3693 N N . LEU B 1 233 ? 26.984 17.391 28.219 1 49 233 LEU B N 1
ATOM 3694 C CA . LEU B 1 233 ? 26.469 18.484 29.031 1 49 233 LEU B CA 1
ATOM 3695 C C . LEU B 1 233 ? 26.234 18.031 30.469 1 49 233 LEU B C 1
ATOM 3697 O O . LEU B 1 233 ? 26.062 18.859 31.375 1 49 233 LEU B O 1
ATOM 3701 N N . TYR B 1 234 ? 26.109 16.75 30.75 1 44.69 234 TYR B N 1
ATOM 3702 C CA . TYR B 1 234 ? 26.125 16.375 32.156 1 44.69 234 TYR B CA 1
ATOM 3703 C C . TYR B 1 234 ? 27.516 15.898 32.594 1 44.69 234 TYR B C 1
ATOM 3705 O O . TYR B 1 234 ? 28.234 15.289 31.812 1 44.69 234 TYR B O 1
#

pLDDT: mean 92.68, std 12.26, range [30.55, 98.75]

InterPro domains:
  IPR006597 Sel1-like repeat [PF08238] (48-82)
  IPR006597 Sel1-like repeat [PF08238] (148-182)
  IPR006597 Sel1-like repeat [PF08238] (185-216)
  IPR006597 Sel1-like repeat [SM00671] (48-83)
  IPR006597 Sel1-like repeat [SM00671] (84-115)
  IPR006597 Sel1-like repeat [SM00671] (116-147)
  IPR006597 Sel1-like repeat [SM00671] (148-183)
  IPR006597 Sel1-like repeat [SM00671] (184-216)
  IPR011990 Tetratricopeptide-like helical domain superfamily [G3DSA:1.25.40.10] (17-233)
  IPR040239 Beta-lactamase HcpB-like [PTHR13891] (30-164)

Sequence (468 aa):
MRIFLTLFLFFNSLFALSELEEGLKLYEANKFDKAYEIFKSLCEKDISKACFSLAFMHESARGVSKDLNQAYKFYDKACKLGLANACSNMALLLQNQGYENEALLAFNKACTLGESLSCNNIALFYEKEKDGQMASSFYKRSCDLKNARACYQLGSLYDKGELVKASVKSALAFYSKSCTLGFGEACYLLGRYNQLEKQDLTKAKRYFGMACDQKHQEACAAYKELNSKDIELYMRIFLTLFLFFNSLFALSELEEGLKLYEANKFDKAYEIFKSLCEKDISKACFSLAFMHESARGVSKDLNQAYKFYDKACKLGLANACSNMALLLQNQGYENEALLAFNKACTLGESLSCNNIALFYEKEKDGQMASSFYKRSCDLKNARACYQLGSLYDKGELVKASVKSALAFYSKSCTLGFGEACYLLGRYNQLEKQDLTKAKRYFGMACDQKHQEACAAYKELNSKDIELY

Nearest PDB structures (foldseek):
  6deh-assembly2_B  TM=8.678E-01  e=3.607E-11  Legionella pneumophila subsp. pneumophila str. Philadelphia 1
  1ouv-assembly1_A  TM=6.754E-01  e=1.198E-12  Helicobacter pylori 26695
  8sxq-assembly2_B  TM=7.517E-01  e=1.700E-09  Legionella pneumophila
  6ok3-assembly1_B  TM=7.735E-01  e=3.808E-09  Oxalobacter formigenes OXCC13
  4bwr-assembly1_A  TM=8.117E-01  e=1.460E-08  Escherichia coli CFT073

Solvent-accessible surface area (backbone atoms only — not comparable to full-atom values): 21606 Å² total; per-residue (Å²): 109,62,67,59,40,59,54,51,58,56,53,50,54,60,51,49,51,54,50,49,51,50,23,50,51,30,42,76,67,65,37,30,64,64,15,46,55,44,22,52,56,36,28,76,70,66,35,32,69,29,19,32,50,51,11,48,25,18,62,68,39,51,75,43,70,66,32,64,68,58,15,41,52,26,12,49,50,8,27,75,66,65,35,28,65,24,18,35,52,38,14,51,55,29,42,76,71,66,38,51,68,61,12,50,54,26,17,48,50,6,28,74,62,64,33,28,68,31,20,34,51,52,12,53,52,26,46,76,68,62,35,29,68,59,13,48,52,25,14,49,52,7,25,75,58,65,32,25,66,30,18,32,51,45,11,48,28,19,58,70,36,55,65,41,75,58,31,65,70,58,13,51,54,25,18,49,53,5,27,74,62,60,31,21,68,28,17,30,52,52,11,47,44,24,41,71,73,66,58,36,55,69,60,12,40,51,25,10,46,54,4,27,76,54,67,29,62,72,22,39,54,51,28,52,54,53,52,54,48,54,52,68,71,96,108,62,69,60,38,59,54,51,58,57,51,51,53,58,50,50,51,52,51,50,51,50,23,50,53,30,42,77,69,65,37,29,64,63,14,47,52,44,23,50,56,38,28,75,70,66,34,32,68,29,19,32,51,52,12,49,24,18,60,66,39,50,76,44,70,65,33,62,67,59,14,42,53,26,11,50,52,8,27,74,68,66,35,28,65,24,18,36,52,37,13,50,54,31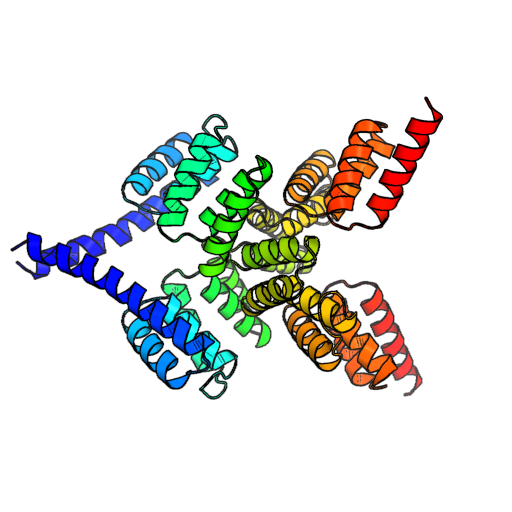,42,75,70,67,38,52,68,63,12,49,54,26,17,49,51,7,28,72,63,64,34,28,69,30,20,34,52,52,11,52,52,26,47,76,69,61,35,28,68,58,14,47,52,25,16,47,52,7,27,75,59,66,31,25,66,30,18,32,51,46,11,48,28,18,58,68,35,55,64,42,75,57,31,67,68,56,12,51,54,25,18,49,52,6,27,75,62,59,32,21,68,30,17,31,52,51,10,48,43,23,42,71,74,67,59,34,56,69,60,12,40,53,26,10,46,54,3,28,75,53,67,29,62,70,21,38,53,53,29,50,54,54,53,52,47,54,51,67,73,95

Foldseek 3Di:
DVVVVVVVVVVVVVVLVVLLVVLVVCVVVLVPVVSLVSLVVSVVVLPLVSLQVNLVCLCVVRVHDNDNVSSLVSLVSSLVSLDLVSLQVNLVSCVVVVNNVSSLVSLVSSLVSLNLVSLQVNLVVVVVVLQLVSNLVSLVSSVVSVPLVSLQVNLVCQCVVRSHDHDPVSNLVSLVSSLVSQQLVSLQVNLVCCVPVVVPNVSSLVSLVSSVVSVNPVSVVVNVVSVVVVVVVD/DVVVVVVVVVVVVVVLVVLLVVLVVCVVVLVPVVSLVSLVVSVVVLPLVSLQVNLVCLCVVRVHDNDNVSSLVSLVSSLVSLDLVSLQVNLVSCVVVVNNVSSLVSLVSSLVSLDLVSLQVNLVVVVVVLQLVSNLVSLVSSVVSLPLVSLQVNLVCQCVVRSHDHDPVSNLVSLVSSLVSQQLVSLQVNLVCCVPVVVPNVSSLVSLVSSVVSVNPVSVVVNVVSVVVVVVVD

Secondary structure (DSSP, 8-state):
--HHHHHHHHHHHHHHHHHHHHHHHHHHTT-HHHHHHHHHHHHHTT-HHHHHHHHHHHHHTSSS---HHHHHHHHHHHHHTT-HHHHHHHHHHHHHTT-HHHHHHHHHHHHHTT-HHHHHHHHHHHHHTT-HHHHHHHHHHHHHTT-HHHHHHHHHHHHHTSSS---HHHHHHHHHHHHHTT-HHHHHHHHHIIIIIS--HHHHHHHHHHHHHTT-HHHHHHHHHHHHHHHHH-/--HHHHHHHHHHHHHHHHHHHHHHHHHHTT-HHHHHHHHHHHHHTT-HHHHHHHHHHHHHTSSS---HHHHHHHHHHHHHTT-HHHHHHHHHHHHHTT-HHHHHHHHHHHHHTT-HHHHHHHHHHHHHTT-HHHHHHHHHHHHHTT-HHHHHHHHHHHHHTSSS---HHHHHHHHHHHHHTT-HHHHHHHHHIIIIIS--HHHHHHHHHHHHHTT-HHHHHHHHHHHHHHHHH-

Radius of gyration: 23.94 Å; Cα contacts (8 Å, |Δi|>4): 739; chains: 2; bounding box: 74×56×67 Å

Organism: Campylobacter jejuni subsp. jejuni serotype O:2 (strain ATCC 700819 / NCTC 11168) (NCBI:txid192222)